Protein AF-A0A975G3N2-F1 (afdb_monomer)

Sequence (380 aa):
MTIESTPPEIATGQELEIRFDSNLCIHARFCVLSAPDVFKANTPGEWIYPDAMNAPALAAVARNCPSGAITYRAADPVLEEPCPPVNLLRIRQDGPYAFNAQIVLAGETEPSTRRTLCRCGASNNKPYCDGSHVRVGFEATGEPPAGDRRPLSPRDGPLEVTPLRDGPLEVRGPLEMVSGTGRTFATSVHCLLCRCGCSSSKPYCDGTHASNGFTDRNGCETLAASSVDPAPSLAEWAGGREAFVRLTEAFYAKVPNDPLLALVFAHMPRDHAVHVADFIAEVFGGPTEYSGSGGSHTGMIRKHLGRAITDDHRRRWVELMIATADEAGLPTDPAFRDAFVAYLEWGSRLAVINSAPGVPPPEGDWPMPAWGWGPPRGPG

Radius of gyration: 23.88 Å; Cα contacts (8 Å, |Δi|>4): 741; chains: 1; bounding box: 50×44×72 Å

Foldseek 3Di:
DPDDFDAWDWDDDDWKIKTAGPLQQLVPCLLCVQQVQQAVPQDPDDGGDPVSDDLLSNLVSCLPRQANRIDMDGPDPVSDDDFDQAWEWAFEFLAFTWTAAQEDEPPDPHTDRIHTAAQAQAAQSPRGHNPCSVQLVQGDFLDAAADADPDDVRRGDYWYWYDDFLAFTWIAAWYFYAGPVRDGRHIDRIFTAHRLSPAPRPRGHPPVSVVQCRGRHHGGVVSVVPPPPGPDFLQVLQVHLVLQLLLLVLLVVCQCVDPLRNVLCVPPDPCNSSLVSLLVRVQRVGDNPNVVVVHAPLNVLVVLAQSQQDVVNLVVSLVSSLVSSVVSPTDPDPQSSVQVSQVSNVVSVSSNVSHDPPRDRDPDGAHRHHGGTDHDDHRD

Secondary structure (DSSP, 8-state):
-PPPPPPPEEEE-SSEEEEE-GGG-----HHHHH-TTTB-TT-SS--B-GGGS-HHHHHHHHHT-TTS-EEEEESSGGGS-PPPSS-EEEE-TT--EEEEEEEEETT-SS-EEEEEE-SBS--TTTTB--SHHHHTT----SSPPP---PPPSSS-SEEEEEE-TTS-EEEEEEEEEE-TTS-EEEEEEEEEE--BS--TTTTB--SGGGTTT-BTTTB-HHHHHS-------HHHHHTSHHHHHHHHHHHHHHGGG-TTHHHHTTT--TTHHHHHHHHHHHHTT---HHHHTT--HHHHHHHHTT----HHHHHHHHHHHHHHHHHTT---SHHHHHHHHHHHHHHHHHHHHHHSTTPPPPPS-PPPP---SSS-PPP-

Mean predicted aligned error: 13.28 Å

InterPro domains:
  IPR001486 Truncated hemoglobin [PF01152] (236-329)
  IPR009050 Globin-like superfamily [SSF46458] (230-344)
  IPR010693 Divergent 4Fe-4S mono-cluster [PF06902] (12-73)
  IPR012292 Globin/Protoglobin [G3DSA:1.10.490.10] (229-357)
  IPR018967 Iron-binding zinc finger, CDGSH type [PF09360] (95-133)
  IPR018967 Iron-binding zinc finger, CDGSH type [PF09360] (166-210)
  IPR018967 Iron-binding zinc finger, CDGSH type [SM00704] (102-139)
  IPR018967 Iron-binding zinc finger, CDGSH type [SM00704] (178-215)
  IPR042216 MitoNEET, CDGSH iron-sulfur domain [G3DSA:3.40.5.90] (88-146)
  IPR042216 MitoNEET, CDGSH iron-sulfur domain [G3DSA:3.40.5.90] (156-220)
  IPR052950 CDGSH iron-sulfur domain-containing protein [PTHR46491] (108-216)

Structure (mmCIF, N/CA/C/O backbone):
data_AF-A0A975G3N2-F1
#
_entry.id   AF-A0A975G3N2-F1
#
loop_
_atom_site.group_PDB
_atom_site.id
_atom_site.type_symbol
_atom_site.label_atom_id
_atom_site.label_alt_id
_atom_site.label_comp_id
_atom_site.label_asym_id
_atom_site.label_entity_id
_atom_site.label_seq_id
_atom_site.pdbx_PDB_ins_code
_atom_site.Cartn_x
_atom_site.Cartn_y
_atom_site.Cartn_z
_atom_site.occupancy
_atom_site.B_iso_or_equiv
_atom_site.auth_seq_id
_atom_site.auth_comp_id
_atom_site.auth_asym_id
_atom_site.auth_atom_id
_atom_site.pdbx_PDB_model_num
ATOM 1 N N . MET A 1 1 ? -0.002 24.270 2.808 1.00 31.02 1 MET A N 1
ATOM 2 C CA . MET A 1 1 ? -1.294 23.892 2.218 1.00 31.02 1 MET A CA 1
ATOM 3 C C . MET A 1 1 ? -1.841 22.758 3.054 1.00 31.02 1 MET A C 1
ATOM 5 O O . MET A 1 1 ? -1.203 21.719 3.128 1.00 31.02 1 MET A O 1
ATOM 9 N N . THR A 1 2 ? -2.911 23.011 3.797 1.00 33.91 2 THR A N 1
ATOM 10 C CA . THR A 1 2 ? -3.726 21.961 4.414 1.00 33.91 2 THR A CA 1
ATOM 11 C C . THR A 1 2 ? -4.376 21.185 3.277 1.00 33.91 2 THR A C 1
ATOM 13 O O . THR A 1 2 ? -5.089 21.779 2.477 1.00 33.91 2 THR A O 1
ATOM 16 N N . ILE A 1 3 ? -4.047 19.902 3.146 1.00 45.97 3 ILE A N 1
ATOM 17 C CA . ILE A 1 3 ? -4.752 18.999 2.236 1.00 45.97 3 ILE A CA 1
ATOM 18 C C . ILE A 1 3 ? -6.167 18.884 2.809 1.00 45.97 3 ILE A C 1
ATOM 20 O O . ILE A 1 3 ? -6.320 18.476 3.959 1.00 45.97 3 ILE A O 1
ATOM 24 N N . GLU A 1 4 ? -7.181 19.334 2.072 1.00 53.38 4 GLU A N 1
ATOM 25 C CA . GLU A 1 4 ? -8.575 19.110 2.458 1.00 53.38 4 GLU A CA 1
ATOM 26 C C . GLU A 1 4 ? -8.820 17.597 2.461 1.00 53.38 4 GLU A C 1
ATOM 28 O O . GLU A 1 4 ? -8.650 16.929 1.442 1.00 53.38 4 GLU A O 1
ATOM 33 N N . SER A 1 5 ? -9.137 17.033 3.629 1.00 66.06 5 SER A N 1
ATOM 34 C CA . SER A 1 5 ? -9.397 15.601 3.761 1.00 66.06 5 SER A CA 1
ATOM 35 C C . SER A 1 5 ? -10.716 15.269 3.078 1.00 66.06 5 SER A C 1
ATOM 37 O O . SER A 1 5 ? -11.748 15.854 3.417 1.00 66.06 5 SER A O 1
ATOM 39 N N . THR A 1 6 ? -10.699 14.311 2.154 1.00 78.69 6 THR A N 1
ATOM 40 C CA . THR A 1 6 ? -11.929 13.862 1.490 1.00 78.69 6 THR A CA 1
ATOM 41 C C . THR A 1 6 ? -12.824 13.178 2.527 1.00 78.69 6 THR A C 1
ATOM 43 O O . THR A 1 6 ? -12.324 12.319 3.259 1.00 78.69 6 THR A O 1
ATOM 46 N N . PRO A 1 7 ? -14.112 13.546 2.655 1.00 86.75 7 PRO A N 1
ATOM 47 C CA . PRO A 1 7 ? -15.005 12.866 3.580 1.00 86.75 7 PRO A CA 1
ATOM 48 C C . PRO A 1 7 ? -15.163 11.399 3.158 1.00 86.75 7 PRO A C 1
ATOM 50 O O . PRO A 1 7 ? -15.224 11.120 1.961 1.00 86.75 7 PRO A O 1
ATOM 53 N N . PRO A 1 8 ? -15.248 10.455 4.106 1.00 90.88 8 PRO A N 1
ATOM 54 C CA . PRO A 1 8 ? -15.361 9.053 3.723 1.00 90.88 8 PRO A CA 1
ATOM 55 C C . PRO A 1 8 ? -16.690 8.734 3.054 1.00 90.88 8 PRO A C 1
ATOM 57 O O . PRO A 1 8 ? -17.744 9.214 3.473 1.00 90.88 8 PRO A O 1
ATOM 60 N N . GLU A 1 9 ? -16.612 7.891 2.034 1.00 93.19 9 GLU A N 1
ATOM 61 C CA . GLU A 1 9 ? -17.758 7.375 1.300 1.00 93.19 9 GLU A CA 1
ATOM 62 C C . GLU A 1 9 ? -18.509 6.370 2.175 1.00 93.19 9 GLU A C 1
ATOM 64 O O . GLU A 1 9 ? -17.896 5.586 2.906 1.00 93.19 9 GLU A O 1
ATOM 69 N N . ILE A 1 10 ? -19.838 6.399 2.113 1.00 96.44 10 ILE A N 1
ATOM 70 C CA . ILE A 1 10 ? -20.714 5.516 2.883 1.00 96.44 10 ILE A CA 1
ATOM 71 C C . ILE A 1 10 ? -21.620 4.783 1.900 1.00 96.44 10 ILE A C 1
ATOM 73 O O . ILE A 1 10 ? -22.263 5.413 1.064 1.00 96.44 10 ILE A O 1
ATOM 77 N N . ALA A 1 11 ? -21.676 3.460 2.022 1.00 96.44 11 ALA A N 1
ATOM 78 C CA . ALA A 1 11 ? -22.593 2.604 1.287 1.00 96.44 11 ALA A CA 1
ATOM 79 C C . ALA A 1 11 ? -23.407 1.774 2.280 1.00 96.44 11 ALA A C 1
ATOM 81 O O . ALA A 1 11 ? -22.855 0.972 3.036 1.00 96.44 11 ALA A O 1
ATOM 82 N N . THR A 1 12 ? -24.721 1.971 2.283 1.00 97.12 12 THR A N 1
ATOM 83 C CA . THR A 1 12 ? -25.639 1.326 3.226 1.00 97.12 12 THR A CA 1
ATOM 84 C C . THR A 1 12 ? -26.301 0.119 2.568 1.00 97.12 12 THR A C 1
ATOM 86 O O . THR A 1 12 ? -26.993 0.270 1.564 1.00 97.12 12 THR A O 1
ATOM 89 N N . GLY A 1 13 ? -26.087 -1.071 3.129 1.00 95.38 13 GLY A N 1
ATOM 90 C CA . GLY A 1 13 ? -26.852 -2.279 2.814 1.00 95.38 13 GLY A CA 1
ATOM 91 C C . GLY A 1 13 ? -27.912 -2.586 3.870 1.00 95.38 13 GLY A C 1
ATOM 92 O O . GLY A 1 13 ? -28.156 -1.795 4.782 1.00 95.38 13 GLY A O 1
ATOM 93 N N . GLN A 1 14 ? -28.521 -3.764 3.767 1.00 94.81 14 GLN A N 1
ATOM 94 C CA . GLN A 1 14 ? -29.561 -4.237 4.685 1.00 94.81 14 GLN A CA 1
ATOM 95 C C . GLN A 1 14 ? -29.018 -4.544 6.085 1.00 94.81 14 GLN A C 1
ATOM 97 O O . GLN A 1 14 ? -29.663 -4.221 7.081 1.00 94.81 14 GLN A O 1
ATOM 102 N N . GLU A 1 15 ? -27.842 -5.170 6.165 1.00 96.06 15 GLU A N 1
ATOM 103 C CA . GLU A 1 15 ? -27.251 -5.637 7.429 1.00 96.06 15 GLU A CA 1
ATOM 104 C C . GLU A 1 15 ? -26.000 -4.848 7.842 1.00 96.06 15 GLU A C 1
ATOM 106 O O . GLU A 1 15 ? -25.707 -4.736 9.036 1.00 96.06 15 GLU A O 1
ATOM 111 N N . LEU A 1 16 ? -25.262 -4.304 6.865 1.00 96.81 16 LEU A N 1
ATOM 112 C CA . LEU A 1 16 ? -24.017 -3.567 7.073 1.00 96.81 16 LEU A CA 1
ATOM 113 C C . LEU A 1 16 ? -24.031 -2.219 6.351 1.00 96.81 16 LEU A C 1
ATOM 115 O O . LEU A 1 16 ? -24.380 -2.125 5.176 1.00 96.81 16 LEU A O 1
ATOM 119 N N . GLU A 1 17 ? -23.528 -1.197 7.030 1.00 97.44 17 GLU A N 1
ATOM 120 C CA . GLU A 1 17 ? -23.089 0.053 6.420 1.00 97.44 17 GLU A CA 1
ATOM 121 C C . GLU A 1 17 ? -21.568 0.007 6.261 1.00 97.44 17 GLU A C 1
ATOM 123 O O . GLU A 1 17 ? -20.844 -0.116 7.248 1.00 97.44 17 GLU A O 1
ATOM 128 N N . ILE A 1 18 ? -21.076 0.095 5.028 1.00 97.62 18 ILE A N 1
ATOM 129 C CA . ILE A 1 18 ? -19.647 0.132 4.717 1.00 97.62 18 ILE A CA 1
ATOM 130 C C . ILE A 1 18 ? -19.193 1.581 4.605 1.00 97.62 18 ILE A C 1
ATOM 132 O O . ILE A 1 18 ? -19.807 2.382 3.904 1.00 97.62 18 ILE A O 1
ATOM 136 N N . ARG A 1 19 ? -18.072 1.898 5.250 1.00 96.44 19 ARG A N 1
ATOM 137 C CA . ARG A 1 19 ? -17.397 3.190 5.147 1.00 96.44 19 ARG A CA 1
ATOM 138 C C . ARG A 1 19 ? -16.036 3.015 4.486 1.00 96.44 19 ARG A C 1
ATOM 140 O O . ARG A 1 19 ? -15.267 2.139 4.881 1.00 96.44 19 ARG A O 1
ATOM 147 N N . PHE A 1 20 ? -15.725 3.881 3.526 1.00 95.38 20 PHE A N 1
ATOM 148 C CA . PHE A 1 20 ? -14.432 3.943 2.854 1.00 95.38 20 PHE A CA 1
ATOM 149 C C . PHE A 1 20 ? -13.778 5.318 3.001 1.00 95.38 20 PHE A C 1
ATOM 151 O O . PHE A 1 20 ? -14.283 6.315 2.497 1.00 95.38 20 PHE A O 1
ATOM 158 N N . ASP A 1 21 ? -12.625 5.365 3.662 1.00 92.94 21 ASP A N 1
ATOM 159 C CA . ASP A 1 21 ? -11.793 6.561 3.787 1.00 92.94 21 ASP A CA 1
ATOM 160 C C . ASP A 1 21 ? -10.615 6.500 2.806 1.00 92.94 21 ASP A C 1
ATOM 162 O O . ASP A 1 21 ? -9.627 5.785 3.020 1.00 92.94 21 ASP A O 1
ATOM 166 N N . SER A 1 22 ? -10.717 7.263 1.717 1.00 87.00 22 SER A N 1
ATOM 167 C CA . SER A 1 22 ? -9.693 7.321 0.672 1.00 87.00 22 SER A CA 1
ATOM 168 C C . SER A 1 22 ? -8.366 7.887 1.178 1.00 87.00 22 SER A C 1
ATOM 170 O O . SER A 1 22 ? -7.313 7.469 0.696 1.00 87.00 22 SER A O 1
ATOM 172 N N . ASN A 1 23 ? -8.381 8.747 2.204 1.00 85.94 23 ASN A N 1
ATOM 173 C CA . ASN A 1 23 ? -7.159 9.315 2.775 1.00 85.94 23 ASN A CA 1
ATOM 174 C C . ASN A 1 23 ? -6.327 8.239 3.495 1.00 85.94 23 ASN A C 1
ATOM 176 O O . ASN A 1 23 ? -5.109 8.364 3.606 1.00 85.94 23 ASN A O 1
ATOM 180 N N . LEU A 1 24 ? -6.960 7.165 3.973 1.00 91.12 24 LEU A N 1
ATOM 181 C CA . LEU A 1 24 ? -6.284 6.059 4.655 1.00 91.12 24 LEU A CA 1
ATOM 182 C C . LEU A 1 24 ? -5.923 4.910 3.707 1.00 91.12 24 LEU A C 1
ATOM 184 O O . LEU A 1 24 ? -5.237 3.965 4.107 1.00 91.12 24 LEU A O 1
ATOM 188 N N . CYS A 1 25 ? -6.419 4.910 2.471 1.00 88.31 25 CYS A N 1
ATOM 189 C CA . CYS A 1 25 ? -6.263 3.776 1.572 1.00 88.31 25 CYS A CA 1
ATOM 190 C C . CYS A 1 25 ? -4.817 3.648 1.074 1.00 88.31 25 CYS A C 1
ATOM 192 O O . CYS A 1 25 ? -4.317 4.486 0.334 1.00 88.31 25 CYS A O 1
ATOM 194 N N . ILE A 1 26 ? -4.159 2.531 1.400 1.00 84.38 26 ILE A N 1
ATOM 195 C CA . ILE A 1 26 ? -2.836 2.189 0.841 1.00 84.38 26 ILE A CA 1
ATOM 196 C C . ILE A 1 26 ? -2.928 1.380 -0.459 1.00 84.38 26 ILE A C 1
ATOM 198 O O . ILE A 1 26 ? -1.946 0.782 -0.888 1.00 84.38 26 ILE A O 1
ATOM 202 N N . HIS A 1 27 ? -4.130 1.277 -1.035 1.00 81.94 27 HIS A N 1
ATOM 203 C CA . HIS A 1 27 ? -4.426 0.495 -2.234 1.00 81.94 27 HIS A CA 1
ATOM 204 C C . HIS A 1 27 ? -3.866 -0.940 -2.202 1.00 81.94 27 HIS A C 1
ATOM 206 O O . HIS A 1 27 ? -3.451 -1.487 -3.218 1.00 81.94 27 HIS A O 1
ATOM 212 N N . ALA A 1 28 ? -3.925 -1.598 -1.038 1.00 81.06 28 ALA A N 1
ATOM 213 C CA . ALA A 1 28 ? -3.511 -2.997 -0.879 1.00 81.06 28 ALA A CA 1
ATOM 214 C C . ALA A 1 28 ? -4.415 -4.004 -1.623 1.00 81.06 28 ALA A C 1
ATOM 216 O O . ALA A 1 28 ? -4.137 -5.198 -1.603 1.00 81.06 28 ALA A O 1
ATOM 217 N N . ARG A 1 29 ? -5.520 -3.540 -2.229 1.00 80.19 29 ARG A N 1
ATOM 218 C CA . ARG A 1 29 ? -6.482 -4.315 -3.040 1.00 80.19 29 ARG A CA 1
ATOM 219 C C . ARG A 1 29 ? -7.148 -5.509 -2.342 1.00 80.19 29 ARG A C 1
ATOM 221 O O . ARG A 1 29 ? -7.888 -6.241 -2.988 1.00 80.19 29 ARG A O 1
ATOM 228 N N . PHE A 1 30 ? -6.975 -5.676 -1.031 1.00 77.12 30 PHE A N 1
ATOM 229 C CA . PHE A 1 30 ? -7.572 -6.793 -0.292 1.00 77.12 30 PHE A CA 1
ATOM 230 C C . PHE A 1 30 ? -9.100 -6.860 -0.460 1.00 77.12 30 PHE A C 1
ATOM 232 O O . PHE A 1 30 ? -9.645 -7.941 -0.659 1.00 77.12 30 PHE A O 1
ATOM 239 N N . CYS A 1 31 ? -9.781 -5.708 -0.446 1.00 83.38 31 CYS A N 1
ATOM 240 C CA . CYS A 1 31 ? -11.233 -5.617 -0.617 1.00 83.38 31 CYS A CA 1
ATOM 241 C C . CYS A 1 31 ? -11.697 -6.117 -1.994 1.00 83.38 31 CYS A C 1
ATOM 243 O O . CYS A 1 31 ? -12.496 -7.045 -2.065 1.00 83.38 31 CYS A O 1
ATOM 245 N N . VAL A 1 32 ? -11.142 -5.569 -3.077 1.00 86.25 32 VAL A N 1
ATOM 246 C CA . VAL A 1 32 ? -11.537 -5.910 -4.457 1.00 86.25 32 VAL A CA 1
ATOM 247 C C . VAL A 1 32 ? -11.168 -7.340 -4.844 1.00 86.25 32 VAL A C 1
ATOM 249 O O . VAL A 1 32 ? -11.829 -7.933 -5.686 1.00 86.25 32 VAL A O 1
ATOM 252 N N . LEU A 1 33 ? -10.120 -7.903 -4.235 1.00 76.06 33 LEU A N 1
ATOM 253 C CA . LEU A 1 33 ? -9.707 -9.287 -4.476 1.00 76.06 33 LEU A CA 1
ATOM 254 C C . LEU A 1 33 ? -10.534 -10.291 -3.666 1.00 76.06 33 LEU A C 1
ATOM 256 O O . LEU A 1 33 ? -10.765 -11.399 -4.136 1.00 76.06 33 LEU A O 1
ATOM 260 N N . SER A 1 34 ? -10.980 -9.913 -2.464 1.00 81.25 34 SER A N 1
ATOM 261 C CA . SER A 1 34 ? -11.730 -10.815 -1.577 1.00 81.25 34 SER A CA 1
ATOM 262 C C . SER A 1 34 ? -13.246 -10.738 -1.772 1.00 81.25 34 SER A C 1
ATOM 264 O O . SER A 1 34 ? -13.945 -11.687 -1.434 1.00 81.25 34 SER A O 1
ATOM 266 N N . ALA A 1 35 ? -13.762 -9.621 -2.291 1.00 90.31 35 ALA A N 1
ATOM 267 C CA . ALA A 1 35 ? -15.186 -9.407 -2.547 1.00 90.31 35 ALA A CA 1
ATOM 268 C C . ALA A 1 35 ? -15.406 -8.554 -3.818 1.00 90.31 35 ALA A C 1
ATOM 270 O O . ALA A 1 35 ? -15.845 -7.406 -3.719 1.00 90.31 35 ALA A O 1
ATOM 271 N N . PRO A 1 36 ? -15.098 -9.087 -5.016 1.00 88.94 36 PRO A N 1
ATOM 272 C CA . PRO A 1 36 ? -15.172 -8.339 -6.277 1.00 88.94 36 PRO A CA 1
ATOM 273 C C . PRO A 1 36 ? -16.593 -7.898 -6.665 1.00 88.94 36 PRO A C 1
ATOM 275 O O . PRO A 1 36 ? -16.747 -6.889 -7.348 1.00 88.94 36 PRO A O 1
ATOM 278 N N . ASP A 1 37 ? -17.628 -8.610 -6.207 1.00 91.75 37 ASP A N 1
ATOM 279 C CA . ASP A 1 37 ? -19.027 -8.236 -6.460 1.00 91.75 37 ASP A CA 1
ATOM 280 C C . ASP A 1 37 ? -19.515 -7.104 -5.542 1.00 91.75 37 ASP A C 1
ATOM 282 O O . ASP A 1 37 ? -20.416 -6.353 -5.917 1.00 91.75 37 ASP A O 1
ATOM 286 N N . VAL A 1 38 ? -18.877 -6.946 -4.374 1.00 94.69 38 VAL A N 1
ATOM 287 C CA . VAL A 1 38 ? -19.129 -5.851 -3.425 1.00 94.69 38 VAL A CA 1
ATOM 288 C C . VAL A 1 38 ? -18.312 -4.622 -3.814 1.00 94.69 38 VAL A C 1
ATOM 290 O O . VAL A 1 38 ? -18.863 -3.533 -3.894 1.00 94.69 38 VAL A O 1
ATOM 293 N N . PHE A 1 39 ? -17.007 -4.772 -4.062 1.00 91.44 39 PHE A N 1
ATOM 294 C CA . PHE A 1 39 ? -16.088 -3.662 -4.331 1.00 91.44 39 PHE A CA 1
ATOM 295 C C . PHE A 1 39 ? -15.695 -3.616 -5.810 1.00 91.44 39 PHE A C 1
ATOM 297 O O . PHE A 1 39 ? -14.667 -4.161 -6.224 1.00 91.44 39 PHE A O 1
ATOM 304 N N . LYS A 1 40 ? -16.484 -2.902 -6.611 1.00 84.75 40 LYS A N 1
ATOM 305 C CA . LYS A 1 40 ? -16.291 -2.736 -8.056 1.00 84.75 40 LYS A CA 1
ATOM 306 C C . LYS A 1 40 ? -15.360 -1.565 -8.369 1.00 84.75 40 LYS A C 1
ATOM 308 O O . LYS A 1 40 ? -15.756 -0.584 -8.994 1.00 84.75 40 LYS A O 1
ATOM 313 N N . ALA A 1 41 ? -14.109 -1.645 -7.917 1.00 75.56 41 ALA A N 1
ATOM 314 C CA . ALA A 1 41 ? -13.134 -0.586 -8.181 1.00 75.56 41 ALA A CA 1
ATOM 315 C C . ALA A 1 41 ? -12.985 -0.295 -9.686 1.00 75.56 41 ALA A C 1
ATOM 317 O O . ALA A 1 41 ? -13.066 -1.201 -10.517 1.00 75.56 41 ALA A O 1
ATOM 318 N N . ASN A 1 42 ? -12.700 0.968 -10.014 1.00 69.06 42 ASN A N 1
ATOM 319 C CA . ASN A 1 42 ? -12.557 1.473 -11.385 1.00 69.06 42 ASN A CA 1
ATOM 320 C C . ASN A 1 42 ? -13.838 1.379 -12.234 1.00 69.06 42 ASN A C 1
ATOM 322 O O . ASN A 1 42 ? -13.750 1.304 -13.460 1.00 69.06 42 ASN A O 1
ATOM 326 N N . THR A 1 43 ? -15.015 1.382 -11.603 1.00 67.31 43 THR A N 1
ATOM 327 C CA . THR A 1 43 ? -16.299 1.536 -12.299 1.00 67.31 43 THR A CA 1
ATOM 328 C C . THR A 1 43 ? -16.835 2.960 -12.117 1.00 67.31 43 THR A C 1
ATOM 330 O O . THR A 1 43 ? -16.642 3.539 -11.048 1.00 67.31 43 THR A O 1
ATOM 333 N N . PRO A 1 44 ? -17.458 3.569 -13.144 1.00 66.62 44 PRO A N 1
ATOM 334 C CA . PRO A 1 44 ? -18.132 4.852 -12.979 1.00 66.62 44 PRO A CA 1
ATOM 335 C C . PRO A 1 44 ? -19.312 4.740 -12.007 1.00 66.62 44 PRO A C 1
ATOM 337 O O . PRO A 1 44 ? -20.108 3.807 -12.109 1.00 66.62 44 PRO A O 1
ATOM 340 N N . GLY A 1 45 ? -19.468 5.734 -11.132 1.00 81.00 45 GLY A N 1
ATOM 341 C CA . GLY A 1 45 ? -20.584 5.812 -10.189 1.00 81.00 45 GLY A CA 1
ATOM 342 C C . GLY A 1 45 ? -20.349 5.022 -8.902 1.00 81.00 45 GLY A C 1
ATOM 343 O O . GLY A 1 45 ? -19.236 4.984 -8.380 1.00 81.00 45 GLY A O 1
ATOM 344 N N . GLU A 1 46 ? -21.419 4.438 -8.361 1.00 87.44 46 GLU A N 1
ATOM 345 C CA . GLU A 1 46 ? -21.347 3.617 -7.152 1.00 87.44 46 GLU A CA 1
ATOM 346 C C . GLU A 1 46 ? -20.457 2.393 -7.374 1.00 87.44 46 GLU A C 1
ATOM 348 O O . GLU A 1 46 ? -20.579 1.674 -8.370 1.00 87.44 46 GLU A O 1
ATOM 353 N N . TRP A 1 47 ? -19.580 2.121 -6.413 1.00 91.69 47 TRP A N 1
ATOM 354 C CA . TRP A 1 47 ? -18.616 1.028 -6.514 1.00 91.69 47 TRP A CA 1
ATOM 355 C C . TRP A 1 47 ? -18.606 0.103 -5.291 1.00 91.69 47 TRP A C 1
ATOM 357 O O . TRP A 1 47 ? -17.906 -0.907 -5.314 1.00 91.69 47 TRP A O 1
ATOM 367 N N . ILE A 1 48 ? -19.383 0.411 -4.247 1.00 95.00 48 ILE A N 1
ATOM 368 C CA . ILE A 1 48 ? -19.530 -0.411 -3.041 1.00 95.00 48 ILE A CA 1
ATOM 369 C C . ILE A 1 48 ? -20.980 -0.897 -2.962 1.00 95.00 48 ILE A C 1
ATOM 371 O O . ILE A 1 48 ? -21.894 -0.091 -2.835 1.00 95.00 48 ILE A O 1
ATOM 375 N N . TYR A 1 49 ? -21.179 -2.213 -3.001 1.00 97.06 49 TYR A N 1
ATOM 376 C CA . TYR A 1 49 ? -22.487 -2.871 -2.997 1.00 97.06 49 TYR A CA 1
ATOM 377 C C . TYR A 1 49 ? -22.569 -3.856 -1.818 1.00 97.06 49 TYR A C 1
ATOM 379 O O . TYR A 1 49 ? -22.285 -5.042 -2.002 1.00 97.06 49 TYR A O 1
ATOM 387 N N . PRO A 1 50 ? -22.907 -3.399 -0.594 1.00 97.06 50 PRO A N 1
ATOM 388 C CA . PRO A 1 50 ? -22.812 -4.229 0.609 1.00 97.06 50 PRO A CA 1
ATOM 389 C C . PRO A 1 50 ? -23.660 -5.507 0.553 1.00 97.06 50 PRO A C 1
ATOM 391 O O . PRO A 1 50 ? -23.217 -6.554 1.011 1.00 97.06 50 PRO A O 1
ATOM 394 N N . ASP A 1 51 ? -24.829 -5.448 -0.089 1.00 97.50 51 ASP A N 1
ATOM 395 C CA . ASP A 1 51 ? -25.765 -6.578 -0.183 1.00 97.50 51 ASP A CA 1
ATOM 396 C C . ASP A 1 51 ? -25.356 -7.645 -1.217 1.00 97.50 51 ASP A C 1
ATOM 398 O O . ASP A 1 51 ? -26.015 -8.676 -1.348 1.00 97.50 51 ASP A O 1
ATOM 402 N N . ALA A 1 52 ? -24.257 -7.438 -1.954 1.00 96.75 52 ALA A N 1
ATOM 403 C CA . ALA A 1 52 ? -23.725 -8.438 -2.884 1.00 96.75 52 ALA A CA 1
ATOM 404 C C . ALA A 1 52 ? -23.002 -9.602 -2.172 1.00 96.75 52 ALA A C 1
ATOM 406 O O . ALA A 1 52 ? -22.577 -10.561 -2.816 1.00 96.75 52 ALA A O 1
ATOM 407 N N . MET A 1 53 ? -22.849 -9.535 -0.847 1.00 94.31 53 MET A N 1
ATOM 408 C CA . MET A 1 53 ? -22.248 -10.572 -0.012 1.00 94.31 53 MET A CA 1
ATOM 409 C C . MET A 1 53 ? -22.970 -10.631 1.338 1.00 94.31 53 MET A C 1
ATOM 411 O O . MET A 1 53 ? -23.438 -9.619 1.842 1.00 94.31 53 MET A O 1
ATOM 415 N N . ASN A 1 54 ? -23.029 -11.812 1.959 1.00 95.12 54 ASN A N 1
ATOM 416 C CA . ASN A 1 54 ? -23.584 -11.932 3.310 1.00 95.12 54 ASN A CA 1
ATOM 417 C C . ASN A 1 54 ? -22.756 -11.136 4.337 1.00 95.12 54 ASN A C 1
ATOM 419 O O . ASN A 1 54 ? -21.524 -11.066 4.239 1.00 95.12 54 ASN A O 1
ATOM 423 N N . ALA A 1 55 ? -23.428 -10.594 5.355 1.00 95.88 55 ALA A N 1
ATOM 424 C CA . ALA A 1 55 ? -22.814 -9.700 6.331 1.00 95.88 55 ALA A CA 1
ATOM 425 C C . ALA A 1 55 ? -21.589 -10.289 7.066 1.00 95.88 55 ALA A C 1
ATOM 427 O O . ALA A 1 55 ? -20.563 -9.606 7.124 1.00 95.88 55 ALA A O 1
ATOM 428 N N . PRO A 1 56 ? -21.585 -11.545 7.563 1.00 95.25 56 PRO A N 1
ATOM 429 C CA . PRO A 1 56 ? -20.399 -12.106 8.218 1.00 95.25 56 PRO A CA 1
ATOM 430 C C . PRO A 1 56 ? -19.151 -12.140 7.321 1.00 95.25 56 PRO A C 1
ATOM 432 O O . PRO A 1 56 ? -18.048 -11.807 7.771 1.00 95.25 56 PRO A O 1
ATOM 435 N N . ALA A 1 57 ? -19.316 -12.524 6.050 1.00 94.38 57 ALA A N 1
ATOM 436 C CA . ALA A 1 57 ? -18.220 -12.572 5.088 1.00 94.38 57 ALA A CA 1
ATOM 437 C C . ALA A 1 57 ? -17.724 -11.164 4.732 1.00 94.38 57 ALA A C 1
ATOM 439 O O . ALA A 1 57 ? -16.516 -10.916 4.754 1.00 94.38 57 ALA A O 1
ATOM 440 N N . LEU A 1 58 ? -18.634 -10.216 4.498 1.00 96.56 58 LEU A N 1
ATOM 441 C CA . LEU A 1 58 ? -18.262 -8.839 4.185 1.00 96.56 58 LEU A CA 1
ATOM 442 C C . LEU A 1 58 ? -17.565 -8.149 5.370 1.00 96.56 58 LEU A C 1
ATOM 444 O O . LEU A 1 58 ? -16.528 -7.508 5.189 1.00 96.56 58 LEU A O 1
ATOM 448 N N . ALA A 1 59 ? -18.044 -8.365 6.597 1.00 95.75 59 ALA A N 1
ATOM 449 C CA . ALA A 1 59 ? -17.380 -7.910 7.817 1.00 95.75 59 ALA A CA 1
ATOM 450 C C . ALA A 1 59 ? -15.959 -8.490 7.949 1.00 95.75 59 ALA A C 1
ATOM 452 O O . ALA A 1 59 ? -15.036 -7.807 8.393 1.00 95.75 59 ALA A O 1
ATOM 453 N N . ALA A 1 60 ? -15.732 -9.750 7.557 1.00 94.06 60 ALA A N 1
ATOM 454 C CA . ALA A 1 60 ? -14.388 -10.333 7.527 1.00 94.06 60 ALA A CA 1
ATOM 455 C C . ALA A 1 60 ? -13.478 -9.663 6.480 1.00 94.06 60 ALA A C 1
ATOM 457 O O . ALA A 1 60 ? -12.318 -9.372 6.775 1.00 94.06 60 ALA A O 1
ATOM 458 N N . VAL A 1 61 ? -13.995 -9.357 5.284 1.00 94.06 61 VAL A N 1
ATOM 459 C CA . VAL A 1 61 ? -13.243 -8.610 4.260 1.00 94.06 61 VAL A CA 1
ATOM 460 C C . VAL A 1 61 ? -12.878 -7.214 4.759 1.00 94.06 61 VAL A C 1
ATOM 462 O O . VAL A 1 61 ? -11.720 -6.806 4.642 1.00 94.06 61 VAL A O 1
ATOM 465 N N . ALA A 1 62 ? -13.832 -6.510 5.370 1.00 95.12 62 ALA A N 1
ATOM 466 C CA . ALA A 1 62 ? -13.610 -5.191 5.941 1.00 95.12 62 ALA A CA 1
ATOM 467 C C . ALA A 1 62 ? -12.517 -5.220 7.017 1.00 95.12 62 ALA A C 1
ATOM 469 O O . ALA A 1 62 ? -11.577 -4.433 6.922 1.00 95.12 62 ALA A O 1
ATOM 470 N N . ARG A 1 63 ? -12.564 -6.171 7.966 1.00 93.50 63 ARG A N 1
ATOM 471 C CA . ARG A 1 63 ? -11.557 -6.373 9.037 1.00 93.50 63 ARG A CA 1
ATOM 472 C C . ARG A 1 63 ? -10.143 -6.653 8.530 1.00 93.50 63 ARG A C 1
ATOM 474 O O . ARG A 1 63 ? -9.167 -6.338 9.205 1.00 93.50 63 ARG A O 1
ATOM 481 N N . ASN A 1 64 ? -10.016 -7.185 7.320 1.00 91.44 64 ASN A N 1
ATOM 482 C CA . ASN A 1 64 ? -8.723 -7.465 6.704 1.00 91.44 64 ASN A CA 1
ATOM 483 C C . ASN A 1 64 ? -8.136 -6.280 5.917 1.00 91.44 64 ASN A C 1
ATOM 485 O O . ASN A 1 64 ? -7.023 -6.383 5.401 1.00 91.44 64 ASN A O 1
ATOM 489 N N . CYS A 1 65 ? -8.828 -5.135 5.835 1.00 93.19 65 CYS A N 1
ATOM 490 C CA . CYS A 1 65 ? -8.242 -3.916 5.277 1.00 93.19 65 CYS A CA 1
ATOM 491 C C . CYS A 1 65 ? -7.049 -3.454 6.147 1.00 93.19 65 CYS A C 1
ATOM 493 O O . CYS A 1 65 ? -7.255 -3.035 7.285 1.00 93.19 65 CYS A O 1
ATOM 495 N N . PRO A 1 66 ? -5.798 -3.489 5.654 1.00 90.00 66 PRO A N 1
ATOM 496 C CA . PRO A 1 66 ? -4.614 -3.299 6.500 1.00 90.00 66 PRO A CA 1
ATOM 497 C C . PRO A 1 66 ? -4.470 -1.880 7.064 1.00 90.00 66 PRO A C 1
ATOM 499 O O . PRO A 1 66 ? -3.889 -1.692 8.130 1.00 90.00 66 PRO A O 1
ATOM 502 N N . SER A 1 67 ? -4.982 -0.871 6.359 1.00 92.19 67 SER A N 1
ATOM 503 C CA . SER A 1 67 ? -4.917 0.520 6.811 1.00 92.19 67 SER A CA 1
ATOM 504 C C . SER A 1 67 ? -6.129 0.966 7.620 1.00 92.19 67 SER A C 1
ATOM 506 O O . SER A 1 67 ? -6.098 2.063 8.169 1.00 92.19 67 SER A O 1
ATOM 508 N N . GLY A 1 68 ? -7.181 0.141 7.690 1.00 94.44 68 GLY A N 1
ATOM 509 C CA . GLY A 1 68 ? -8.465 0.547 8.259 1.00 94.44 68 GLY A CA 1
ATOM 510 C C . GLY A 1 68 ? -9.225 1.557 7.392 1.00 94.44 68 GLY A C 1
ATOM 511 O O . GLY A 1 68 ? -10.119 2.220 7.898 1.00 94.44 68 GLY A O 1
ATOM 512 N N . ALA A 1 69 ? -8.878 1.686 6.104 1.00 94.81 69 ALA A N 1
ATOM 513 C CA . ALA A 1 69 ? -9.616 2.527 5.159 1.00 94.81 69 ALA A CA 1
ATOM 514 C C . ALA A 1 69 ? -11.039 2.019 4.910 1.00 94.81 69 ALA A C 1
ATOM 516 O O . ALA A 1 69 ? -11.932 2.818 4.673 1.00 94.81 69 ALA A O 1
ATOM 517 N N . ILE A 1 70 ? -11.246 0.700 4.969 1.00 95.75 70 ILE A N 1
ATOM 518 C CA . ILE A 1 70 ? -12.576 0.090 4.971 1.00 95.75 70 ILE A CA 1
ATOM 519 C C . ILE A 1 70 ? -12.938 -0.270 6.409 1.00 95.75 70 ILE A C 1
ATOM 521 O O . ILE A 1 70 ? -12.261 -1.089 7.044 1.00 95.75 70 ILE A O 1
ATOM 525 N N . THR A 1 71 ? -14.028 0.314 6.888 1.00 95.44 71 THR A N 1
ATOM 526 C CA . THR A 1 71 ? -14.689 -0.032 8.149 1.00 95.44 71 THR A CA 1
ATOM 527 C C . THR A 1 71 ? -16.171 -0.271 7.900 1.00 95.44 71 THR A C 1
ATOM 529 O O . THR A 1 71 ? -16.664 -0.095 6.783 1.00 95.44 71 THR A O 1
ATOM 532 N N . TYR A 1 72 ? -16.885 -0.729 8.922 1.00 96.12 72 TYR A N 1
ATOM 533 C CA . TYR A 1 72 ? -18.312 -0.974 8.811 1.00 96.12 72 TYR A CA 1
ATOM 534 C C . TYR A 1 72 ? -19.033 -0.712 10.129 1.00 96.12 72 TYR A C 1
ATOM 536 O O . TYR A 1 72 ? -18.431 -0.768 11.203 1.00 96.12 72 TYR A O 1
ATOM 544 N N . ARG A 1 73 ? -20.336 -0.454 10.034 1.00 95.19 73 ARG A N 1
ATOM 545 C CA . ARG A 1 73 ? -21.286 -0.577 11.141 1.00 95.19 73 ARG A CA 1
ATOM 546 C C . ARG A 1 73 ? -22.219 -1.735 10.832 1.00 95.19 73 ARG A C 1
ATOM 548 O O . ARG A 1 73 ? -22.677 -1.866 9.699 1.00 95.19 73 ARG A O 1
ATOM 555 N N . ALA A 1 74 ? -22.475 -2.574 11.824 1.00 94.50 74 ALA A N 1
ATOM 556 C CA . ALA A 1 74 ? -23.406 -3.683 11.698 1.00 94.50 74 ALA A CA 1
ATOM 557 C C . ALA A 1 74 ? -24.714 -3.367 12.422 1.00 94.50 74 ALA A C 1
ATOM 559 O O . ALA A 1 74 ? -24.699 -2.726 13.472 1.00 94.50 74 ALA A O 1
ATOM 560 N N . ALA A 1 75 ? -25.833 -3.836 11.870 1.00 91.06 75 ALA A N 1
ATOM 561 C CA . ALA A 1 75 ? -27.116 -3.808 12.566 1.00 91.06 75 ALA A CA 1
ATOM 562 C C . ALA A 1 75 ? -27.151 -4.816 13.731 1.00 91.06 75 ALA A C 1
ATOM 564 O O . ALA A 1 75 ? -27.741 -4.532 14.772 1.00 91.06 75 ALA A O 1
ATOM 565 N N . ASP A 1 76 ? -26.507 -5.976 13.558 1.00 92.88 76 ASP A N 1
ATOM 566 C CA . ASP A 1 76 ? -26.343 -6.992 14.600 1.00 92.88 76 ASP A CA 1
ATOM 567 C C . ASP A 1 76 ? -25.049 -6.741 15.403 1.00 92.88 76 ASP A C 1
ATOM 569 O O . ASP A 1 76 ? -23.956 -6.822 14.827 1.00 92.88 76 ASP A O 1
ATOM 573 N N . PRO A 1 77 ? -25.136 -6.497 16.727 1.00 90.62 77 PRO A N 1
ATOM 574 C CA . PRO A 1 77 ? -23.971 -6.337 17.596 1.00 90.62 77 PRO A CA 1
ATOM 575 C C . PRO A 1 77 ? -22.983 -7.511 17.558 1.00 90.62 77 PRO A C 1
ATOM 577 O O . PRO A 1 77 ? -21.795 -7.324 17.803 1.00 90.62 77 PRO A O 1
ATOM 580 N N . VAL A 1 78 ? -23.431 -8.729 17.224 1.00 92.25 78 VAL A N 1
ATOM 581 C CA . VAL A 1 78 ? -22.557 -9.912 17.100 1.00 92.25 78 VAL A CA 1
ATOM 582 C C . VAL A 1 78 ? -21.509 -9.739 15.996 1.00 92.25 78 VAL A C 1
ATOM 584 O O . VAL A 1 78 ? -20.444 -10.359 16.047 1.00 92.25 78 VAL A O 1
ATOM 587 N N . LEU A 1 79 ? -21.790 -8.897 14.999 1.00 92.19 79 LEU A N 1
ATOM 588 C CA . LEU A 1 79 ? -20.883 -8.622 13.891 1.00 92.19 79 LEU A CA 1
ATOM 589 C C . LEU A 1 79 ? -19.968 -7.422 14.135 1.00 92.19 79 LEU A C 1
ATOM 591 O O . LEU A 1 79 ? -19.115 -7.170 13.283 1.00 92.19 79 LEU A O 1
ATOM 595 N N . GLU A 1 80 ? -20.098 -6.695 15.250 1.00 90.75 80 GLU A N 1
ATOM 596 C CA . GLU A 1 80 ? -19.219 -5.563 15.563 1.00 90.75 80 GLU A CA 1
ATOM 597 C C . GLU A 1 80 ? -17.738 -5.952 15.495 1.00 90.75 80 GLU A C 1
ATOM 599 O O . GLU A 1 80 ? -17.337 -7.074 15.816 1.00 90.75 80 GLU A O 1
ATOM 604 N N . GLU A 1 81 ? -16.905 -5.019 15.032 1.00 90.50 81 GLU A N 1
ATOM 605 C CA . GLU A 1 81 ? -15.472 -5.260 14.926 1.00 90.50 81 GLU A CA 1
ATOM 606 C C . GLU A 1 81 ? -14.859 -5.351 16.334 1.00 90.50 81 GLU A C 1
ATOM 608 O O . GLU A 1 81 ? -14.849 -4.354 17.061 1.00 90.50 81 GLU A O 1
ATOM 613 N N . PRO A 1 82 ? -14.329 -6.519 16.745 1.00 89.94 82 PRO A N 1
ATOM 614 C CA . PRO A 1 82 ? -13.792 -6.667 18.084 1.00 89.94 82 PRO A CA 1
ATOM 615 C C . PRO A 1 82 ? -12.458 -5.930 18.213 1.00 89.94 82 PRO A C 1
ATOM 617 O O . PRO A 1 82 ? -11.665 -5.859 17.268 1.00 89.94 82 PRO A O 1
ATOM 620 N N . CYS A 1 83 ? -12.165 -5.459 19.424 1.00 90.06 83 CYS A N 1
ATOM 621 C CA . CYS A 1 83 ? -10.821 -5.010 19.761 1.00 90.06 83 CYS A CA 1
ATOM 622 C C . CYS A 1 83 ? -9.821 -6.168 19.567 1.00 90.06 83 CYS A C 1
ATOM 624 O O . CYS A 1 83 ? -10.097 -7.289 20.011 1.00 90.06 83 CYS A O 1
ATOM 626 N N . PRO A 1 84 ? -8.657 -5.934 18.934 1.00 93.31 84 PRO A N 1
ATOM 627 C CA . PRO A 1 84 ? -7.621 -6.951 18.827 1.00 93.31 84 PRO A CA 1
ATOM 628 C C . PRO A 1 84 ? -7.185 -7.460 20.214 1.00 93.31 84 PRO A C 1
ATOM 630 O O . PRO A 1 84 ? -6.946 -6.645 21.105 1.00 93.31 84 PRO A O 1
ATOM 633 N N . PRO A 1 85 ? -7.032 -8.785 20.408 1.00 94.12 85 PRO A N 1
ATOM 634 C CA . PRO A 1 85 ? -6.629 -9.373 21.693 1.00 94.12 85 PRO A CA 1
ATOM 635 C C . PRO A 1 85 ? -5.132 -9.205 21.998 1.00 94.12 85 PRO A C 1
ATOM 637 O O . PRO A 1 85 ? -4.657 -9.594 23.063 1.00 94.12 85 PRO A O 1
ATOM 640 N N . VAL A 1 86 ? -4.363 -8.698 21.033 1.00 96.12 86 VAL A N 1
ATOM 641 C CA . VAL A 1 86 ? -2.951 -8.349 21.170 1.00 96.12 86 VAL A CA 1
ATOM 642 C C . VAL A 1 86 ? -2.723 -7.088 20.355 1.00 96.12 86 VAL A C 1
ATOM 644 O O . VAL A 1 86 ? -3.107 -7.030 19.187 1.00 96.12 86 VAL A O 1
ATOM 647 N N . ASN A 1 87 ? -2.056 -6.109 20.950 1.00 97.94 87 ASN A N 1
ATOM 648 C CA . ASN A 1 87 ? -1.588 -4.940 20.227 1.00 97.94 87 ASN A CA 1
ATOM 649 C C . ASN A 1 87 ? -0.353 -5.312 19.405 1.00 97.94 87 ASN A C 1
ATOM 651 O O . ASN A 1 87 ? 0.710 -5.618 19.949 1.00 97.94 87 ASN A O 1
ATOM 655 N N . LEU A 1 88 ? -0.493 -5.286 18.084 1.00 97.50 88 LEU A N 1
ATOM 656 C CA . LEU A 1 88 ? 0.530 -5.712 17.141 1.00 97.50 88 LEU A CA 1
ATOM 657 C C . LEU A 1 88 ? 1.031 -4.547 16.295 1.00 97.50 88 LEU A C 1
ATOM 659 O O . LEU A 1 88 ? 0.252 -3.790 15.719 1.00 97.50 88 LEU A O 1
ATOM 663 N N . LEU A 1 89 ? 2.348 -4.479 1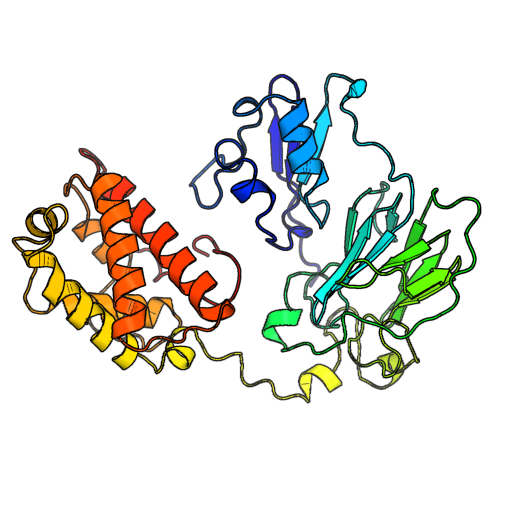6.128 1.00 97.94 89 LEU A N 1
ATOM 664 C CA . LEU A 1 89 ? 2.999 -3.745 15.051 1.00 97.94 89 LEU A CA 1
ATOM 665 C C . LEU A 1 89 ? 3.693 -4.740 14.124 1.00 97.94 89 LEU A C 1
ATOM 667 O O . LEU A 1 89 ? 4.639 -5.414 14.527 1.00 97.94 89 LEU A O 1
ATOM 671 N N . ARG A 1 90 ? 3.275 -4.794 12.859 1.00 96.62 90 ARG A N 1
ATOM 672 C CA . ARG A 1 90 ? 3.951 -5.562 11.812 1.00 96.62 90 ARG A CA 1
ATOM 673 C C . ARG A 1 90 ? 4.817 -4.660 10.945 1.00 96.62 90 ARG A C 1
ATOM 675 O O . ARG A 1 90 ? 4.360 -3.630 10.448 1.00 96.62 90 ARG A O 1
ATOM 682 N N . ILE A 1 91 ? 6.052 -5.092 10.720 1.00 93.38 91 ILE A N 1
ATOM 683 C CA . ILE A 1 91 ? 7.019 -4.411 9.857 1.00 93.38 91 ILE A CA 1
ATOM 684 C C . ILE A 1 91 ? 7.188 -5.225 8.581 1.00 93.38 91 ILE A C 1
ATOM 686 O O . ILE A 1 91 ? 7.418 -6.430 8.637 1.00 93.38 91 ILE A O 1
ATOM 690 N N . ARG A 1 92 ? 7.069 -4.570 7.426 1.00 86.88 92 ARG A N 1
ATOM 691 C CA . ARG A 1 92 ? 7.356 -5.180 6.122 1.00 86.88 92 ARG A CA 1
ATOM 692 C C . ARG A 1 92 ? 8.705 -4.702 5.604 1.00 86.88 92 ARG A C 1
ATOM 694 O O . ARG A 1 92 ? 9.097 -3.570 5.883 1.00 86.88 92 ARG A O 1
ATOM 701 N N . GLN A 1 93 ? 9.375 -5.559 4.837 1.00 92.12 93 GLN A N 1
ATOM 702 C CA . GLN A 1 93 ? 10.544 -5.183 4.043 1.00 92.12 93 GLN A CA 1
ATOM 703 C C . GLN A 1 93 ? 10.184 -3.959 3.202 1.00 92.12 93 GLN A C 1
ATOM 705 O O . GLN A 1 93 ? 9.124 -3.957 2.578 1.00 92.12 93 GLN A O 1
ATOM 710 N N . ASP A 1 94 ? 10.989 -2.900 3.305 1.00 92.81 94 ASP A N 1
ATOM 711 C CA . ASP A 1 94 ? 10.852 -1.656 2.528 1.00 92.81 94 ASP A CA 1
ATOM 712 C C . ASP A 1 94 ? 9.495 -0.945 2.687 1.00 92.81 94 ASP A C 1
ATOM 714 O O . ASP A 1 94 ? 9.180 0.033 2.019 1.00 92.81 94 ASP A O 1
ATOM 718 N N . GLY A 1 95 ? 8.678 -1.406 3.636 1.00 91.62 95 GLY A N 1
ATOM 719 C CA . GLY A 1 95 ? 7.283 -1.017 3.765 1.00 91.62 95 GLY A CA 1
ATOM 720 C C . GLY A 1 95 ? 6.989 -0.160 4.994 1.00 91.62 95 GLY A C 1
ATOM 721 O O . GLY A 1 95 ? 7.887 0.178 5.770 1.00 91.62 95 GLY A O 1
ATOM 722 N N . PRO A 1 96 ? 5.714 0.197 5.195 1.00 95.75 96 PRO A N 1
ATOM 723 C CA . PRO A 1 96 ? 5.252 0.978 6.338 1.00 95.75 96 PRO A CA 1
ATOM 724 C C . PRO A 1 96 ? 5.162 0.161 7.637 1.00 95.75 96 PRO A C 1
ATOM 726 O O . PRO A 1 96 ? 5.388 -1.051 7.665 1.00 95.75 96 PRO A O 1
ATOM 729 N N . TYR A 1 97 ? 4.775 0.846 8.712 1.00 97.69 97 TYR A N 1
ATOM 730 C CA . TYR A 1 97 ? 4.334 0.243 9.966 1.00 97.69 97 TYR A CA 1
ATOM 731 C C . TYR A 1 97 ? 2.847 -0.101 9.891 1.00 97.69 97 TYR A C 1
ATOM 73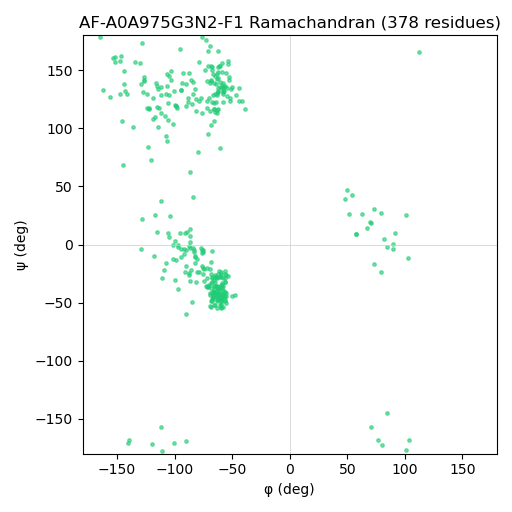3 O O . TYR A 1 97 ? 2.031 0.796 9.693 1.00 97.69 97 TYR A O 1
ATOM 741 N N . ALA A 1 98 ? 2.480 -1.370 10.063 1.00 96.94 98 ALA A N 1
ATOM 742 C CA . ALA A 1 98 ? 1.083 -1.800 10.112 1.00 96.94 98 ALA A CA 1
ATOM 743 C C . ALA A 1 98 ? 0.683 -2.126 11.556 1.00 96.94 98 ALA A C 1
ATOM 745 O O . ALA A 1 98 ? 1.109 -3.143 12.104 1.00 96.94 98 ALA A O 1
ATOM 746 N N . PHE A 1 99 ? -0.118 -1.256 12.164 1.00 97.81 99 PHE A N 1
ATOM 747 C CA . PHE A 1 99 ? -0.648 -1.425 13.512 1.00 97.81 99 PHE A CA 1
ATOM 748 C C . PHE A 1 99 ? -1.984 -2.167 13.487 1.00 97.81 99 PHE A C 1
ATOM 750 O O . PHE A 1 99 ? -2.844 -1.869 12.656 1.00 97.81 99 PHE A O 1
ATOM 757 N N . ASN A 1 100 ? -2.166 -3.088 14.432 1.00 97.19 100 ASN A N 1
ATOM 758 C CA . ASN A 1 100 ? -3.437 -3.720 14.756 1.00 97.19 100 ASN A CA 1
ATOM 759 C C . ASN A 1 100 ? -3.595 -3.783 16.282 1.00 97.19 100 ASN A C 1
ATOM 761 O O . ASN A 1 100 ? -2.945 -4.593 16.932 1.00 97.19 100 ASN A O 1
ATOM 765 N N . ALA A 1 101 ? -4.372 -2.867 16.850 1.00 97.00 101 ALA A N 1
ATOM 766 C CA . ALA A 1 101 ? -4.473 -2.609 18.291 1.00 97.00 101 ALA A CA 1
ATOM 767 C C . ALA A 1 101 ? -5.721 -1.757 18.576 1.00 97.00 101 ALA A C 1
ATOM 769 O O . ALA A 1 101 ? -6.374 -1.334 17.631 1.00 97.00 101 ALA A O 1
ATOM 770 N N . GLN A 1 102 ? -6.020 -1.420 19.833 1.00 95.75 102 GLN A N 1
ATOM 771 C CA . GLN A 1 102 ? -6.911 -0.289 20.139 1.00 95.75 102 GLN A CA 1
ATOM 772 C C . GLN A 1 102 ? -6.133 1.032 20.017 1.00 95.75 102 GLN A C 1
ATOM 774 O O . GLN A 1 102 ? -5.638 1.577 21.001 1.00 95.75 102 GLN A O 1
ATOM 779 N N . ILE A 1 103 ? -5.954 1.518 18.794 1.00 97.56 103 ILE A N 1
ATOM 780 C CA . ILE A 1 103 ? -5.054 2.630 18.477 1.00 97.56 103 ILE A CA 1
ATOM 781 C C . ILE A 1 103 ? -5.721 3.956 18.831 1.00 97.56 103 ILE A C 1
ATOM 783 O O . ILE A 1 103 ? -6.770 4.285 18.282 1.00 97.56 103 ILE A O 1
ATOM 787 N N . VAL A 1 104 ? -5.065 4.746 19.676 1.00 97.06 104 VAL A N 1
ATOM 788 C CA . VAL A 1 104 ? -5.399 6.150 19.937 1.00 97.06 104 VAL A CA 1
ATOM 789 C C . VAL A 1 104 ? -4.322 7.002 19.267 1.00 97.06 104 VAL A C 1
ATOM 791 O O . VAL A 1 104 ? -3.245 7.214 19.826 1.00 97.06 104 VAL A O 1
ATOM 794 N N . LEU A 1 105 ? -4.571 7.423 18.024 1.00 96.19 105 LEU A N 1
ATOM 795 C CA . LEU A 1 105 ? -3.622 8.227 17.251 1.00 96.19 105 LEU A CA 1
ATOM 796 C C . LEU A 1 105 ? -3.850 9.715 17.535 1.00 96.19 105 LEU A C 1
ATOM 798 O O . LEU A 1 105 ? -4.959 10.221 17.366 1.00 96.19 105 LEU A O 1
ATOM 802 N N . ALA A 1 106 ? -2.801 10.436 17.933 1.00 89.44 106 ALA A N 1
ATOM 803 C CA . ALA A 1 106 ? -2.905 11.868 18.195 1.00 89.44 106 ALA A CA 1
ATOM 804 C C . ALA A 1 106 ? -3.412 12.627 16.952 1.00 89.44 106 ALA A C 1
ATOM 806 O O . ALA A 1 106 ? -2.796 12.576 15.887 1.00 89.44 106 ALA A O 1
ATOM 807 N N . GLY A 1 107 ? -4.527 13.346 17.110 1.00 82.75 107 GLY A N 1
ATOM 808 C CA . GLY A 1 107 ? -5.219 14.056 16.028 1.00 82.75 107 GLY A CA 1
ATOM 809 C C . GLY A 1 107 ? -6.479 13.354 15.509 1.00 82.75 107 GLY A C 1
ATOM 810 O O . GLY A 1 107 ? -7.261 13.990 14.808 1.00 82.75 107 GLY A O 1
ATOM 811 N N . GLU A 1 108 ? -6.716 12.094 15.879 1.00 88.56 108 GLU A N 1
ATOM 812 C CA . GLU A 1 108 ? -7.995 11.413 15.660 1.00 88.56 108 GLU A CA 1
ATOM 813 C C . GLU A 1 108 ? -8.908 11.567 16.886 1.00 88.56 108 GLU A C 1
ATOM 815 O O . GLU A 1 108 ? -8.439 11.649 18.022 1.00 88.56 108 GLU A O 1
ATOM 820 N N . THR A 1 109 ? -10.222 11.624 16.660 1.00 84.19 109 THR A N 1
ATOM 821 C CA . THR A 1 109 ? -11.217 11.762 17.739 1.00 84.19 109 THR A CA 1
ATOM 822 C C . THR A 1 109 ? -11.657 10.424 18.318 1.00 84.19 109 THR A C 1
ATOM 824 O O . THR A 1 109 ? -12.089 10.379 19.463 1.00 84.19 109 THR A O 1
ATOM 827 N N . GLU A 1 110 ? -11.544 9.345 17.542 1.00 88.19 110 GLU A N 1
ATOM 828 C CA . GLU A 1 110 ? -12.026 8.014 17.905 1.00 88.19 110 GLU A CA 1
ATOM 829 C C . GLU A 1 110 ? -10.906 6.979 17.766 1.00 88.19 110 GLU A C 1
ATOM 831 O O . GLU A 1 110 ? -10.109 7.070 16.825 1.00 88.19 110 GLU A O 1
ATOM 836 N N . PRO A 1 111 ? -10.843 5.970 18.653 1.00 92.44 111 PRO A N 1
ATOM 837 C CA . PRO A 1 111 ? -9.913 4.867 18.493 1.00 92.44 111 PRO A CA 1
ATOM 838 C C . PRO A 1 111 ? -10.164 4.083 17.203 1.00 92.44 111 PRO A C 1
ATOM 840 O O . PRO A 1 111 ? -11.287 3.978 16.710 1.00 92.44 111 PRO A O 1
ATOM 843 N N . SER A 1 112 ? -9.115 3.451 16.690 1.00 94.06 112 SER A N 1
ATOM 844 C CA . SER A 1 112 ? -9.203 2.572 15.525 1.00 94.06 112 SER A CA 1
ATOM 845 C C . SER A 1 112 ? -8.529 1.237 15.777 1.00 94.06 112 SER A C 1
ATOM 847 O O . SER A 1 112 ? -7.635 1.123 16.607 1.00 94.06 112 SER A O 1
ATOM 849 N N . THR A 1 113 ? -8.941 0.205 15.046 1.00 95.56 113 THR A N 1
ATOM 850 C CA . THR A 1 113 ? -8.352 -1.132 15.188 1.00 95.56 113 THR A CA 1
ATOM 851 C C . THR A 1 113 ? -7.097 -1.318 14.341 1.00 95.56 113 THR A C 1
ATOM 853 O O . THR A 1 113 ? -6.306 -2.232 14.587 1.00 95.56 113 THR A O 1
ATOM 856 N N . ARG A 1 114 ? -6.941 -0.505 13.286 1.00 96.19 114 ARG A N 1
ATOM 857 C CA . ARG A 1 114 ? -5.955 -0.681 12.212 1.00 96.19 114 ARG A CA 1
ATOM 858 C C . ARG A 1 114 ? -5.489 0.668 11.668 1.00 96.19 114 ARG A C 1
ATOM 860 O O . ARG A 1 114 ? -6.312 1.494 11.268 1.00 96.19 114 ARG A O 1
ATOM 867 N N . ARG A 1 115 ? -4.168 0.859 11.588 1.00 96.81 115 ARG A N 1
ATOM 868 C CA . ARG A 1 115 ? -3.529 2.007 10.920 1.00 96.81 115 ARG A CA 1
ATOM 869 C C . ARG A 1 115 ? -2.243 1.580 10.238 1.00 96.81 115 ARG A C 1
ATOM 871 O O . ARG A 1 115 ? -1.440 0.844 10.804 1.00 96.81 115 ARG A O 1
ATOM 878 N N . THR A 1 116 ? -2.019 2.085 9.029 1.00 97.38 116 THR A N 1
ATOM 879 C CA . THR A 1 116 ? -0.739 1.923 8.3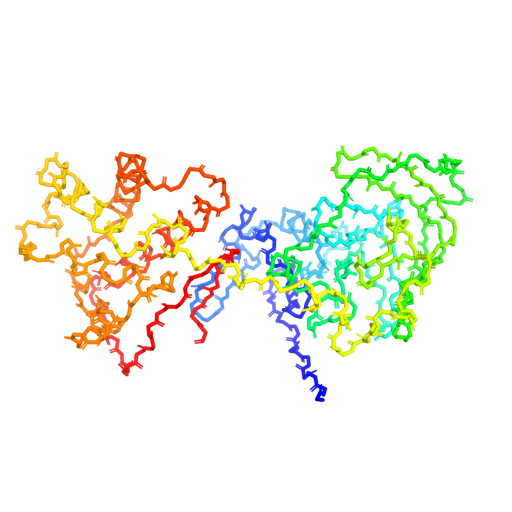35 1.00 97.38 116 THR A CA 1
ATOM 880 C C . THR A 1 116 ? -0.001 3.260 8.299 1.00 97.38 116 THR A C 1
ATOM 882 O O . THR A 1 116 ? -0.419 4.188 7.607 1.00 97.38 116 THR A O 1
ATOM 885 N N . LEU A 1 117 ? 1.100 3.363 9.045 1.00 97.31 117 LEU A N 1
ATOM 886 C CA . LEU A 1 117 ? 1.856 4.600 9.241 1.00 97.31 117 LEU A CA 1
ATOM 887 C C . LEU A 1 117 ? 3.177 4.596 8.467 1.00 97.31 117 LEU A C 1
ATOM 889 O O . LEU A 1 117 ? 3.827 3.565 8.280 1.00 97.31 117 LEU A O 1
ATOM 893 N N . CYS A 1 118 ? 3.578 5.775 8.004 1.00 95.56 118 CYS A N 1
ATOM 894 C CA . CYS A 1 118 ? 4.784 5.984 7.219 1.00 95.56 118 CYS A CA 1
ATOM 895 C C . CYS A 1 118 ? 6.042 5.610 8.019 1.00 95.56 118 CYS A C 1
ATOM 897 O O . CYS A 1 118 ? 6.238 6.064 9.145 1.00 95.56 118 CYS A O 1
ATOM 899 N N . ARG A 1 119 ? 6.918 4.813 7.402 1.00 95.56 119 ARG A N 1
ATOM 900 C CA . ARG A 1 119 ? 8.259 4.481 7.915 1.00 95.56 119 ARG A CA 1
ATOM 901 C C . ARG A 1 119 ? 9.379 5.144 7.106 1.00 95.56 119 ARG A C 1
ATOM 903 O O . ARG A 1 119 ? 10.482 5.324 7.613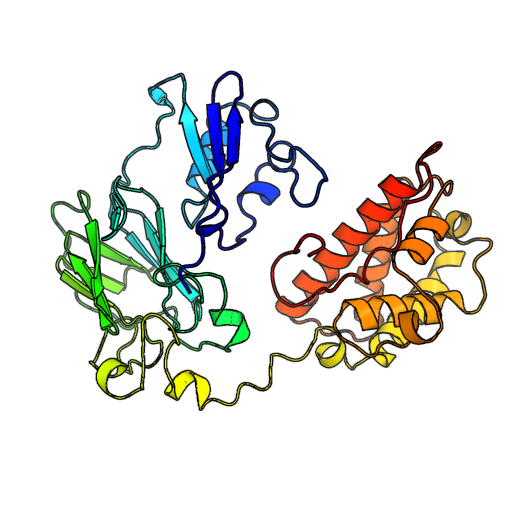 1.00 95.56 119 ARG A O 1
ATOM 910 N N . CYS A 1 120 ? 9.081 5.519 5.863 1.00 93.56 120 CYS A N 1
ATOM 911 C CA . CYS A 1 120 ? 10.054 6.001 4.891 1.00 93.56 120 CYS A CA 1
ATOM 912 C C . CYS A 1 120 ? 10.267 7.514 4.901 1.00 93.56 120 CYS A C 1
ATOM 914 O O . CYS A 1 120 ? 11.047 7.985 4.103 1.00 93.56 120 CYS A O 1
ATOM 916 N N . GLY A 1 121 ? 9.532 8.305 5.681 1.00 93.00 121 GLY A N 1
ATOM 917 C CA . GLY A 1 121 ? 9.644 9.771 5.694 1.00 93.00 121 GLY A CA 1
ATOM 918 C C . GLY A 1 121 ? 9.063 10.517 4.482 1.00 93.00 121 GLY A C 1
ATOM 919 O O . GLY A 1 121 ? 8.779 11.706 4.603 1.00 93.00 121 GLY A O 1
ATOM 920 N N . ALA A 1 122 ? 8.804 9.846 3.358 1.00 90.81 122 ALA A N 1
ATOM 921 C CA . ALA A 1 122 ? 8.429 10.487 2.091 1.00 90.81 122 ALA A CA 1
ATOM 922 C C . ALA A 1 122 ? 6.917 10.599 1.807 1.00 90.81 122 ALA A C 1
ATOM 924 O O . ALA A 1 122 ? 6.539 11.164 0.788 1.00 90.81 122 ALA A O 1
ATOM 925 N N . SER A 1 123 ? 6.045 10.059 2.667 1.00 88.81 123 SER A N 1
ATOM 926 C CA . SER A 1 123 ? 4.586 10.151 2.461 1.00 88.81 123 SER A CA 1
ATOM 927 C C . SER A 1 123 ? 4.111 11.606 2.395 1.00 88.81 123 SER A C 1
ATOM 929 O O . SER A 1 123 ? 4.523 12.427 3.213 1.00 88.81 123 SER A O 1
ATOM 931 N N . ASN A 1 124 ? 3.215 11.935 1.472 1.00 85.44 124 ASN A N 1
ATOM 932 C CA . ASN A 1 124 ? 2.558 13.242 1.415 1.00 85.44 124 ASN A CA 1
ATOM 933 C C . ASN A 1 124 ? 1.389 13.354 2.402 1.00 85.44 124 ASN A C 1
ATOM 935 O O . ASN A 1 124 ? 0.929 14.457 2.681 1.00 85.44 124 ASN A O 1
ATOM 939 N N . ASN A 1 125 ? 0.952 12.229 2.971 1.00 86.25 125 ASN A N 1
ATOM 940 C CA . ASN A 1 125 ? -0.136 12.153 3.941 1.00 86.25 125 ASN A CA 1
ATOM 941 C C . ASN A 1 125 ? 0.363 11.748 5.341 1.00 86.25 125 ASN A C 1
ATOM 943 O O . ASN A 1 125 ? -0.255 10.942 6.033 1.00 86.25 125 ASN A O 1
ATOM 947 N N . LYS A 1 126 ? 1.542 12.232 5.758 1.00 90.75 126 LYS A N 1
ATOM 948 C CA . LYS A 1 126 ? 2.115 11.887 7.074 1.00 90.75 126 LYS A CA 1
ATOM 949 C C . LYS A 1 126 ? 1.143 12.278 8.205 1.00 90.75 126 LYS A C 1
ATOM 951 O O . LYS A 1 126 ? 0.582 13.367 8.156 1.00 90.75 126 LYS A O 1
ATOM 956 N N . PRO A 1 127 ? 0.983 11.429 9.239 1.00 93.94 127 PRO A N 1
ATOM 957 C CA . PRO A 1 127 ? 1.777 10.233 9.550 1.00 93.94 127 PRO A CA 1
ATOM 958 C C . PRO A 1 127 ? 1.370 8.961 8.789 1.00 93.94 127 PRO A C 1
ATOM 960 O O . PRO A 1 127 ? 2.060 7.950 8.917 1.00 93.94 127 PRO A O 1
ATOM 963 N N . TYR A 1 128 ? 0.300 8.984 7.998 1.00 94.38 128 TYR A N 1
ATOM 964 C CA . TYR A 1 128 ? -0.181 7.830 7.241 1.00 94.38 128 TYR A CA 1
ATOM 965 C C . TYR A 1 128 ? 0.755 7.477 6.082 1.00 94.38 128 TYR A C 1
ATOM 967 O O . TYR A 1 128 ? 1.505 8.309 5.564 1.00 94.38 128 TYR A O 1
ATOM 975 N N . CYS A 1 129 ? 0.750 6.207 5.689 1.00 93.19 129 CYS A N 1
ATOM 976 C CA . CYS A 1 129 ? 1.419 5.766 4.470 1.00 93.19 129 CYS A CA 1
ATOM 977 C C . CYS A 1 129 ? 0.521 6.033 3.256 1.00 93.19 129 CYS A C 1
ATOM 979 O O . CYS A 1 129 ? -0.645 5.665 3.278 1.00 93.19 129 CYS A O 1
ATOM 981 N N . ASP A 1 130 ? 1.082 6.592 2.187 1.00 85.75 130 ASP A N 1
ATOM 982 C CA . ASP A 1 130 ? 0.414 6.812 0.894 1.00 85.75 130 ASP A CA 1
ATOM 983 C C . ASP A 1 130 ? 1.055 5.989 -0.247 1.00 85.75 130 ASP A C 1
ATOM 985 O O . ASP A 1 130 ? 0.811 6.226 -1.426 1.00 85.75 130 ASP A O 1
ATOM 989 N N . GLY A 1 131 ? 1.941 5.047 0.098 1.00 85.12 131 GLY A N 1
ATOM 990 C CA . GLY A 1 131 ? 2.705 4.258 -0.874 1.00 85.12 131 GLY A CA 1
ATOM 991 C C . GLY A 1 131 ? 3.992 4.915 -1.388 1.00 85.12 131 GLY A C 1
ATOM 992 O O . GLY A 1 131 ? 4.743 4.260 -2.106 1.00 85.12 131 GLY A O 1
ATOM 993 N N . SER A 1 132 ? 4.328 6.146 -0.976 1.00 84.44 132 SER A N 1
ATOM 994 C CA . SER A 1 132 ? 5.527 6.861 -1.456 1.00 84.44 132 SER A CA 1
ATOM 995 C C . SER A 1 132 ? 6.846 6.110 -1.251 1.00 84.44 132 SER A C 1
ATOM 997 O O . SER A 1 132 ? 7.794 6.373 -1.980 1.00 84.44 132 SER A O 1
ATOM 999 N N . HIS A 1 133 ? 6.909 5.167 -0.303 1.00 86.88 133 HIS A N 1
ATOM 1000 C CA . HIS A 1 133 ? 8.079 4.313 -0.058 1.00 86.88 133 HIS A CA 1
ATOM 1001 C C . HIS A 1 133 ? 8.540 3.530 -1.299 1.00 86.88 133 HIS A C 1
ATOM 1003 O O . HIS A 1 133 ? 9.739 3.355 -1.466 1.00 86.88 133 HIS A O 1
ATOM 1009 N N . VAL A 1 134 ? 7.620 3.131 -2.188 1.00 81.19 134 VAL A N 1
ATOM 1010 C CA . VAL A 1 134 ? 7.966 2.461 -3.454 1.00 81.19 134 VAL A CA 1
ATOM 1011 C C . VAL A 1 134 ? 8.669 3.435 -4.397 1.00 81.19 134 VAL A C 1
ATOM 1013 O O . VAL A 1 134 ? 9.740 3.147 -4.914 1.00 81.19 134 VAL A O 1
ATOM 1016 N N . ARG A 1 135 ? 8.087 4.627 -4.576 1.00 76.25 135 ARG A N 1
ATOM 1017 C CA . ARG A 1 135 ? 8.601 5.658 -5.489 1.00 76.25 135 ARG A CA 1
ATOM 1018 C C . ARG A 1 135 ? 9.989 6.159 -5.091 1.00 76.25 135 ARG A C 1
ATOM 1020 O O . ARG A 1 135 ? 10.783 6.463 -5.967 1.00 76.25 135 ARG A O 1
ATOM 1027 N N . VAL A 1 136 ? 10.255 6.276 -3.790 1.00 78.44 136 VAL A N 1
ATOM 1028 C CA . VAL A 1 136 ? 11.552 6.754 -3.279 1.00 78.44 136 VAL A CA 1
ATOM 1029 C C . VAL A 1 136 ? 12.554 5.627 -3.025 1.00 78.44 136 VAL A C 1
ATOM 1031 O O . VAL A 1 136 ? 13.565 5.876 -2.380 1.00 78.44 136 VAL A O 1
ATOM 1034 N N . GLY A 1 137 ? 12.262 4.391 -3.454 1.00 81.12 137 GLY A N 1
ATOM 1035 C CA . GLY A 1 137 ? 13.165 3.251 -3.263 1.00 81.12 137 GLY A CA 1
ATOM 1036 C C . GLY A 1 137 ? 13.565 3.050 -1.801 1.00 81.12 137 GLY A C 1
ATOM 1037 O O . GLY A 1 137 ? 14.738 2.872 -1.498 1.00 81.12 137 GLY A O 1
ATOM 1038 N N . PHE A 1 138 ? 12.617 3.176 -0.868 1.00 89.44 138 PHE A N 1
ATOM 1039 C CA . PHE A 1 138 ? 12.940 3.126 0.554 1.00 89.44 138 PHE A CA 1
ATOM 1040 C C . PHE A 1 138 ? 13.471 1.749 0.955 1.00 89.44 138 PHE A C 1
ATOM 1042 O O . PHE A 1 138 ? 12.713 0.789 0.996 1.00 89.44 138 PHE A O 1
ATOM 1049 N N . GLU A 1 139 ? 14.738 1.685 1.355 1.00 87.62 139 GLU A N 1
ATOM 1050 C CA . GLU A 1 139 ? 15.361 0.448 1.819 1.00 87.62 139 GLU A CA 1
ATOM 1051 C C . GLU A 1 139 ? 15.379 0.358 3.347 1.00 87.62 139 GLU A C 1
ATOM 1053 O O . GLU A 1 139 ? 16.011 1.153 4.055 1.00 87.62 139 GLU A O 1
ATOM 1058 N N . ALA A 1 140 ? 14.698 -0.650 3.886 1.00 90.19 140 ALA A N 1
ATOM 1059 C CA . ALA A 1 140 ? 14.816 -1.013 5.286 1.00 90.19 140 ALA A CA 1
ATOM 1060 C C . ALA A 1 140 ? 14.297 -2.423 5.566 1.00 90.19 140 ALA A C 1
ATOM 1062 O O . ALA A 1 140 ? 13.151 -2.760 5.255 1.00 90.19 140 ALA A O 1
ATOM 1063 N N . THR A 1 141 ? 15.099 -3.183 6.317 1.00 89.00 141 THR A N 1
ATOM 1064 C CA . THR A 1 141 ? 14.788 -4.563 6.704 1.00 89.00 141 THR A CA 1
ATOM 1065 C C . THR A 1 141 ? 13.380 -4.724 7.298 1.00 89.00 141 THR A C 1
ATOM 1067 O O . THR A 1 141 ? 12.935 -3.928 8.137 1.00 89.00 141 THR A O 1
ATOM 1070 N N . GLY A 1 142 ? 12.687 -5.771 6.848 1.00 92.38 142 GLY A N 1
ATOM 1071 C CA . GLY A 1 142 ? 11.479 -6.330 7.461 1.00 92.38 142 GLY A CA 1
ATOM 1072 C C . GLY A 1 142 ? 11.779 -7.366 8.548 1.00 92.38 142 GLY A C 1
ATOM 1073 O O . GLY A 1 142 ? 10.858 -7.849 9.204 1.00 92.38 142 GLY A O 1
ATOM 1074 N N . GLU A 1 143 ? 13.058 -7.675 8.766 1.00 91.25 143 GLU A N 1
ATOM 1075 C CA . GLU A 1 143 ? 13.573 -8.630 9.747 1.00 91.25 143 GLU A CA 1
ATOM 1076 C C . GLU A 1 143 ? 14.527 -7.939 10.735 1.00 91.25 143 GLU A C 1
ATOM 1078 O O . GLU A 1 143 ? 15.744 -8.141 10.678 1.00 91.25 143 GLU A O 1
ATOM 1083 N N . PRO A 1 144 ? 14.017 -7.107 11.663 1.00 91.75 144 PRO A N 1
ATOM 1084 C CA . PRO A 1 144 ? 14.872 -6.482 12.659 1.00 91.75 144 PRO A CA 1
ATOM 1085 C C . PRO A 1 144 ? 15.558 -7.520 13.564 1.00 91.75 144 PRO A C 1
ATOM 1087 O O . PRO A 1 144 ? 14.997 -8.607 13.809 1.00 91.75 144 PRO A O 1
ATOM 1090 N N . PRO A 1 145 ? 16.735 -7.176 14.119 1.00 89.00 145 PRO A N 1
ATOM 1091 C CA . PRO A 1 145 ? 17.387 -7.974 15.147 1.00 89.00 145 PRO A CA 1
ATOM 1092 C C . PRO A 1 145 ? 16.463 -8.259 16.338 1.00 89.00 145 PRO A C 1
ATOM 1094 O O . PRO A 1 145 ? 15.508 -7.531 16.614 1.00 89.00 145 PRO A O 1
ATOM 1097 N N . ALA A 1 146 ? 16.745 -9.342 17.059 1.00 91.31 146 ALA A N 1
ATOM 1098 C CA . ALA A 1 146 ? 16.029 -9.663 18.287 1.00 91.31 146 ALA A CA 1
ATOM 1099 C C . ALA A 1 146 ? 16.248 -8.575 19.354 1.00 91.31 146 ALA A C 1
ATOM 1101 O O . ALA A 1 146 ? 17.387 -8.209 19.629 1.00 91.31 146 ALA A O 1
ATOM 1102 N N . GLY A 1 147 ? 15.160 -8.100 19.961 1.00 91.56 147 GLY A N 1
ATOM 1103 C CA . GLY A 1 147 ? 15.170 -7.244 21.146 1.00 91.56 147 GLY A CA 1
ATOM 1104 C C . GLY A 1 147 ? 14.619 -7.968 22.377 1.00 91.56 147 GLY A C 1
ATOM 1105 O O . GLY A 1 147 ? 14.600 -9.199 22.428 1.00 91.56 147 GLY A O 1
ATOM 1106 N N . ASP A 1 148 ? 14.147 -7.195 23.358 1.00 91.06 148 ASP A N 1
ATOM 1107 C CA . ASP A 1 148 ? 13.420 -7.719 24.520 1.00 91.06 148 ASP A CA 1
ATOM 1108 C C . ASP A 1 148 ? 12.118 -8.393 24.073 1.00 91.06 148 ASP A C 1
ATOM 1110 O O . ASP A 1 148 ? 11.385 -7.817 23.281 1.00 91.06 148 ASP A O 1
ATOM 1114 N N . ARG A 1 149 ? 11.831 -9.603 24.556 1.00 93.25 149 ARG A N 1
ATOM 1115 C CA . ARG A 1 149 ? 10.632 -10.391 24.208 1.00 93.25 149 ARG A CA 1
ATOM 1116 C C . ARG A 1 149 ? 9.879 -10.871 25.444 1.00 93.25 149 ARG A C 1
ATOM 1118 O O . ARG A 1 149 ? 9.200 -11.898 25.396 1.00 93.25 149 ARG A O 1
ATOM 1125 N N . ARG A 1 150 ? 10.070 -10.198 26.581 1.00 93.44 150 ARG A N 1
ATOM 1126 C CA . ARG A 1 150 ? 9.354 -10.532 27.811 1.00 93.44 150 ARG A CA 1
ATOM 1127 C C . ARG A 1 150 ? 7.841 -10.432 27.573 1.00 93.44 150 ARG A C 1
ATOM 1129 O O . ARG A 1 150 ? 7.381 -9.413 27.064 1.00 93.44 150 ARG A O 1
ATOM 1136 N N . PRO A 1 151 ? 7.062 -11.464 27.941 1.00 91.44 151 PRO A N 1
ATOM 1137 C CA . PRO A 1 151 ? 5.613 -11.420 27.805 1.00 91.44 151 PRO A CA 1
ATOM 1138 C C . PRO A 1 151 ? 5.023 -10.196 28.508 1.00 91.44 151 PRO A C 1
ATOM 1140 O O . PRO A 1 151 ? 5.389 -9.889 29.644 1.00 91.44 151 PRO A O 1
ATOM 1143 N N . LEU A 1 152 ? 4.102 -9.519 27.829 1.00 94.31 152 LEU A N 1
ATOM 1144 C CA . LEU A 1 152 ? 3.353 -8.400 28.388 1.00 94.31 152 LEU A CA 1
ATOM 1145 C C . LEU A 1 152 ? 2.100 -8.915 29.107 1.00 94.31 152 LEU A C 1
ATOM 1147 O O . LEU A 1 152 ? 1.512 -9.923 28.713 1.00 94.31 152 LEU A O 1
ATOM 1151 N N . SER A 1 153 ? 1.701 -8.222 30.170 1.00 92.19 153 SER A N 1
ATOM 1152 C CA . SER A 1 153 ? 0.456 -8.473 30.896 1.00 92.19 153 SER A CA 1
ATOM 1153 C C . SER A 1 153 ? -0.095 -7.133 31.396 1.00 92.19 153 SER A C 1
ATOM 1155 O O . SER A 1 153 ? 0.470 -6.592 32.351 1.00 92.19 153 SER A O 1
ATOM 1157 N N . PRO A 1 154 ? -1.168 -6.589 30.791 1.00 94.31 154 PRO A N 1
ATOM 1158 C CA . 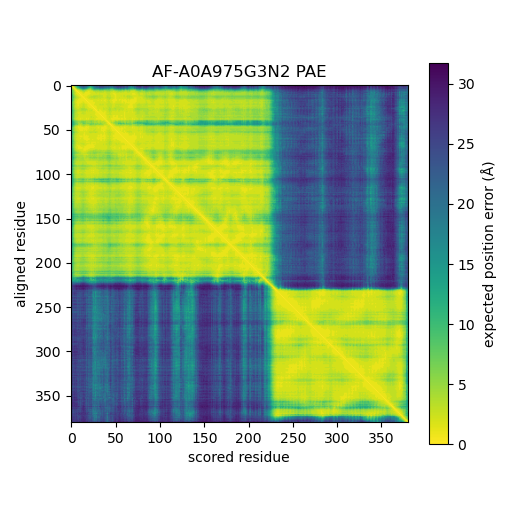PRO A 1 154 ? -1.927 -7.121 29.644 1.00 94.31 154 PRO A CA 1
ATOM 1159 C C . PRO A 1 154 ? -1.161 -7.060 28.302 1.00 94.31 154 PRO A C 1
ATOM 1161 O O . PRO A 1 154 ? -0.124 -6.404 28.204 1.00 94.31 154 PRO A O 1
ATOM 1164 N N . ARG A 1 155 ? -1.658 -7.772 27.274 1.00 96.00 155 ARG A N 1
ATOM 1165 C CA . ARG A 1 155 ? -1.127 -7.758 25.883 1.00 96.00 155 ARG A CA 1
ATOM 1166 C C . ARG A 1 155 ? -1.928 -6.837 24.950 1.00 96.00 155 ARG A C 1
ATOM 1168 O O . ARG A 1 155 ? -1.491 -6.547 23.837 1.00 96.00 155 ARG A O 1
ATOM 1175 N N . ASP A 1 156 ? -3.099 -6.425 25.408 1.00 95.44 156 ASP A N 1
ATOM 1176 C CA . ASP A 1 156 ? -4.111 -5.605 24.757 1.00 95.44 156 ASP A CA 1
ATOM 1177 C C . ASP A 1 156 ? -4.356 -4.306 25.545 1.00 95.44 156 ASP A C 1
ATOM 1179 O O . ASP A 1 156 ? -3.632 -3.975 26.488 1.00 95.44 156 ASP A O 1
ATOM 1183 N N . GLY A 1 157 ? -5.380 -3.557 25.140 1.00 94.62 157 GLY A N 1
ATOM 1184 C CA . GLY A 1 157 ? -5.741 -2.258 25.700 1.00 94.62 157 GLY A CA 1
ATOM 1185 C C . GLY A 1 157 ? -5.275 -1.090 24.828 1.00 94.62 157 GLY A C 1
ATOM 1186 O O . GLY A 1 157 ? -4.726 -1.307 23.743 1.00 94.62 157 GLY A O 1
ATOM 1187 N N . PRO A 1 158 ? -5.489 0.158 25.276 1.00 96.25 158 PRO A N 1
ATOM 1188 C CA . PRO A 1 158 ? -5.165 1.339 24.487 1.00 96.25 158 PRO A CA 1
ATOM 1189 C C . PRO A 1 158 ? -3.686 1.390 24.091 1.00 96.25 158 PRO A C 1
ATOM 1191 O O . PRO A 1 158 ? -2.795 1.230 24.928 1.00 96.25 158 PRO A O 1
ATOM 1194 N N . LEU A 1 159 ? -3.440 1.637 22.807 1.00 98.06 159 LEU A N 1
ATOM 1195 C CA . LEU A 1 159 ? -2.120 1.891 22.249 1.00 98.06 159 LEU A CA 1
ATOM 1196 C C . LEU A 1 159 ? -2.077 3.333 21.747 1.00 98.06 159 LEU A C 1
ATOM 1198 O O . LEU A 1 159 ? -2.583 3.648 20.668 1.00 98.06 159 LEU A O 1
ATOM 1202 N N . GLU A 1 160 ? -1.475 4.210 22.537 1.00 98.38 160 GLU A N 1
ATOM 1203 C CA . GLU A 1 160 ? -1.300 5.610 22.174 1.00 98.38 160 GLU A CA 1
ATOM 1204 C C . GLU A 1 160 ? -0.163 5.733 21.165 1.00 98.38 160 GLU A C 1
ATOM 1206 O O . GLU A 1 160 ? 0.960 5.282 21.409 1.00 98.38 160 GLU A O 1
ATOM 1211 N N . VAL A 1 161 ? -0.450 6.360 20.028 1.00 98.44 161 VAL A N 1
ATOM 1212 C CA . VAL A 1 161 ? 0.540 6.652 18.996 1.00 98.44 161 VAL A CA 1
ATOM 1213 C C . VAL A 1 161 ? 0.558 8.157 18.772 1.00 98.44 161 VAL A C 1
ATOM 1215 O O . VAL A 1 161 ? -0.422 8.750 18.327 1.00 98.44 161 VAL A O 1
ATOM 1218 N N . THR A 1 162 ? 1.693 8.784 19.050 1.00 97.88 162 THR A N 1
ATOM 1219 C CA . THR A 1 162 ? 1.872 10.229 18.920 1.00 97.88 162 THR A CA 1
ATOM 1220 C C . THR A 1 162 ? 2.974 10.506 17.905 1.00 97.88 162 THR A C 1
ATOM 1222 O O . THR A 1 162 ? 4.153 10.283 18.192 1.00 97.88 162 THR A O 1
ATOM 1225 N N . PRO A 1 163 ? 2.637 11.002 16.703 1.00 96.56 163 PRO A N 1
ATOM 1226 C CA . PRO A 1 163 ? 3.629 11.550 15.792 1.00 96.56 163 PRO A CA 1
ATOM 1227 C C . PRO A 1 163 ? 4.234 12.809 16.417 1.00 96.56 163 PRO A C 1
ATOM 1229 O O . PRO A 1 163 ? 3.580 13.848 16.495 1.00 96.56 163 PRO A O 1
ATOM 1232 N N . LEU A 1 164 ? 5.478 12.720 16.889 1.00 95.25 164 LEU A N 1
ATOM 1233 C CA . LEU A 1 164 ? 6.182 13.897 17.384 1.00 95.25 164 LEU A CA 1
ATOM 1234 C C . LEU A 1 164 ? 6.492 14.818 16.203 1.00 95.25 164 LEU A C 1
ATOM 1236 O O . LEU A 1 164 ? 6.884 14.340 15.131 1.00 95.25 164 LEU A O 1
ATOM 1240 N N . ARG A 1 165 ? 6.329 16.130 16.418 1.00 93.69 165 ARG A N 1
ATOM 1241 C CA . ARG A 1 165 ? 6.615 17.158 15.412 1.00 93.69 165 ARG A CA 1
ATOM 1242 C C . ARG A 1 165 ? 8.022 16.964 14.865 1.00 93.69 165 ARG A C 1
ATOM 1244 O O . ARG A 1 165 ? 8.972 16.946 15.645 1.00 93.69 165 ARG A O 1
ATOM 1251 N N . ASP A 1 166 ? 8.119 16.806 13.547 1.00 93.31 166 ASP A N 1
ATOM 1252 C CA . ASP A 1 166 ? 9.383 16.604 12.825 1.00 93.31 166 ASP A CA 1
ATOM 1253 C C . ASP A 1 166 ? 10.243 15.460 13.413 1.00 93.31 166 ASP A C 1
ATOM 1255 O O . ASP A 1 166 ? 11.463 15.435 13.293 1.00 93.31 166 ASP A O 1
ATOM 1259 N N . GLY A 1 167 ? 9.595 14.484 14.061 1.00 93.75 167 GLY A N 1
ATOM 1260 C CA . GLY A 1 167 ? 10.247 13.472 14.886 1.00 93.75 167 GLY A CA 1
ATOM 1261 C C . GLY A 1 167 ? 9.664 12.061 14.744 1.00 93.75 167 GLY A C 1
ATOM 1262 O O . GLY A 1 167 ? 8.912 11.763 13.807 1.00 93.75 167 GLY A O 1
ATOM 1263 N N . PRO A 1 168 ? 10.038 11.137 15.644 1.00 97.62 168 PRO A N 1
ATOM 1264 C CA . PRO A 1 168 ? 9.583 9.751 15.595 1.00 97.62 168 PRO A CA 1
ATOM 1265 C C . PRO A 1 168 ? 8.091 9.606 15.911 1.00 97.62 168 PRO A C 1
ATOM 1267 O O . PRO A 1 168 ? 7.428 10.544 16.351 1.00 97.62 168 PRO A O 1
ATOM 1270 N N . LEU A 1 169 ? 7.569 8.397 15.706 1.00 98.12 169 LEU A N 1
ATOM 1271 C CA . LEU A 1 169 ? 6.313 7.988 16.330 1.00 98.12 169 LEU A CA 1
ATOM 1272 C C . LEU A 1 169 ? 6.627 7.552 17.761 1.00 98.12 169 LEU A C 1
ATOM 1274 O O . LEU A 1 169 ? 7.351 6.574 17.956 1.00 98.12 169 LEU A O 1
ATOM 1278 N N . GLU A 1 170 ? 6.109 8.272 18.748 1.00 98.50 170 GLU A N 1
ATOM 1279 C CA . GLU A 1 170 ? 6.095 7.791 20.123 1.00 98.50 170 GLU A CA 1
ATOM 1280 C C . GLU A 1 170 ? 4.921 6.835 20.305 1.00 98.50 170 GLU A C 1
ATOM 1282 O O . GLU A 1 170 ? 3.785 7.187 20.004 1.00 98.50 170 GLU A O 1
ATOM 1287 N N . VAL A 1 171 ? 5.203 5.625 20.781 1.00 98.56 171 VAL A N 1
ATOM 1288 C CA . VAL A 1 171 ? 4.186 4.606 21.039 1.00 98.56 171 VAL A CA 1
ATOM 1289 C C . VAL A 1 171 ? 4.197 4.254 22.518 1.00 98.56 171 VAL A C 1
ATOM 1291 O O . VAL A 1 171 ? 5.256 3.909 23.048 1.00 98.56 171 VAL A O 1
ATOM 1294 N N . ARG A 1 172 ? 3.038 4.337 23.178 1.00 98.44 172 ARG A N 1
ATOM 1295 C CA . ARG A 1 172 ? 2.836 4.010 24.599 1.00 98.44 172 ARG A CA 1
ATOM 1296 C C . ARG A 1 172 ? 1.693 3.009 24.752 1.00 98.44 172 ARG A C 1
ATOM 1298 O O . ARG A 1 172 ? 0.677 3.117 24.076 1.00 98.44 172 ARG A O 1
ATOM 1305 N N . GLY A 1 173 ? 1.865 2.054 25.657 1.00 97.56 173 GLY A N 1
ATOM 1306 C CA . GLY A 1 173 ? 0.949 0.927 25.847 1.00 97.56 173 GLY A CA 1
ATOM 1307 C C . GLY A 1 173 ? 1.594 -0.400 25.439 1.00 97.56 173 GLY A C 1
ATOM 1308 O O . GLY A 1 173 ? 2.660 -0.398 24.815 1.00 97.56 173 GLY A O 1
ATOM 1309 N N . PRO A 1 174 ? 1.000 -1.540 25.827 1.00 97.62 174 PRO A N 1
ATOM 1310 C CA . PRO A 1 174 ? 1.561 -2.848 25.520 1.00 97.62 174 PRO A CA 1
ATOM 1311 C C . PRO A 1 174 ? 1.588 -3.048 24.006 1.00 97.62 174 PRO A C 1
ATOM 1313 O O . PRO A 1 174 ? 0.578 -2.838 23.344 1.00 97.62 174 PRO A O 1
ATOM 1316 N N . LEU A 1 175 ? 2.741 -3.426 23.458 1.00 98.31 175 LEU A N 1
ATOM 1317 C CA . LEU A 1 175 ? 2.953 -3.628 22.030 1.00 98.31 175 LEU A CA 1
ATOM 1318 C C . LEU A 1 175 ? 3.853 -4.834 21.781 1.00 98.31 175 LEU A C 1
ATOM 1320 O O . LEU A 1 175 ? 4.978 -4.901 22.284 1.00 98.31 175 LEU A O 1
ATOM 1324 N N . GLU A 1 176 ? 3.413 -5.730 20.905 1.00 98.19 176 GLU A N 1
ATOM 1325 C CA . GLU A 1 176 ? 4.267 -6.760 20.324 1.00 98.19 176 GLU A CA 1
ATOM 1326 C C . GLU A 1 176 ? 4.628 -6.409 18.886 1.00 98.19 176 GLU A C 1
ATOM 1328 O O . GLU A 1 176 ? 3.776 -6.118 18.045 1.00 98.19 176 GLU A O 1
ATOM 1333 N N . MET A 1 177 ? 5.922 -6.450 18.592 1.00 98.00 177 MET A N 1
ATOM 1334 C CA . MET A 1 177 ? 6.453 -6.111 17.285 1.00 98.00 177 MET A CA 1
ATOM 1335 C C . MET A 1 177 ? 6.865 -7.378 16.544 1.00 98.00 177 MET A C 1
ATOM 1337 O O . MET A 1 177 ? 7.711 -8.161 16.999 1.00 98.00 177 MET A O 1
ATOM 1341 N N . VAL A 1 178 ? 6.267 -7.566 15.372 1.00 96.62 178 VAL A N 1
ATOM 1342 C CA . VAL A 1 178 ? 6.446 -8.737 14.518 1.00 96.62 178 VAL A CA 1
ATOM 1343 C C . VAL A 1 178 ? 7.084 -8.342 13.189 1.00 96.62 178 VAL A C 1
ATOM 1345 O O . VAL A 1 178 ? 6.784 -7.307 12.590 1.00 96.62 178 VAL A O 1
ATOM 1348 N N . SER A 1 179 ? 8.003 -9.183 12.738 1.00 91.38 179 SER A N 1
ATOM 1349 C CA . SER A 1 179 ? 8.681 -9.062 11.447 1.00 91.38 179 SER A CA 1
ATOM 1350 C C . SER A 1 179 ? 7.763 -9.422 10.272 1.00 91.38 179 SER A C 1
ATOM 1352 O O . SER A 1 179 ? 6.626 -9.881 10.457 1.00 91.38 179 SER A O 1
ATOM 1354 N N . GLY A 1 180 ? 8.274 -9.258 9.050 1.00 79.12 180 GLY A N 1
ATOM 1355 C CA . GLY A 1 180 ? 7.571 -9.620 7.820 1.00 79.12 180 GLY A CA 1
ATOM 1356 C C . GLY A 1 180 ? 7.172 -11.097 7.789 1.00 79.12 180 GLY A C 1
ATOM 1357 O O . GLY A 1 180 ? 6.040 -11.413 7.425 1.00 79.12 180 GLY A O 1
ATOM 1358 N N . THR A 1 181 ? 8.046 -11.982 8.278 1.00 83.44 181 THR A N 1
ATOM 1359 C CA . THR A 1 181 ? 7.790 -13.431 8.385 1.00 83.44 181 THR A CA 1
ATOM 1360 C C . THR A 1 181 ? 6.857 -13.822 9.536 1.00 83.44 181 THR A C 1
ATOM 1362 O O . THR A 1 181 ? 6.462 -14.978 9.649 1.00 83.44 181 THR A O 1
ATOM 1365 N N . GLY A 1 182 ? 6.471 -12.874 10.399 1.00 85.94 182 GLY A N 1
ATOM 1366 C CA . GLY A 1 182 ? 5.610 -13.122 11.559 1.00 85.94 182 GLY A CA 1
ATOM 1367 C C . GLY A 1 182 ? 6.357 -13.495 12.840 1.00 85.94 182 GLY A C 1
ATOM 1368 O O . GLY A 1 182 ? 5.724 -13.665 13.878 1.00 85.94 182 GLY A O 1
ATOM 1369 N N . ARG A 1 183 ? 7.694 -13.560 12.821 1.00 92.56 183 ARG A N 1
ATOM 1370 C CA . ARG A 1 183 ? 8.497 -13.726 14.038 1.00 92.56 183 ARG A CA 1
ATOM 1371 C C . ARG A 1 183 ? 8.385 -12.478 14.916 1.00 92.56 183 ARG A C 1
ATOM 1373 O O . ARG A 1 183 ? 8.787 -11.394 14.481 1.00 92.56 183 ARG A O 1
ATOM 1380 N N . THR A 1 184 ? 7.936 -12.638 16.162 1.00 95.88 184 THR A N 1
ATOM 1381 C CA . THR A 1 184 ? 8.026 -11.593 17.194 1.00 95.88 184 THR A CA 1
ATOM 1382 C C . THR A 1 184 ? 9.491 -11.300 17.481 1.00 95.88 184 THR A C 1
ATOM 1384 O O . THR A 1 184 ? 10.242 -12.178 17.918 1.00 95.88 184 THR A O 1
ATOM 1387 N N . PHE A 1 185 ? 9.928 -10.076 17.190 1.00 95.62 185 PHE A N 1
ATOM 1388 C CA . PHE A 1 185 ? 11.315 -9.679 17.410 1.00 95.62 185 PHE A CA 1
ATOM 1389 C C . PHE A 1 185 ? 11.485 -8.882 18.698 1.00 95.62 185 PHE A C 1
ATOM 1391 O O . PHE A 1 185 ? 12.546 -9.026 19.307 1.00 95.62 185 PHE A O 1
ATOM 1398 N N . ALA A 1 186 ? 10.464 -8.128 19.124 1.00 97.19 186 ALA A N 1
ATOM 1399 C CA . ALA A 1 186 ? 10.485 -7.375 20.369 1.00 97.19 186 ALA A CA 1
ATOM 1400 C C . ALA A 1 186 ? 9.082 -7.142 20.968 1.00 97.19 186 ALA A C 1
ATOM 1402 O O . ALA A 1 186 ? 8.077 -7.190 20.262 1.00 97.19 186 ALA A O 1
ATOM 1403 N N . THR A 1 187 ? 9.034 -6.841 22.261 1.00 98.00 187 THR A N 1
ATOM 1404 C CA . THR A 1 187 ? 7.870 -6.405 23.041 1.00 98.00 187 THR A CA 1
ATOM 1405 C C . THR A 1 187 ? 8.222 -5.111 23.768 1.00 98.00 187 THR A C 1
ATOM 1407 O O . THR A 1 187 ? 9.345 -4.977 24.255 1.00 98.00 187 THR A O 1
ATOM 1410 N N . SER A 1 188 ? 7.294 -4.161 23.873 1.00 96.88 188 SER A N 1
ATOM 1411 C CA . SER A 1 188 ? 7.520 -2.933 24.641 1.00 96.88 188 SER A CA 1
ATOM 1412 C C . SER A 1 188 ? 6.228 -2.349 25.209 1.00 96.88 188 SER A C 1
ATOM 1414 O O . SER A 1 188 ? 5.151 -2.601 24.683 1.00 96.88 188 SER A O 1
ATOM 1416 N N . VAL A 1 189 ? 6.350 -1.547 26.269 1.00 97.81 189 VAL A N 1
ATOM 1417 C CA . VAL A 1 189 ? 5.289 -0.646 26.762 1.00 97.81 189 VAL A CA 1
ATOM 1418 C C . VAL A 1 189 ? 5.511 0.812 26.339 1.00 97.81 189 VAL A C 1
ATOM 1420 O O . VAL A 1 189 ? 4.632 1.657 26.501 1.00 97.81 189 VAL A O 1
ATOM 1423 N N . HIS A 1 190 ? 6.707 1.122 25.828 1.00 97.75 190 HIS A N 1
ATOM 1424 C CA . HIS A 1 190 ? 7.089 2.444 25.339 1.00 97.75 190 HIS A CA 1
ATOM 1425 C C . HIS A 1 190 ? 8.227 2.334 24.320 1.00 97.75 190 HIS A C 1
ATOM 1427 O O . HIS A 1 190 ? 9.255 1.709 24.588 1.00 97.75 190 HIS A O 1
ATOM 1433 N N . CYS A 1 191 ? 8.071 2.914 23.134 1.00 97.69 191 CYS A N 1
ATOM 1434 C CA . CYS A 1 191 ? 9.162 2.991 22.162 1.00 97.69 191 CYS A CA 1
ATOM 1435 C C . CYS A 1 191 ? 9.036 4.209 21.241 1.00 97.69 191 CYS A C 1
ATOM 1437 O O . CYS A 1 191 ? 7.964 4.794 21.096 1.00 97.69 191 CYS A O 1
ATOM 1439 N N . LEU A 1 192 ? 10.154 4.575 20.609 1.00 98.38 192 LEU A N 1
ATOM 1440 C CA . LEU A 1 192 ? 10.218 5.601 19.572 1.00 98.38 192 LEU A CA 1
ATOM 1441 C C . LEU A 1 192 ? 10.549 4.932 18.239 1.00 98.38 192 LEU A C 1
ATOM 1443 O O . LEU A 1 192 ? 11.654 4.412 18.060 1.00 98.38 192 LEU A O 1
ATOM 1447 N N . LEU A 1 193 ? 9.611 4.953 17.298 1.00 98.19 193 LEU A N 1
ATOM 1448 C CA . LEU A 1 193 ? 9.793 4.364 15.974 1.00 98.19 193 LEU A CA 1
ATOM 1449 C C . LEU A 1 193 ? 10.261 5.421 14.979 1.00 98.19 193 LEU A C 1
ATOM 1451 O O . LEU A 1 193 ? 9.709 6.522 14.893 1.00 98.19 193 LEU A O 1
ATOM 1455 N N . CYS A 1 194 ? 11.285 5.081 14.200 1.00 97.25 194 CYS A N 1
ATOM 1456 C CA . CYS A 1 194 ? 11.799 5.949 13.155 1.00 97.25 194 CYS A CA 1
ATOM 1457 C C . CYS A 1 194 ? 10.730 6.152 12.085 1.00 97.25 194 CYS A C 1
ATOM 1459 O O . CYS A 1 194 ? 10.272 5.192 11.468 1.00 97.25 194 CYS A O 1
ATOM 1461 N N . ARG A 1 195 ? 10.389 7.415 11.842 1.00 95.12 195 ARG A N 1
ATOM 1462 C CA . ARG A 1 195 ? 9.481 7.835 10.774 1.00 95.12 195 ARG A CA 1
ATOM 1463 C C . ARG A 1 195 ? 10.199 8.527 9.618 1.00 95.12 195 ARG A C 1
ATOM 1465 O O . ARG A 1 195 ? 9.622 8.643 8.546 1.00 95.12 195 ARG A O 1
ATOM 1472 N N . CYS A 1 196 ? 11.445 8.963 9.814 1.00 94.69 196 CYS A N 1
ATOM 1473 C CA . CYS A 1 196 ? 12.210 9.714 8.818 1.00 94.69 196 CYS A CA 1
ATOM 1474 C C . CYS A 1 196 ? 12.907 8.847 7.760 1.00 94.69 196 CYS A C 1
ATOM 1476 O O . CYS A 1 196 ? 13.522 9.407 6.866 1.00 94.69 196 CYS A O 1
ATOM 1478 N N . GLY A 1 197 ? 12.884 7.515 7.881 1.00 93.06 197 GLY A N 1
ATOM 1479 C CA . GLY A 1 197 ? 13.571 6.585 6.974 1.00 93.06 197 GLY A CA 1
ATOM 1480 C C . GLY A 1 197 ? 15.082 6.418 7.212 1.00 93.06 197 GLY A C 1
ATOM 1481 O O . GLY A 1 197 ? 15.632 5.357 6.919 1.00 93.06 197 GLY A O 1
ATOM 1482 N N . CYS A 1 198 ? 15.761 7.389 7.825 1.00 92.12 198 CYS A N 1
ATOM 1483 C CA . CYS A 1 198 ? 17.233 7.414 7.872 1.00 92.12 198 CYS A CA 1
ATOM 1484 C C . CYS A 1 198 ? 17.880 6.856 9.147 1.00 92.12 198 CYS A C 1
ATOM 1486 O O . CYS A 1 198 ? 19.102 6.821 9.211 1.00 92.12 198 CYS A O 1
ATOM 1488 N N . SER A 1 199 ? 17.115 6.414 10.153 1.00 92.94 199 SER A N 1
ATOM 1489 C CA . SER A 1 199 ? 17.716 5.861 11.383 1.00 92.94 199 SER A CA 1
ATOM 1490 C C . SER A 1 199 ? 18.620 4.663 11.074 1.00 92.94 199 SER A C 1
ATOM 1492 O O . SER A 1 199 ? 18.233 3.765 10.325 1.00 92.94 199 SER A O 1
ATOM 1494 N N . SER A 1 200 ? 19.802 4.598 11.671 1.00 91.38 200 SER A N 1
ATOM 1495 C CA . SER A 1 200 ? 20.698 3.441 11.567 1.00 91.38 200 SER A CA 1
ATOM 1496 C C . SER A 1 200 ? 20.225 2.269 12.434 1.00 91.38 200 SER A C 1
ATOM 1498 O O . SER A 1 200 ? 20.598 1.127 12.187 1.00 91.38 200 SER A O 1
ATOM 1500 N N . SER A 1 201 ? 19.357 2.528 13.418 1.00 90.88 201 SER A N 1
ATOM 1501 C CA . SER A 1 201 ? 18.799 1.526 14.338 1.00 90.88 201 SER A CA 1
ATOM 1502 C C . SER A 1 201 ? 17.345 1.147 14.021 1.00 90.88 201 SER A C 1
ATOM 1504 O O . SER A 1 201 ? 16.605 0.691 14.900 1.00 90.88 201 SER A O 1
ATOM 1506 N N . LYS A 1 202 ? 16.915 1.327 12.758 1.00 94.06 202 LYS A N 1
ATOM 1507 C CA . LYS A 1 202 ? 15.567 0.959 12.285 1.00 94.06 202 LYS A CA 1
ATOM 1508 C C . LYS A 1 202 ? 15.158 -0.435 12.806 1.00 94.06 202 LYS A C 1
ATOM 1510 O O . LYS A 1 202 ? 15.943 -1.378 12.714 1.00 94.06 202 LYS A O 1
ATOM 1515 N N . PRO A 1 203 ? 13.923 -0.590 13.316 1.00 95.88 203 PRO A N 1
ATOM 1516 C CA . PRO A 1 203 ? 12.807 0.356 13.224 1.00 95.88 203 PRO A CA 1
ATOM 1517 C C . PRO A 1 203 ? 12.805 1.466 14.281 1.00 95.88 203 PRO A C 1
ATOM 1519 O O . PRO A 1 203 ? 11.947 2.342 14.236 1.00 95.88 203 PRO A O 1
ATOM 1522 N N . TYR A 1 204 ? 13.745 1.466 15.220 1.00 96.94 204 TYR A N 1
ATOM 1523 C CA . TYR A 1 204 ? 13.789 2.468 16.276 1.00 96.94 204 TYR A CA 1
ATOM 1524 C C . TYR A 1 204 ? 14.379 3.785 15.783 1.00 96.94 204 TYR A C 1
ATOM 1526 O O . TYR A 1 204 ? 15.092 3.843 14.780 1.00 96.94 204 TYR A O 1
ATOM 1534 N N . CYS A 1 205 ? 14.042 4.866 16.475 1.00 95.50 205 CYS A N 1
ATOM 1535 C CA . CYS A 1 205 ? 14.633 6.173 16.244 1.00 95.50 205 CYS A CA 1
ATOM 1536 C C . CYS A 1 205 ? 15.958 6.307 17.005 1.00 95.50 205 CYS A C 1
ATOM 1538 O O . CYS A 1 205 ? 15.995 6.089 18.211 1.00 95.50 205 CYS A O 1
ATOM 1540 N N . ASP A 1 206 ? 17.015 6.730 16.316 1.00 93.19 206 ASP A N 1
ATOM 1541 C CA . ASP A 1 206 ? 18.326 7.069 16.891 1.00 93.19 206 ASP A CA 1
ATOM 1542 C C . ASP A 1 206 ? 18.585 8.585 16.972 1.00 93.19 206 ASP A C 1
ATOM 1544 O O . ASP A 1 206 ? 19.687 9.009 17.304 1.00 93.19 206 ASP A O 1
ATOM 1548 N N . GLY A 1 207 ? 17.583 9.410 16.655 1.00 92.12 207 GLY A N 1
ATOM 1549 C CA . GLY A 1 207 ? 17.715 10.870 16.629 1.00 92.12 207 GLY A CA 1
ATOM 1550 C C . GLY A 1 207 ? 18.155 11.460 15.286 1.00 92.12 207 GLY A C 1
ATOM 1551 O O . GLY A 1 207 ? 18.113 12.678 15.145 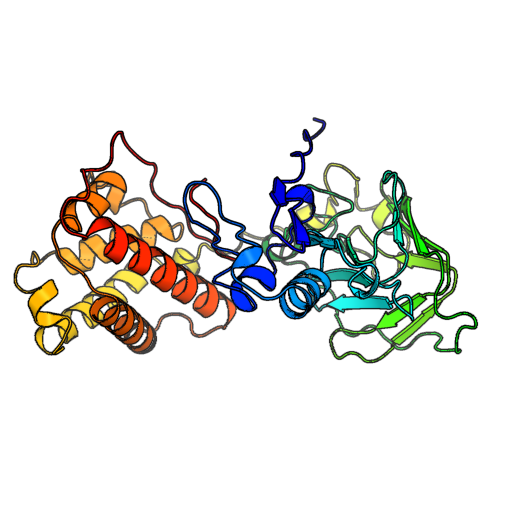1.00 92.12 207 GLY A O 1
ATOM 1552 N N . THR A 1 208 ? 18.463 10.644 14.267 1.00 93.25 208 THR A N 1
ATOM 1553 C CA . THR A 1 208 ? 18.904 11.122 12.934 1.00 93.25 208 THR A CA 1
ATOM 1554 C C . THR A 1 208 ? 17.938 12.131 12.293 1.00 93.25 208 THR A C 1
ATOM 1556 O O . THR A 1 208 ? 18.356 12.989 11.524 1.00 93.25 208 THR A O 1
ATOM 1559 N N . HIS A 1 209 ? 16.645 12.083 12.633 1.00 92.00 209 HIS A N 1
ATOM 1560 C CA . HIS A 1 209 ? 15.644 13.038 12.141 1.00 92.00 209 HIS A CA 1
ATOM 1561 C C . HIS A 1 209 ? 15.980 14.513 12.445 1.00 92.00 209 HIS A C 1
ATOM 1563 O O . HIS A 1 209 ? 15.602 15.391 11.680 1.00 92.00 209 HIS A O 1
ATOM 1569 N N . ALA A 1 210 ? 16.703 14.790 13.536 1.00 91.00 210 ALA A N 1
ATOM 1570 C CA . ALA A 1 210 ? 17.038 16.152 13.945 1.00 91.00 210 ALA A CA 1
ATOM 1571 C C . ALA A 1 210 ? 18.125 16.798 13.066 1.00 91.00 210 ALA A C 1
ATOM 1573 O O . ALA A 1 210 ? 18.244 18.020 13.037 1.00 91.00 210 ALA A O 1
ATOM 1574 N N . SER A 1 211 ? 18.925 15.989 12.366 1.00 89.00 211 SER A N 1
ATOM 1575 C CA . SER A 1 211 ? 20.055 16.448 11.547 1.00 89.00 211 SER A CA 1
ATOM 1576 C C . SER A 1 211 ? 19.911 16.134 10.059 1.00 89.00 211 SER A C 1
ATOM 1578 O O . SER A 1 211 ? 20.688 16.642 9.259 1.00 89.00 211 SER A O 1
ATOM 1580 N N . ASN A 1 212 ? 18.926 15.322 9.669 1.00 85.69 212 ASN A N 1
ATOM 1581 C CA . ASN A 1 212 ? 18.718 14.897 8.284 1.00 85.69 212 ASN A CA 1
ATOM 1582 C C . ASN A 1 212 ? 17.686 15.756 7.519 1.00 85.69 212 ASN A C 1
ATOM 1584 O O . ASN A 1 212 ? 17.233 15.364 6.442 1.00 85.69 212 ASN A O 1
ATOM 1588 N N . GLY A 1 213 ? 17.251 16.877 8.101 1.00 85.81 213 GLY A N 1
ATOM 1589 C CA . GLY A 1 213 ? 16.257 17.776 7.509 1.00 85.81 213 GLY A CA 1
ATOM 1590 C C . GLY A 1 213 ? 14.836 17.204 7.455 1.00 85.81 213 GLY A C 1
ATOM 1591 O O . GLY A 1 213 ? 14.026 17.658 6.651 1.00 85.81 213 GLY A O 1
ATOM 1592 N N . PHE A 1 214 ? 14.515 16.182 8.260 1.00 91.38 214 PHE A N 1
ATOM 1593 C CA . PHE A 1 214 ? 13.173 15.606 8.295 1.00 91.38 214 PHE A CA 1
ATOM 1594 C C . PHE A 1 214 ? 12.132 16.594 8.820 1.00 91.38 214 PHE A C 1
ATOM 1596 O O . PHE A 1 214 ? 12.282 17.145 9.904 1.00 91.38 214 PHE A O 1
ATOM 1603 N N . THR A 1 215 ? 11.032 16.749 8.079 1.00 90.19 215 THR A N 1
ATOM 1604 C CA . THR A 1 215 ? 9.845 17.476 8.541 1.00 90.19 215 THR A CA 1
ATOM 1605 C C . THR A 1 215 ? 8.547 16.731 8.243 1.00 90.19 215 THR A C 1
ATOM 1607 O O . THR A 1 215 ? 8.441 15.954 7.285 1.00 90.19 215 THR A O 1
ATOM 1610 N N . ASP A 1 216 ? 7.503 17.041 9.013 1.00 85.06 216 ASP A N 1
ATOM 1611 C CA . ASP A 1 216 ? 6.138 16.544 8.793 1.00 85.06 216 ASP A CA 1
ATOM 1612 C C . ASP A 1 216 ? 5.566 16.941 7.431 1.00 85.06 216 ASP A C 1
ATOM 1614 O O . ASP A 1 216 ? 4.688 16.266 6.898 1.00 85.06 216 ASP A O 1
ATOM 1618 N N . ARG A 1 217 ? 6.084 18.017 6.837 1.00 78.75 217 ARG A N 1
ATOM 1619 C CA . ARG A 1 217 ? 5.649 18.494 5.527 1.00 78.75 217 ARG A CA 1
ATOM 1620 C C . ARG A 1 217 ? 6.462 17.858 4.406 1.00 78.75 217 ARG A C 1
ATOM 1622 O O . ARG A 1 217 ? 5.905 17.138 3.586 1.00 78.75 217 ARG A O 1
ATOM 1629 N N . ASN A 1 218 ? 7.776 18.058 4.418 1.00 69.19 218 ASN A N 1
ATOM 1630 C CA . ASN A 1 218 ? 8.630 17.853 3.246 1.00 69.19 218 ASN A CA 1
ATOM 1631 C C . ASN A 1 218 ? 9.408 16.526 3.264 1.00 69.19 218 ASN A C 1
ATOM 1633 O O . ASN A 1 218 ? 10.138 16.241 2.323 1.00 69.19 218 ASN A O 1
ATOM 1637 N N . GLY A 1 219 ? 9.259 15.699 4.307 1.00 71.75 219 GLY A N 1
ATOM 1638 C CA . GLY A 1 219 ? 10.096 14.507 4.457 1.00 71.75 219 GLY A CA 1
ATOM 1639 C C . GLY A 1 219 ? 11.537 14.881 4.805 1.00 71.75 219 GLY A C 1
ATOM 1640 O O . GLY A 1 219 ? 11.748 15.935 5.392 1.00 71.75 219 GLY A O 1
ATOM 1641 N N . CYS A 1 220 ? 12.499 13.998 4.527 1.00 68.19 220 CYS A N 1
ATOM 1642 C CA . CYS A 1 220 ? 13.909 14.135 4.915 1.00 68.19 220 CYS A CA 1
ATOM 1643 C C . CYS A 1 220 ? 14.806 14.477 3.715 1.00 68.19 220 CYS A C 1
ATOM 1645 O O . CYS A 1 220 ? 14.701 13.837 2.672 1.00 68.19 220 CYS A O 1
ATOM 1647 N N . GLU A 1 221 ? 15.737 15.421 3.889 1.00 64.50 221 GLU A N 1
ATOM 1648 C CA . GLU A 1 221 ? 16.703 15.836 2.860 1.00 64.50 221 GLU A CA 1
ATOM 1649 C C . GLU A 1 221 ? 17.674 14.715 2.480 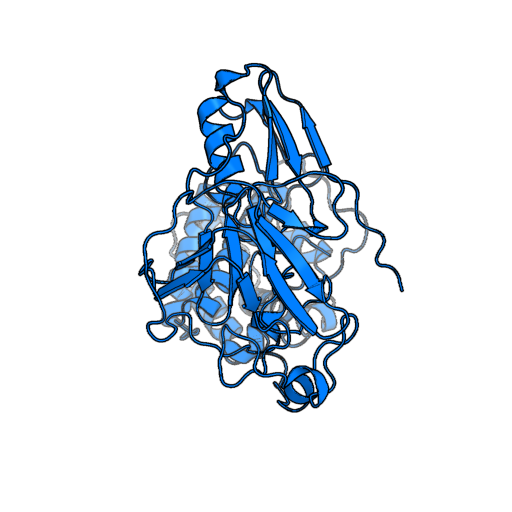1.00 64.50 221 GLU A C 1
ATOM 1651 O O . GLU A 1 221 ? 18.020 14.563 1.316 1.00 64.50 221 GLU A O 1
ATOM 1656 N N . THR A 1 222 ? 18.084 13.872 3.429 1.00 63.22 222 THR A N 1
ATOM 1657 C CA . THR A 1 222 ? 18.960 12.722 3.140 1.00 63.22 222 THR A CA 1
ATOM 1658 C C . THR A 1 222 ? 18.284 11.681 2.244 1.00 63.22 222 THR A C 1
ATOM 1660 O O . THR A 1 222 ? 18.964 11.021 1.466 1.00 63.22 222 THR A O 1
ATOM 1663 N N . LEU A 1 223 ? 16.952 11.567 2.291 1.00 59.44 223 LEU A N 1
ATOM 1664 C CA . LEU A 1 223 ? 16.203 10.765 1.318 1.00 59.44 223 LEU A CA 1
ATOM 1665 C C . LEU A 1 223 ? 16.091 11.454 -0.044 1.00 59.44 223 LEU A C 1
ATOM 1667 O O . LEU A 1 223 ? 15.939 10.766 -1.043 1.00 59.44 223 LEU A O 1
ATOM 1671 N N . ALA A 1 224 ? 16.178 12.786 -0.090 1.00 52.78 224 ALA A N 1
ATOM 1672 C CA . ALA A 1 224 ? 16.241 13.553 -1.334 1.00 52.78 224 ALA A CA 1
ATOM 1673 C C . ALA A 1 224 ? 17.656 13.568 -1.954 1.00 52.78 224 ALA A C 1
ATOM 1675 O O . ALA A 1 224 ? 17.792 13.776 -3.155 1.00 52.78 224 ALA A O 1
ATOM 1676 N N . ALA A 1 225 ? 18.703 13.346 -1.146 1.00 45.41 225 ALA A N 1
ATOM 1677 C CA . ALA A 1 225 ? 20.103 13.259 -1.574 1.00 45.41 225 ALA A CA 1
ATOM 1678 C C . ALA A 1 225 ? 20.496 11.873 -2.114 1.00 45.41 225 ALA A C 1
ATOM 1680 O O . ALA A 1 225 ? 21.498 11.753 -2.818 1.00 45.41 225 ALA A O 1
ATOM 1681 N N . SER A 1 226 ? 19.696 10.835 -1.847 1.00 42.62 226 SER A N 1
ATOM 1682 C CA . SER A 1 226 ? 19.597 9.733 -2.797 1.00 42.62 226 SER A CA 1
ATOM 1683 C C . SER A 1 226 ? 18.828 10.294 -3.986 1.00 42.62 226 SER A C 1
ATOM 1685 O O . SER A 1 226 ? 17.604 10.389 -3.958 1.00 42.62 226 SER A O 1
ATOM 1687 N N . SER A 1 227 ? 19.553 10.762 -5.002 1.00 38.44 227 SER A N 1
ATOM 1688 C CA . SER A 1 227 ? 18.993 10.958 -6.332 1.00 38.44 227 SER A CA 1
ATOM 1689 C C . SER A 1 227 ? 18.516 9.592 -6.814 1.00 38.44 227 SER A C 1
ATOM 1691 O O . SER A 1 227 ? 19.245 8.857 -7.478 1.00 38.44 227 SER A O 1
ATOM 1693 N N . VAL A 1 228 ? 17.313 9.218 -6.395 1.00 39.91 228 VAL A N 1
ATOM 1694 C CA . VAL A 1 228 ? 16.540 8.185 -7.053 1.00 39.91 228 VAL A CA 1
ATOM 1695 C C . VAL A 1 228 ? 16.199 8.838 -8.378 1.00 39.91 228 VAL A C 1
ATOM 1697 O O . VAL A 1 228 ? 15.357 9.739 -8.423 1.00 39.91 228 VAL A O 1
ATOM 1700 N N . ASP A 1 229 ? 16.909 8.453 -9.441 1.00 41.50 229 ASP A N 1
ATOM 1701 C CA . ASP A 1 229 ? 16.324 8.572 -10.770 1.00 41.50 229 ASP A CA 1
ATOM 1702 C C . ASP A 1 229 ? 14.889 8.065 -10.621 1.00 41.50 229 ASP A C 1
ATOM 1704 O O . ASP A 1 229 ? 14.715 6.980 -10.050 1.00 41.50 229 ASP A O 1
ATOM 1708 N N . PRO A 1 230 ? 13.863 8.865 -10.977 1.00 56.22 230 PRO A N 1
ATOM 1709 C CA . PRO A 1 230 ? 12.483 8.435 -10.813 1.00 56.22 230 PRO A CA 1
ATOM 1710 C C . PRO A 1 230 ? 12.391 7.016 -11.358 1.00 56.22 230 PRO A C 1
ATOM 1712 O O . PRO A 1 230 ? 12.911 6.773 -12.446 1.00 56.22 230 PRO A O 1
ATOM 1715 N N . ALA A 1 231 ? 11.840 6.087 -10.559 1.00 62.91 231 ALA A N 1
ATOM 1716 C CA . ALA A 1 231 ? 11.765 4.682 -10.950 1.00 62.91 231 ALA A CA 1
ATOM 1717 C C . ALA A 1 231 ? 11.361 4.622 -12.430 1.00 62.91 231 ALA A C 1
ATOM 1719 O O . ALA A 1 231 ? 10.359 5.266 -12.774 1.00 62.91 231 ALA A O 1
ATOM 1720 N N . PRO A 1 232 ? 12.164 3.958 -13.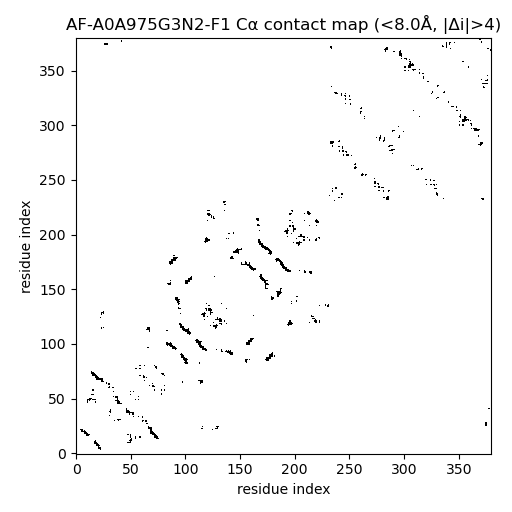284 1.00 79.81 232 PRO A N 1
ATOM 1721 C CA . PRO A 1 232 ? 12.017 4.062 -14.731 1.00 79.81 232 PRO A CA 1
ATOM 1722 C C . PRO A 1 232 ? 10.576 3.752 -15.089 1.00 79.81 232 PRO A C 1
ATOM 1724 O O . PRO A 1 232 ? 9.975 2.883 -14.458 1.00 79.81 232 PRO A O 1
ATOM 1727 N N . SER A 1 233 ? 9.987 4.454 -16.050 1.00 88.50 233 SER A N 1
ATOM 1728 C CA . SER A 1 233 ? 8.617 4.166 -16.465 1.00 88.50 233 SER A CA 1
ATOM 1729 C C . SER A 1 233 ? 8.471 2.685 -16.836 1.00 88.50 233 SER A C 1
ATOM 1731 O O . SER A 1 233 ? 9.451 2.002 -17.147 1.00 88.50 233 SER A O 1
ATOM 1733 N N . LEU A 1 234 ? 7.248 2.147 -16.809 1.00 90.06 234 LEU A N 1
ATOM 1734 C CA . LEU A 1 234 ? 7.037 0.761 -17.243 1.00 90.06 234 LEU A CA 1
ATOM 1735 C C . LEU A 1 234 ? 7.555 0.561 -18.673 1.00 90.06 234 LEU A C 1
ATOM 1737 O O . LEU A 1 234 ? 8.068 -0.508 -18.997 1.00 90.06 234 LEU A O 1
ATOM 1741 N N . ALA A 1 235 ? 7.468 1.601 -19.507 1.00 94.56 235 ALA A N 1
ATOM 1742 C CA . ALA A 1 235 ? 8.025 1.566 -20.842 1.00 94.56 235 ALA A CA 1
ATOM 1743 C C . ALA A 1 235 ? 9.556 1.512 -20.834 1.00 94.56 235 ALA A C 1
ATOM 1745 O O . ALA A 1 235 ? 10.124 0.655 -21.502 1.00 94.56 235 ALA A O 1
ATOM 1746 N N . GLU A 1 236 ? 10.230 2.366 -20.065 1.00 91.69 236 GLU A N 1
ATOM 1747 C CA . GLU A 1 236 ? 11.693 2.352 -19.934 1.00 91.69 236 GLU A CA 1
ATOM 1748 C C . GLU A 1 236 ? 12.199 1.011 -19.390 1.00 91.69 236 GLU A C 1
ATOM 1750 O O . GLU A 1 236 ? 13.109 0.416 -19.969 1.00 91.69 236 GLU A O 1
ATOM 1755 N N . TRP A 1 237 ? 11.550 0.481 -18.350 1.00 91.62 237 TRP A N 1
ATOM 1756 C CA . TRP A 1 237 ? 11.893 -0.813 -17.756 1.00 91.62 237 TRP A CA 1
ATOM 1757 C C . TRP A 1 237 ? 11.695 -1.984 -18.720 1.00 91.62 237 TRP A C 1
ATOM 1759 O O . TRP A 1 237 ? 12.494 -2.918 -18.736 1.00 91.62 237 TRP A O 1
ATOM 1769 N N . ALA A 1 238 ? 10.667 -1.926 -19.571 1.00 93.31 238 ALA A N 1
ATOM 1770 C CA . ALA A 1 238 ? 10.429 -2.937 -20.597 1.00 93.31 238 ALA A CA 1
ATOM 1771 C C . ALA A 1 238 ? 11.487 -2.946 -21.716 1.00 93.31 238 ALA A C 1
ATOM 1773 O O . ALA A 1 238 ? 11.556 -3.918 -22.470 1.00 93.31 238 ALA A O 1
ATOM 1774 N N . GLY A 1 239 ? 12.305 -1.894 -21.841 1.00 94.12 239 GLY A N 1
ATOM 1775 C CA . GLY A 1 239 ? 13.220 -1.686 -22.968 1.00 94.12 239 GLY A CA 1
ATOM 1776 C C . GLY A 1 239 ? 12.702 -0.686 -24.009 1.00 94.12 239 GLY A C 1
ATOM 1777 O O . GLY A 1 239 ? 13.079 -0.754 -25.179 1.00 94.12 239 GLY A O 1
ATOM 1778 N N . GLY A 1 240 ? 11.826 0.228 -23.594 1.00 94.56 240 GLY A N 1
ATOM 1779 C CA . GLY A 1 240 ? 11.249 1.295 -24.404 1.00 94.56 240 GLY A CA 1
ATOM 1780 C C . GLY A 1 240 ? 10.155 0.827 -25.365 1.00 94.56 240 GLY A C 1
ATOM 1781 O O . GLY A 1 240 ? 9.676 -0.307 -25.318 1.00 94.56 240 GLY A O 1
ATOM 1782 N N . ARG A 1 241 ? 9.780 1.721 -26.285 1.00 95.75 241 ARG A N 1
ATOM 1783 C CA . ARG A 1 241 ? 8.796 1.478 -27.354 1.00 95.75 241 ARG A CA 1
ATOM 1784 C C . ARG A 1 241 ? 9.040 0.161 -28.101 1.00 95.75 241 ARG A C 1
ATOM 1786 O O . ARG A 1 241 ? 8.106 -0.602 -28.334 1.00 95.75 241 ARG A O 1
ATOM 1793 N N . GLU A 1 242 ? 10.298 -0.127 -28.424 1.00 97.12 242 GLU A N 1
ATOM 1794 C CA . GLU A 1 242 ? 10.689 -1.308 -29.202 1.00 97.12 242 GLU A CA 1
ATOM 1795 C C . GLU A 1 242 ? 10.314 -2.631 -28.521 1.00 97.12 242 GLU A C 1
ATOM 1797 O O . GLU A 1 242 ? 10.079 -3.630 -29.198 1.00 97.12 242 GLU A O 1
ATOM 1802 N N . ALA A 1 243 ? 10.214 -2.665 -27.189 1.00 97.19 243 ALA A N 1
ATOM 1803 C CA . ALA A 1 243 ? 9.733 -3.845 -26.478 1.00 97.19 243 ALA A CA 1
ATOM 1804 C C . ALA A 1 243 ? 8.259 -4.143 -26.775 1.00 97.19 243 ALA A C 1
ATOM 1806 O O . ALA A 1 243 ? 7.894 -5.297 -27.011 1.00 97.19 243 ALA A O 1
ATOM 1807 N N . PHE A 1 244 ? 7.424 -3.104 -26.831 1.00 97.75 244 PHE A N 1
ATOM 1808 C CA . PHE A 1 244 ? 6.006 -3.251 -27.151 1.00 97.75 244 PHE A CA 1
ATOM 1809 C C . PHE A 1 244 ? 5.778 -3.527 -28.632 1.00 97.75 244 PHE A C 1
ATOM 1811 O O . PHE A 1 244 ? 4.864 -4.278 -28.947 1.00 97.75 244 PHE A O 1
ATOM 1818 N N . VAL A 1 245 ? 6.631 -3.010 -29.524 1.00 97.44 245 VAL A N 1
ATOM 1819 C CA . VAL A 1 245 ? 6.604 -3.380 -30.949 1.00 97.44 245 VAL A CA 1
ATOM 1820 C C . VAL A 1 245 ? 6.841 -4.881 -31.109 1.00 97.44 245 VAL A C 1
ATOM 1822 O O . VAL A 1 245 ? 6.010 -5.562 -31.704 1.00 97.44 245 VAL A O 1
ATOM 1825 N N . ARG A 1 246 ? 7.898 -5.435 -30.491 1.00 97.88 246 ARG A N 1
ATOM 1826 C CA . ARG A 1 246 ? 8.148 -6.889 -30.526 1.00 97.88 246 ARG A CA 1
ATOM 1827 C C . ARG A 1 246 ? 6.968 -7.690 -29.976 1.00 97.88 246 ARG A C 1
ATOM 1829 O O . ARG A 1 246 ? 6.581 -8.697 -30.566 1.00 97.88 246 ARG A O 1
ATOM 1836 N N . LEU A 1 247 ? 6.399 -7.245 -28.854 1.00 98.31 247 LEU A N 1
ATOM 1837 C CA . LEU A 1 247 ? 5.235 -7.877 -28.235 1.00 98.31 247 LEU A CA 1
ATOM 1838 C C . LEU A 1 247 ? 4.027 -7.897 -29.174 1.00 98.31 247 LEU A C 1
ATOM 1840 O O . LEU A 1 247 ? 3.446 -8.960 -29.391 1.00 98.31 247 LEU A O 1
ATOM 1844 N N . THR A 1 248 ? 3.624 -6.747 -29.716 1.00 97.88 248 THR A N 1
ATOM 1845 C CA . THR A 1 248 ? 2.409 -6.669 -30.532 1.00 97.88 248 THR A CA 1
ATOM 1846 C C . THR A 1 248 ? 2.600 -7.339 -31.886 1.00 97.88 248 THR A C 1
ATOM 1848 O O . THR A 1 248 ? 1.681 -8.011 -32.344 1.00 97.88 248 THR A O 1
ATOM 1851 N N . GLU A 1 249 ? 3.777 -7.251 -32.507 1.00 97.06 249 GLU A N 1
ATOM 1852 C CA . GLU A 1 249 ? 4.087 -7.990 -33.736 1.00 97.06 249 GLU A CA 1
ATOM 1853 C C . GLU A 1 249 ? 3.978 -9.503 -33.521 1.00 97.06 249 GLU A C 1
ATOM 1855 O O . GLU A 1 249 ? 3.270 -10.185 -34.267 1.00 97.06 249 GLU A O 1
ATOM 1860 N N . ALA A 1 250 ? 4.606 -10.028 -32.462 1.00 97.69 250 ALA A N 1
ATOM 1861 C CA . ALA A 1 250 ? 4.523 -11.445 -32.122 1.00 97.69 250 ALA A CA 1
ATOM 1862 C C . ALA A 1 250 ? 3.086 -11.872 -31.778 1.00 97.69 250 ALA A C 1
ATOM 1864 O O . ALA A 1 250 ? 2.660 -12.971 -32.137 1.00 97.69 250 ALA A O 1
ATOM 1865 N N . PHE A 1 251 ? 2.318 -11.004 -31.116 1.00 98.06 251 PHE A N 1
ATOM 1866 C CA . PHE A 1 251 ? 0.933 -11.278 -30.743 1.00 98.06 251 PHE A CA 1
ATOM 1867 C C . PHE A 1 251 ? 0.038 -11.347 -31.984 1.00 98.06 251 PHE A C 1
ATOM 1869 O O . PHE A 1 251 ? -0.625 -12.357 -32.226 1.00 98.06 251 PHE A O 1
ATOM 1876 N N . TYR A 1 252 ? 0.059 -10.306 -32.819 1.00 97.06 252 TYR A N 1
ATOM 1877 C CA . TYR A 1 252 ? -0.785 -10.227 -34.009 1.00 97.06 252 TYR A CA 1
ATOM 1878 C C . TYR A 1 252 ? -0.377 -11.224 -35.101 1.00 97.06 252 TYR A C 1
ATOM 1880 O O . TYR A 1 252 ? -1.230 -11.607 -35.898 1.00 97.06 252 TYR A O 1
ATOM 1888 N N . ALA A 1 253 ? 0.861 -11.732 -35.106 1.00 95.75 253 ALA A N 1
ATOM 1889 C CA . ALA A 1 253 ? 1.252 -12.861 -35.954 1.00 95.75 253 ALA A CA 1
ATOM 1890 C C . ALA A 1 253 ? 0.511 -14.168 -35.597 1.00 95.75 253 ALA A C 1
ATOM 1892 O O . ALA A 1 253 ? 0.288 -15.013 -36.466 1.00 95.75 253 ALA A O 1
ATOM 1893 N N . LYS A 1 254 ? 0.100 -14.340 -34.332 1.00 96.25 254 LYS A N 1
ATOM 1894 C CA . LYS A 1 254 ? -0.632 -15.527 -33.852 1.00 96.25 254 LYS A CA 1
ATOM 1895 C C . LYS A 1 254 ? -2.142 -15.408 -34.045 1.00 96.25 254 LYS A C 1
ATOM 1897 O O . LYS A 1 254 ? -2.797 -16.421 -34.280 1.00 96.25 254 LYS A O 1
ATOM 1902 N N . VAL A 1 255 ? -2.685 -14.190 -33.978 1.00 96.75 255 VAL A N 1
ATOM 1903 C CA . VAL A 1 255 ? -4.133 -13.905 -34.008 1.00 96.75 255 VAL A CA 1
ATOM 1904 C C . VAL A 1 255 ? -4.893 -14.578 -35.167 1.00 96.75 255 VAL A C 1
ATOM 1906 O O . VAL A 1 255 ? -5.942 -15.155 -34.890 1.00 96.75 255 VAL A O 1
ATOM 1909 N N . PRO A 1 256 ? -4.413 -14.597 -36.429 1.00 95.75 256 PRO A N 1
ATOM 1910 C CA . PRO A 1 256 ? -5.129 -15.258 -37.528 1.00 95.75 256 PRO A CA 1
ATOM 1911 C C . PRO A 1 256 ? -5.330 -16.768 -37.344 1.00 95.75 256 PRO A C 1
ATOM 1913 O O . PRO A 1 256 ? -6.232 -17.340 -37.949 1.00 95.75 256 PRO A O 1
ATOM 1916 N N . ASN A 1 257 ? -4.492 -17.407 -36.523 1.00 95.88 257 ASN A N 1
ATOM 1917 C CA . ASN A 1 257 ? -4.561 -18.836 -36.223 1.00 95.88 257 ASN A CA 1
ATOM 1918 C C . ASN A 1 257 ? -5.304 -19.125 -34.908 1.00 95.88 257 ASN A C 1
ATOM 1920 O O . ASN A 1 257 ? -5.434 -20.287 -34.523 1.00 95.88 257 ASN A O 1
ATOM 1924 N N . ASP A 1 258 ? -5.772 -18.092 -34.201 1.00 97.56 258 ASP A N 1
ATOM 1925 C CA . ASP A 1 258 ? -6.497 -18.247 -32.947 1.00 97.56 258 ASP A CA 1
ATOM 1926 C C . ASP A 1 258 ? -8.010 -18.419 -33.197 1.00 97.56 258 ASP A C 1
ATOM 1928 O O . ASP A 1 258 ? -8.629 -17.525 -33.780 1.00 97.56 258 ASP A O 1
ATOM 1932 N N . PRO A 1 259 ? -8.643 -19.518 -32.739 1.00 95.38 259 PRO A N 1
ATOM 1933 C CA . PRO A 1 259 ? -10.048 -19.805 -33.039 1.00 95.38 259 PRO A CA 1
ATOM 1934 C C . PRO A 1 259 ? -11.048 -18.742 -32.566 1.00 95.38 259 PRO A C 1
ATOM 1936 O O . PRO A 1 259 ? -12.119 -18.618 -33.156 1.00 95.38 259 PRO A O 1
ATOM 1939 N N . LEU A 1 260 ? -10.724 -18.001 -31.501 1.00 95.38 260 LEU A N 1
ATOM 1940 C CA . LEU A 1 260 ? -11.604 -16.983 -30.925 1.00 95.38 260 LEU A CA 1
ATOM 1941 C C . LEU A 1 260 ? -11.256 -15.582 -31.431 1.00 95.38 260 LEU A C 1
ATOM 1943 O O . LEU A 1 260 ? -12.150 -14.777 -31.684 1.00 95.38 260 LEU A O 1
ATOM 1947 N N . LEU A 1 261 ? -9.968 -15.276 -31.594 1.00 96.25 261 LEU A N 1
ATOM 1948 C CA . LEU A 1 261 ? -9.531 -13.922 -31.941 1.00 96.25 261 LEU A CA 1
ATOM 1949 C C . LEU A 1 261 ? -9.497 -13.665 -33.453 1.00 96.25 261 LEU A C 1
ATOM 1951 O O . LEU A 1 261 ? -9.676 -12.518 -33.863 1.00 96.25 261 LEU A O 1
ATOM 1955 N N . ALA A 1 262 ? -9.330 -14.691 -34.295 1.00 95.19 262 ALA A N 1
ATOM 1956 C CA . ALA A 1 262 ? -9.186 -14.507 -35.742 1.00 95.19 262 ALA A CA 1
ATOM 1957 C C . ALA A 1 262 ? -10.349 -13.714 -36.367 1.00 95.19 262 ALA A C 1
ATOM 1959 O O . ALA A 1 262 ? -10.121 -12.820 -37.181 1.00 95.19 262 ALA A O 1
ATOM 1960 N N . LEU A 1 263 ? -11.593 -13.988 -35.955 1.00 92.38 263 LEU A N 1
ATOM 1961 C CA . LEU A 1 263 ? -12.773 -13.277 -36.461 1.00 92.38 263 LEU A CA 1
ATOM 1962 C C . LEU A 1 263 ? -12.860 -11.833 -35.955 1.00 92.38 263 LEU A C 1
ATOM 1964 O O . LEU A 1 263 ? -13.245 -10.946 -36.716 1.00 92.38 263 LEU A O 1
ATOM 1968 N N . VAL A 1 264 ? -12.462 -11.580 -34.705 1.00 92.75 264 VAL A N 1
ATOM 1969 C CA . VAL A 1 264 ? -12.463 -10.232 -34.109 1.00 92.75 264 VAL A CA 1
ATOM 1970 C C . VAL A 1 264 ? -11.537 -9.294 -34.893 1.00 92.75 264 VAL A C 1
ATOM 1972 O O . VAL A 1 264 ? -11.870 -8.128 -35.113 1.00 92.75 264 VAL A O 1
ATOM 1975 N N . PHE A 1 265 ? -10.408 -9.820 -35.374 1.00 93.25 265 PHE A N 1
ATOM 1976 C CA . PHE A 1 265 ? -9.366 -9.056 -36.063 1.00 93.25 265 PHE A CA 1
ATOM 1977 C C . PHE A 1 265 ? -9.311 -9.279 -37.586 1.00 93.25 265 PHE A C 1
ATOM 1979 O O . PHE A 1 265 ? -8.396 -8.781 -38.238 1.00 93.25 265 PHE A O 1
ATOM 1986 N N . ALA A 1 266 ? -10.293 -9.959 -38.191 1.00 90.38 266 ALA A N 1
ATOM 1987 C CA . ALA A 1 266 ? -10.260 -10.370 -39.604 1.00 90.38 266 ALA A CA 1
ATOM 1988 C C . ALA A 1 266 ? -10.051 -9.221 -40.615 1.00 90.38 266 ALA A C 1
ATOM 1990 O O . ALA A 1 266 ? -9.561 -9.436 -41.723 1.00 90.38 266 ALA A O 1
ATOM 1991 N N . HIS A 1 267 ? -10.421 -7.994 -40.240 1.00 88.25 267 HIS A N 1
ATOM 1992 C CA . HIS A 1 267 ? -10.299 -6.792 -41.072 1.00 88.25 267 HIS A CA 1
ATOM 1993 C C . HIS A 1 267 ? -9.357 -5.742 -40.468 1.00 88.25 267 HIS A C 1
ATOM 1995 O O . HIS A 1 267 ? -9.519 -4.546 -40.724 1.00 88.25 267 HIS A O 1
ATOM 2001 N N . MET A 1 268 ? -8.405 -6.162 -39.629 1.00 88.88 268 MET A N 1
ATOM 2002 C CA . MET A 1 268 ? -7.442 -5.239 -39.034 1.00 88.88 268 MET A CA 1
ATOM 2003 C C . MET A 1 268 ? -6.515 -4.624 -40.105 1.00 88.88 268 MET A C 1
ATOM 2005 O O . MET A 1 268 ? -6.073 -5.328 -41.019 1.00 88.88 268 MET A O 1
ATOM 2009 N N . PRO A 1 269 ? -6.199 -3.319 -40.014 1.00 89.75 269 PRO A N 1
ATOM 2010 C CA . PRO A 1 269 ? -5.174 -2.688 -40.843 1.00 89.75 269 PRO A CA 1
ATOM 2011 C C . PRO A 1 269 ? -3.790 -3.332 -40.666 1.00 89.75 269 PRO A C 1
ATOM 2013 O O . PRO A 1 269 ? -3.490 -3.906 -39.620 1.00 89.75 269 PRO A O 1
ATOM 2016 N N . ARG A 1 270 ? -2.916 -3.206 -41.673 1.00 85.56 270 ARG A N 1
ATOM 2017 C CA . ARG A 1 270 ? -1.561 -3.797 -41.634 1.00 85.56 270 ARG A CA 1
ATOM 2018 C C . ARG A 1 270 ? -0.655 -3.170 -40.572 1.00 85.56 270 ARG A C 1
ATOM 2020 O O . ARG A 1 270 ? 0.218 -3.844 -40.047 1.00 85.56 270 ARG A O 1
ATOM 2027 N N . ASP A 1 271 ? -0.864 -1.897 -40.274 1.00 89.56 271 ASP A N 1
ATOM 2028 C CA . ASP A 1 271 ? -0.133 -1.101 -39.287 1.00 89.56 271 ASP A CA 1
ATOM 2029 C C . ASP A 1 271 ? -0.704 -1.231 -37.864 1.00 89.56 271 ASP A C 1
ATOM 2031 O O . ASP A 1 271 ? -0.184 -0.624 -36.929 1.00 89.56 271 ASP A O 1
ATOM 2035 N N . HIS A 1 272 ? -1.742 -2.055 -37.668 1.00 93.12 272 HIS A N 1
ATOM 2036 C CA . HIS A 1 272 ? -2.444 -2.174 -36.391 1.00 93.12 272 HIS A CA 1
ATOM 2037 C C . HIS A 1 272 ? -1.523 -2.555 -35.223 1.00 93.12 272 HIS A C 1
ATOM 2039 O O . HIS A 1 272 ? -1.641 -1.979 -34.144 1.00 93.12 272 HIS A O 1
ATOM 2045 N N . ALA A 1 273 ? -0.581 -3.479 -35.440 1.00 94.75 273 ALA A N 1
ATOM 2046 C CA . ALA A 1 273 ? 0.344 -3.928 -34.401 1.00 94.75 273 ALA A CA 1
ATOM 2047 C C . ALA A 1 273 ? 1.212 -2.783 -33.859 1.00 94.75 273 ALA A C 1
ATOM 2049 O O . ALA A 1 273 ? 1.326 -2.616 -32.643 1.00 94.75 273 ALA A O 1
ATOM 2050 N N . VAL A 1 274 ? 1.766 -1.963 -34.754 1.00 93.38 274 VAL A N 1
ATOM 2051 C CA . VAL A 1 274 ? 2.602 -0.811 -34.390 1.00 93.38 274 VAL A CA 1
ATOM 2052 C C . VAL A 1 274 ? 1.762 0.252 -33.688 1.00 93.38 274 VAL A C 1
ATOM 2054 O O . VAL A 1 274 ? 2.156 0.751 -32.642 1.00 93.38 274 VAL A O 1
ATOM 2057 N N . HIS A 1 275 ? 0.553 0.511 -34.185 1.00 94.25 275 HIS A N 1
ATOM 2058 C CA . HIS A 1 275 ? -0.354 1.493 -33.590 1.00 94.25 275 HIS A CA 1
ATOM 2059 C C . HIS A 1 275 ? -0.749 1.133 -32.144 1.00 94.25 275 HIS A C 1
ATOM 2061 O O . HIS A 1 275 ? -0.859 2.001 -31.280 1.00 94.25 275 HIS A O 1
ATOM 2067 N N . VAL A 1 276 ? -0.941 -0.162 -31.861 1.00 95.38 276 VAL A N 1
ATOM 2068 C CA . VAL A 1 276 ? -1.190 -0.656 -30.497 1.00 95.38 276 VAL A CA 1
ATOM 2069 C C . VAL A 1 276 ? 0.078 -0.608 -29.641 1.00 95.38 276 VAL A C 1
ATOM 2071 O O . VAL A 1 276 ? -0.021 -0.299 -28.457 1.00 95.38 276 VAL A O 1
ATOM 2074 N N . ALA A 1 277 ? 1.259 -0.868 -30.211 1.00 97.12 277 ALA A N 1
ATOM 2075 C CA . ALA A 1 277 ? 2.520 -0.723 -29.485 1.00 97.12 277 ALA A CA 1
ATOM 2076 C C . ALA A 1 277 ? 2.746 0.722 -29.035 1.00 97.12 277 ALA A C 1
ATOM 2078 O O . ALA A 1 277 ? 3.065 0.941 -27.871 1.00 97.12 277 ALA A O 1
ATOM 2079 N N . ASP A 1 278 ? 2.524 1.688 -29.928 1.00 97.00 278 ASP A N 1
ATOM 2080 C CA . ASP A 1 278 ? 2.661 3.114 -29.631 1.00 97.00 278 ASP A CA 1
ATOM 2081 C C . ASP A 1 278 ? 1.681 3.538 -28.530 1.00 97.00 278 ASP A C 1
ATOM 2083 O O . ASP A 1 278 ? 2.073 4.218 -27.583 1.00 97.00 278 ASP A O 1
ATOM 2087 N N . PHE A 1 279 ? 0.429 3.064 -28.595 1.00 96.12 279 PHE A N 1
ATOM 2088 C CA . PHE A 1 279 ? -0.563 3.311 -27.549 1.00 96.12 279 PHE A CA 1
ATOM 2089 C C . PHE A 1 279 ? -0.116 2.747 -26.193 1.00 96.12 279 PHE A C 1
ATOM 2091 O O . PHE A 1 279 ? -0.103 3.474 -25.205 1.00 96.12 279 PHE A O 1
ATOM 2098 N N . ILE A 1 280 ? 0.270 1.466 -26.125 1.00 96.19 280 ILE A N 1
ATOM 2099 C CA . ILE A 1 280 ? 0.677 0.825 -24.862 1.00 96.19 280 ILE A CA 1
ATOM 2100 C C . ILE A 1 280 ? 1.942 1.484 -24.300 1.00 96.19 280 ILE A C 1
ATOM 2102 O O . ILE A 1 280 ? 2.006 1.746 -23.100 1.00 96.19 280 ILE A O 1
ATOM 2106 N N . ALA A 1 281 ? 2.926 1.773 -25.155 1.00 96.62 281 ALA A N 1
ATOM 2107 C CA . ALA A 1 281 ? 4.165 2.423 -24.753 1.00 96.62 281 ALA A CA 1
ATOM 2108 C 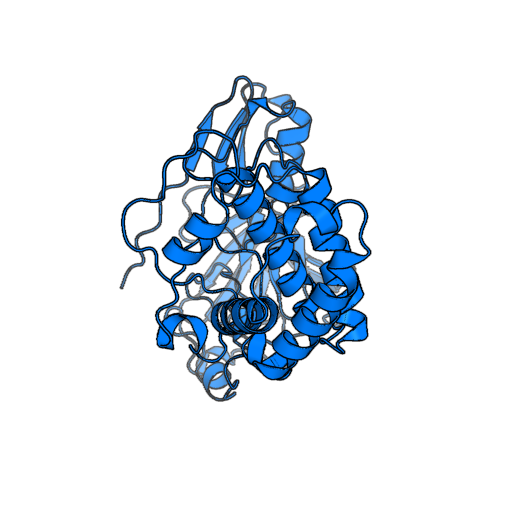C . ALA A 1 281 ? 3.891 3.799 -24.134 1.00 96.62 281 ALA A C 1
ATOM 2110 O O . ALA A 1 281 ? 4.399 4.075 -23.051 1.00 96.62 281 ALA A O 1
ATOM 2111 N N . GLU A 1 282 ? 3.053 4.626 -24.766 1.00 96.19 282 GLU A N 1
ATOM 2112 C CA . GLU A 1 282 ? 2.678 5.943 -24.241 1.00 96.19 282 GLU A CA 1
ATOM 2113 C C . GLU A 1 282 ? 1.935 5.829 -22.902 1.00 96.19 282 GLU A C 1
ATOM 2115 O O . GLU A 1 282 ? 2.285 6.509 -21.936 1.00 96.19 282 GLU A O 1
ATOM 2120 N N . VAL A 1 283 ? 0.977 4.900 -22.795 1.00 94.00 283 VAL A N 1
ATOM 2121 C CA . VAL A 1 283 ? 0.249 4.653 -21.540 1.00 94.00 283 VAL A CA 1
ATOM 2122 C C . VAL A 1 283 ? 1.196 4.256 -20.408 1.00 94.00 283 VAL A C 1
ATOM 2124 O O . VAL A 1 283 ? 0.967 4.616 -19.257 1.00 94.00 283 VAL A O 1
ATOM 2127 N N . PHE A 1 284 ? 2.285 3.557 -20.720 1.00 94.38 284 PHE A N 1
ATOM 2128 C CA . PHE A 1 284 ? 3.282 3.092 -19.754 1.00 94.38 284 PHE A CA 1
ATOM 2129 C C . PHE A 1 284 ? 4.379 4.119 -19.448 1.00 94.38 284 PHE A C 1
ATOM 2131 O O . PHE A 1 284 ? 5.393 3.777 -18.831 1.00 94.38 284 PHE A O 1
ATOM 2138 N N . GLY A 1 285 ? 4.173 5.376 -19.851 1.00 91.88 285 GLY A N 1
ATOM 2139 C CA . GLY A 1 285 ? 5.109 6.478 -19.637 1.00 91.88 285 GLY A CA 1
ATOM 2140 C C . GLY A 1 285 ? 6.270 6.485 -20.631 1.00 91.88 285 GLY A C 1
ATOM 2141 O O . GLY A 1 285 ? 7.365 6.928 -20.292 1.00 91.88 285 GLY A O 1
ATOM 2142 N N . GLY A 1 286 ? 6.059 5.931 -21.823 1.00 92.62 286 GLY A N 1
ATOM 2143 C CA . GLY A 1 286 ? 6.973 5.994 -22.957 1.00 92.62 286 GLY A CA 1
ATOM 2144 C C . GLY A 1 286 ? 6.713 7.201 -23.872 1.00 92.62 286 GLY A C 1
ATOM 2145 O O . GLY A 1 286 ? 5.963 8.109 -23.514 1.00 92.62 286 GLY A O 1
ATOM 2146 N N . PRO A 1 287 ? 7.341 7.228 -25.062 1.00 93.12 287 PRO A N 1
ATOM 2147 C CA . PRO A 1 287 ? 7.194 8.317 -26.029 1.00 93.12 287 PRO A CA 1
ATOM 2148 C C . PRO A 1 287 ? 5.744 8.542 -26.482 1.00 93.12 287 PRO A C 1
ATOM 2150 O O . PRO A 1 287 ? 4.985 7.587 -26.632 1.00 93.12 287 PRO A O 1
ATOM 2153 N N . THR A 1 288 ? 5.388 9.791 -26.791 1.00 95.19 288 THR A N 1
ATOM 2154 C CA . THR A 1 288 ? 4.036 10.198 -27.219 1.00 95.19 288 THR A CA 1
ATOM 2155 C C . THR A 1 288 ? 3.787 9.999 -28.719 1.00 95.19 288 THR A C 1
ATOM 2157 O O . THR A 1 288 ? 3.237 10.875 -29.385 1.00 95.19 288 THR A O 1
ATOM 2160 N N . GLU A 1 289 ? 4.248 8.885 -29.293 1.00 94.38 289 GLU A N 1
ATOM 2161 C CA . GLU A 1 289 ? 4.116 8.621 -30.737 1.00 94.38 289 GLU A CA 1
ATOM 2162 C C . GLU A 1 289 ? 2.656 8.388 -31.157 1.00 94.38 289 GLU A C 1
ATOM 2164 O O . GLU A 1 289 ? 2.233 8.792 -32.246 1.00 94.38 289 GLU A O 1
ATOM 2169 N N . TYR A 1 290 ? 1.846 7.787 -30.278 1.00 95.19 290 TYR A N 1
ATOM 2170 C CA . TYR A 1 290 ? 0.436 7.541 -30.563 1.00 95.19 290 TYR A CA 1
ATOM 2171 C C . TYR A 1 290 ? -0.354 8.852 -30.595 1.00 95.19 290 TYR A C 1
ATOM 2173 O O . TYR A 1 290 ? -1.014 9.152 -31.591 1.00 95.19 290 TYR A O 1
ATOM 2181 N N . SER A 1 291 ? -0.265 9.671 -29.545 1.00 93.81 291 SER A N 1
ATOM 2182 C CA . SER A 1 291 ? -0.960 10.962 -29.527 1.00 93.81 291 SER A CA 1
ATOM 2183 C C . SER A 1 291 ? -0.347 11.979 -30.493 1.00 93.81 291 SER A C 1
ATOM 2185 O O . SER A 1 291 ? -1.074 12.724 -31.153 1.00 93.81 291 SER A O 1
ATOM 2187 N N . GLY A 1 292 ? 0.977 11.962 -30.668 1.00 92.38 292 GLY A N 1
ATOM 2188 C CA . GLY A 1 292 ? 1.704 12.831 -31.597 1.00 92.38 292 GLY A CA 1
ATOM 2189 C C . GLY A 1 292 ? 1.330 12.617 -33.067 1.00 92.38 292 GLY A C 1
ATOM 2190 O O . GLY A 1 292 ? 1.350 13.567 -33.850 1.00 92.38 292 GLY A O 1
ATOM 2191 N N . SER A 1 293 ? 0.913 11.403 -33.438 1.00 91.00 293 SER A N 1
ATOM 2192 C CA . SER A 1 293 ? 0.397 11.082 -34.778 1.00 91.00 293 SER A CA 1
ATOM 2193 C C . SER A 1 293 ? -1.113 11.331 -34.944 1.00 91.00 293 SER A C 1
ATOM 2195 O O . SER A 1 293 ? -1.686 11.013 -35.988 1.00 91.00 293 SER A O 1
ATOM 2197 N N . GLY A 1 294 ? -1.763 11.946 -33.948 1.00 90.00 294 GLY A N 1
ATOM 2198 C CA . GLY A 1 294 ? -3.191 12.278 -33.961 1.00 90.00 294 GLY A CA 1
ATOM 2199 C C . GLY A 1 294 ? -4.100 11.201 -33.360 1.00 90.00 294 GLY A C 1
ATOM 2200 O O . GLY A 1 294 ? -5.324 11.298 -33.485 1.00 90.00 294 GLY A O 1
ATOM 2201 N N . GLY A 1 295 ? -3.533 10.176 -32.716 1.00 91.81 295 GLY A N 1
ATOM 2202 C CA . GLY A 1 295 ? -4.280 9.228 -31.899 1.00 91.81 295 GLY A CA 1
ATOM 2203 C C . GLY A 1 295 ? -4.850 9.887 -30.639 1.00 91.81 295 GLY A C 1
ATOM 2204 O O . GLY A 1 295 ? -4.319 10.862 -30.116 1.00 91.81 295 GLY A O 1
ATOM 2205 N N . SER A 1 296 ? -5.952 9.352 -30.119 1.00 92.50 296 SER A N 1
ATOM 2206 C CA . SER A 1 296 ? -6.457 9.743 -28.797 1.00 92.50 296 SER A CA 1
ATOM 2207 C C . SER A 1 296 ? -7.113 8.569 -28.087 1.00 92.50 296 SER A C 1
ATOM 2209 O O . SER A 1 296 ? -7.474 7.567 -28.721 1.00 92.50 296 SER A O 1
ATOM 2211 N N . HIS A 1 297 ? -7.274 8.677 -26.769 1.00 89.62 297 HIS A N 1
ATOM 2212 C CA . HIS A 1 297 ? -7.970 7.668 -25.975 1.00 89.62 297 HIS A CA 1
ATOM 2213 C C . HIS A 1 297 ? -9.419 7.508 -26.453 1.00 89.62 297 HIS A C 1
ATOM 2215 O O . HIS A 1 297 ? -9.864 6.401 -26.762 1.00 89.62 297 HIS A O 1
ATOM 2221 N N . THR A 1 298 ? -10.122 8.625 -26.641 1.00 88.75 298 THR A N 1
ATOM 2222 C CA . THR A 1 298 ? -11.466 8.665 -27.227 1.00 88.75 298 THR A CA 1
ATOM 2223 C C . THR A 1 298 ? -11.513 7.985 -28.599 1.00 88.75 298 THR A C 1
ATOM 2225 O O . THR A 1 298 ? -12.426 7.210 -28.897 1.00 88.75 298 THR A O 1
ATOM 2228 N N . GLY A 1 299 ? -10.516 8.255 -29.449 1.00 90.44 299 GLY A N 1
ATOM 2229 C CA . GLY A 1 299 ? -10.380 7.649 -30.771 1.00 90.44 299 GLY A CA 1
ATOM 2230 C C . GLY A 1 299 ? -10.219 6.130 -30.711 1.00 90.44 299 GLY A C 1
ATOM 2231 O O . GLY A 1 299 ? -10.891 5.421 -31.462 1.00 90.44 299 GLY A O 1
ATOM 2232 N N . MET A 1 300 ? -9.399 5.628 -29.781 1.00 91.88 300 MET A N 1
ATOM 2233 C CA . MET A 1 300 ? -9.210 4.193 -29.536 1.00 91.88 300 MET A CA 1
ATOM 2234 C C . MET A 1 300 ? -10.522 3.520 -29.113 1.00 91.88 300 MET A C 1
ATOM 2236 O O . MET A 1 300 ? -10.902 2.497 -29.688 1.00 91.88 300 MET A O 1
ATOM 2240 N N . ILE A 1 301 ? -11.267 4.114 -28.174 1.00 90.06 301 ILE A N 1
ATOM 2241 C CA . ILE A 1 301 ? -12.553 3.564 -27.715 1.00 90.06 301 ILE A CA 1
ATOM 2242 C C . ILE A 1 301 ? -13.556 3.470 -28.869 1.00 90.06 301 ILE A C 1
ATOM 2244 O O . ILE A 1 301 ? -14.201 2.435 -29.044 1.00 90.06 301 ILE A O 1
ATOM 2248 N N . ARG A 1 302 ? -13.622 4.488 -29.740 1.00 90.69 302 ARG A N 1
ATOM 2249 C CA . ARG A 1 302 ? -14.488 4.462 -30.934 1.00 90.69 302 ARG A CA 1
ATOM 2250 C C . ARG A 1 302 ? -14.200 3.282 -31.868 1.00 90.69 302 ARG A C 1
ATOM 2252 O O . ARG A 1 302 ? -15.118 2.814 -32.535 1.00 90.69 302 ARG A O 1
ATOM 2259 N N . LYS A 1 303 ? -12.963 2.772 -31.919 1.00 90.19 303 LYS A N 1
ATOM 2260 C CA . LYS A 1 303 ? -12.604 1.599 -32.743 1.00 90.19 303 LYS A CA 1
ATOM 2261 C C . LYS A 1 303 ? -13.155 0.277 -32.194 1.00 90.19 303 LYS A C 1
ATOM 2263 O O . LYS A 1 303 ? -13.280 -0.679 -32.965 1.00 90.19 303 LYS A O 1
ATOM 2268 N N . HIS A 1 304 ? -13.496 0.239 -30.907 1.00 91.38 304 HIS A N 1
ATOM 2269 C CA . HIS A 1 304 ? -14.045 -0.934 -30.229 1.00 91.38 304 HIS A CA 1
ATOM 2270 C C . HIS A 1 304 ? -15.578 -1.000 -30.278 1.00 91.38 304 HIS A C 1
ATOM 2272 O O . HIS A 1 304 ? -16.129 -2.086 -30.108 1.00 91.38 304 HIS A O 1
ATOM 2278 N N . LEU A 1 305 ? -16.265 0.114 -30.558 1.00 92.25 305 LEU A N 1
ATOM 2279 C CA . LEU A 1 305 ? -17.730 0.173 -30.624 1.00 92.25 305 LEU A CA 1
ATOM 2280 C C . LEU A 1 305 ? -18.306 -0.834 -31.629 1.00 92.25 305 LEU A C 1
ATOM 2282 O O . LEU A 1 305 ? -17.809 -0.975 -32.748 1.00 92.25 305 LEU A O 1
ATOM 2286 N N . GLY A 1 306 ? -19.380 -1.521 -31.231 1.00 88.62 306 GLY A N 1
ATOM 2287 C CA . GLY A 1 306 ? -20.123 -2.440 -32.101 1.00 88.62 306 GLY A CA 1
ATOM 2288 C C . GLY A 1 306 ? -19.358 -3.699 -32.522 1.00 88.62 306 GLY A C 1
ATOM 2289 O O . GLY A 1 306 ? -19.786 -4.387 -33.447 1.00 88.62 306 GLY A O 1
ATOM 2290 N N . ARG A 1 307 ? -18.229 -4.013 -31.871 1.00 90.56 307 ARG A N 1
ATOM 2291 C CA . ARG A 1 307 ? -17.424 -5.214 -32.157 1.00 90.56 307 ARG A CA 1
ATOM 2292 C C . ARG A 1 307 ? -17.940 -6.484 -31.477 1.00 90.56 307 ARG A C 1
ATOM 2294 O O . ARG A 1 307 ? -17.446 -7.555 -31.812 1.00 90.56 307 ARG A O 1
ATOM 2301 N N . ALA A 1 308 ? -18.905 -6.374 -30.556 1.00 91.62 308 ALA A N 1
ATOM 2302 C CA . ALA A 1 308 ? -19.477 -7.502 -29.813 1.00 91.62 308 ALA A CA 1
ATOM 2303 C C . ALA A 1 308 ? -18.399 -8.411 -29.178 1.00 91.62 308 ALA A C 1
ATOM 2305 O O . ALA A 1 308 ? -18.426 -9.637 -29.303 1.00 91.62 308 ALA A O 1
ATOM 2306 N N . ILE A 1 309 ? -17.415 -7.799 -28.514 1.00 93.81 309 ILE A N 1
ATOM 2307 C CA . ILE A 1 309 ? -16.344 -8.510 -27.813 1.00 93.81 309 ILE A CA 1
ATOM 2308 C C . ILE A 1 309 ? -16.951 -9.142 -26.557 1.00 93.81 309 ILE A C 1
ATOM 2310 O O . ILE A 1 309 ? -17.543 -8.452 -25.731 1.00 93.81 309 ILE A O 1
ATOM 2314 N N . THR A 1 310 ? -16.816 -10.460 -26.415 1.00 93.56 310 THR A N 1
ATOM 2315 C CA . THR A 1 310 ? -17.335 -11.226 -25.277 1.00 93.56 310 THR A CA 1
ATOM 2316 C C . THR A 1 310 ? -16.255 -11.420 -24.214 1.00 93.56 310 THR A C 1
ATOM 2318 O O . THR A 1 310 ? -15.065 -11.218 -24.470 1.00 93.56 310 THR A O 1
ATOM 2321 N N . ASP A 1 311 ? -16.643 -11.884 -23.025 1.00 92.69 311 ASP A N 1
ATOM 2322 C CA . ASP A 1 311 ? -15.681 -12.282 -21.992 1.00 92.69 311 ASP A CA 1
ATOM 2323 C C . ASP A 1 311 ? -14.771 -13.444 -22.415 1.00 92.69 311 ASP A C 1
ATOM 2325 O O . ASP A 1 311 ? -13.631 -13.514 -21.958 1.00 92.69 311 ASP A O 1
ATOM 2329 N N . ASP A 1 312 ? -15.230 -14.330 -23.305 1.00 95.12 312 ASP A N 1
ATOM 2330 C CA . ASP A 1 312 ? -14.385 -15.383 -23.883 1.00 95.12 312 ASP A CA 1
ATOM 2331 C C . ASP A 1 312 ? -13.296 -14.791 -24.782 1.00 95.12 312 ASP A C 1
ATOM 2333 O O . ASP A 1 312 ? -12.123 -15.139 -24.632 1.00 95.12 312 ASP A O 1
ATOM 2337 N N . HIS A 1 313 ? -13.652 -13.837 -25.655 1.00 96.88 313 HIS A N 1
ATOM 2338 C CA . HIS A 1 313 ? -12.667 -13.101 -26.453 1.00 96.88 313 HIS A CA 1
ATOM 2339 C C . HIS A 1 313 ? -11.674 -12.366 -25.545 1.00 96.88 313 HIS A C 1
ATOM 2341 O O . HIS A 1 313 ? -10.466 -12.431 -25.765 1.00 96.88 313 HIS A O 1
ATOM 2347 N N . ARG A 1 314 ? -12.174 -11.707 -24.492 1.00 96.19 314 ARG A N 1
ATOM 2348 C CA . ARG A 1 314 ? -11.363 -10.967 -23.520 1.00 96.19 314 ARG A CA 1
ATOM 2349 C C . ARG A 1 314 ? -10.347 -11.865 -22.816 1.00 96.19 314 ARG A C 1
ATOM 2351 O O . ARG A 1 314 ? -9.158 -11.558 -22.839 1.00 96.19 314 ARG A O 1
ATOM 2358 N N . ARG A 1 315 ? -10.803 -12.965 -22.203 1.00 95.00 315 ARG A N 1
ATOM 2359 C CA . ARG A 1 315 ? -9.928 -13.926 -21.510 1.00 95.00 315 ARG A CA 1
ATOM 2360 C C . ARG A 1 315 ? -8.859 -14.454 -22.453 1.00 95.00 315 ARG A C 1
ATOM 2362 O O . ARG A 1 315 ? -7.678 -14.390 -22.124 1.00 95.00 315 ARG A O 1
ATOM 2369 N N . ARG A 1 316 ? -9.263 -14.879 -23.655 1.00 97.44 316 ARG A N 1
ATOM 2370 C CA . ARG A 1 316 ? -8.329 -15.426 -24.637 1.00 97.44 316 ARG A CA 1
ATOM 2371 C C . ARG A 1 316 ? -7.291 -14.403 -25.097 1.00 97.44 316 ARG A C 1
ATOM 2373 O O . ARG A 1 316 ? -6.120 -14.747 -25.246 1.00 97.44 316 ARG A O 1
ATOM 2380 N N . TRP A 1 317 ? -7.703 -13.152 -25.294 1.00 97.62 317 TRP A N 1
ATOM 2381 C CA . TRP A 1 317 ? -6.806 -12.053 -25.652 1.00 97.62 317 TRP A CA 1
ATOM 2382 C C . TRP A 1 317 ? -5.760 -11.797 -24.562 1.00 97.62 317 TRP A C 1
ATOM 2384 O O . TRP A 1 317 ? -4.571 -11.721 -24.869 1.00 97.62 317 TRP A O 1
ATOM 2394 N N . VAL A 1 318 ? -6.183 -11.730 -23.292 1.00 96.12 318 VAL A N 1
ATOM 2395 C CA . VAL A 1 318 ? -5.274 -11.522 -22.153 1.00 96.12 318 VAL A CA 1
ATOM 2396 C C . VAL A 1 318 ? -4.295 -12.689 -22.017 1.00 96.12 318 VAL A C 1
ATOM 2398 O O . VAL A 1 318 ? -3.092 -12.460 -21.933 1.00 96.12 318 VAL A O 1
ATOM 2401 N N . GLU A 1 319 ? -4.779 -13.933 -22.062 1.00 96.31 319 GLU A N 1
ATOM 2402 C CA . GLU A 1 319 ? -3.934 -15.134 -21.998 1.00 96.31 319 GLU A CA 1
ATOM 2403 C C . GLU A 1 319 ? -2.861 -15.143 -23.093 1.00 96.31 319 GLU A C 1
ATOM 2405 O O . GLU A 1 319 ? -1.682 -15.373 -22.815 1.00 96.31 319 GLU A O 1
ATOM 2410 N N . LEU A 1 320 ? -3.256 -14.862 -24.339 1.00 97.69 320 LEU A N 1
ATOM 2411 C CA . LEU A 1 320 ? -2.337 -14.858 -25.471 1.00 97.69 320 LEU A CA 1
ATOM 2412 C C . LEU A 1 320 ? -1.332 -13.697 -25.391 1.00 97.69 320 LEU A C 1
ATOM 2414 O O . LEU A 1 320 ? -0.163 -13.898 -25.724 1.00 97.69 320 LEU A O 1
ATOM 2418 N N . MET A 1 321 ? -1.737 -12.514 -24.917 1.00 97.44 321 MET A N 1
ATOM 2419 C CA . MET A 1 321 ? -0.824 -11.388 -24.669 1.00 97.44 321 MET A CA 1
ATOM 2420 C C . MET A 1 321 ? 0.209 -11.714 -23.587 1.00 97.44 321 MET A C 1
ATOM 2422 O O . MET A 1 321 ? 1.392 -11.447 -23.782 1.00 97.44 321 MET A O 1
ATOM 2426 N N . ILE A 1 322 ? -0.212 -12.324 -22.474 1.00 95.62 322 ILE A N 1
ATOM 2427 C CA . ILE A 1 322 ? 0.687 -12.707 -21.375 1.00 95.62 322 ILE A CA 1
ATOM 2428 C C . ILE A 1 322 ? 1.704 -13.746 -21.849 1.00 95.62 322 ILE A C 1
ATOM 2430 O O . ILE A 1 322 ? 2.900 -13.552 -21.648 1.00 95.62 322 ILE A O 1
ATOM 2434 N N . ALA A 1 323 ? 1.251 -14.802 -22.532 1.00 95.06 323 ALA A N 1
ATOM 2435 C CA . ALA A 1 323 ? 2.150 -15.815 -23.085 1.00 95.06 323 ALA A CA 1
ATOM 2436 C C . ALA A 1 323 ? 3.133 -15.211 -24.104 1.00 95.06 323 ALA A C 1
ATOM 2438 O O . ALA A 1 323 ? 4.313 -15.551 -24.132 1.00 95.06 323 ALA A O 1
ATOM 2439 N N . THR A 1 324 ? 2.666 -14.263 -24.921 1.00 97.88 324 THR A N 1
ATOM 2440 C CA . THR A 1 324 ? 3.516 -13.595 -25.915 1.00 97.88 324 THR A CA 1
ATOM 2441 C C . THR A 1 324 ? 4.524 -12.635 -25.281 1.00 97.88 324 THR A C 1
ATOM 2443 O O . THR A 1 324 ? 5.613 -12.472 -25.823 1.00 97.88 324 THR A O 1
ATOM 2446 N N . ALA A 1 325 ? 4.222 -12.035 -24.127 1.00 96.38 325 ALA A N 1
ATOM 2447 C CA . ALA A 1 325 ? 5.167 -11.183 -23.406 1.00 96.38 325 ALA A CA 1
ATOM 2448 C C . ALA A 1 325 ? 6.447 -11.929 -23.001 1.00 96.38 325 ALA A C 1
ATOM 2450 O O . ALA A 1 325 ? 7.531 -11.348 -23.057 1.00 96.38 325 ALA A O 1
ATOM 2451 N N . ASP A 1 326 ? 6.345 -13.216 -22.665 1.00 91.12 326 ASP A N 1
ATOM 2452 C CA . ASP A 1 326 ? 7.516 -14.055 -22.384 1.00 91.12 326 ASP A CA 1
ATOM 2453 C C . ASP A 1 326 ? 8.370 -14.272 -23.637 1.00 91.12 326 ASP A C 1
ATOM 2455 O O . ASP A 1 326 ? 9.584 -14.076 -23.605 1.00 91.12 326 ASP A O 1
ATOM 2459 N N . GLU A 1 327 ? 7.738 -14.599 -24.765 1.00 94.38 327 GLU A N 1
ATOM 2460 C CA . GLU A 1 327 ? 8.427 -14.799 -26.046 1.00 94.38 327 GLU A CA 1
ATOM 2461 C C . GLU A 1 327 ? 9.071 -13.511 -26.584 1.00 94.38 327 GLU A C 1
ATOM 2463 O O . GLU A 1 327 ? 10.153 -13.548 -27.168 1.00 94.38 327 GLU A O 1
ATOM 2468 N N . ALA A 1 328 ? 8.426 -12.361 -26.365 1.00 95.38 328 ALA A N 1
ATOM 2469 C CA . ALA A 1 328 ? 8.912 -11.045 -26.780 1.00 95.38 328 ALA A CA 1
ATOM 2470 C C . ALA A 1 328 ? 10.050 -10.501 -25.890 1.00 95.38 328 ALA A C 1
ATOM 2472 O O . ALA A 1 328 ? 10.626 -9.443 -26.189 1.00 95.38 328 ALA A O 1
ATOM 2473 N N . GLY A 1 329 ? 10.387 -11.225 -24.815 1.00 95.44 329 GLY A N 1
ATOM 2474 C CA . GLY A 1 329 ? 11.466 -10.887 -23.894 1.00 95.44 329 GLY A CA 1
ATOM 2475 C C . GLY A 1 329 ? 11.142 -9.710 -22.978 1.00 95.44 329 GLY A C 1
ATOM 2476 O O . GLY A 1 329 ? 12.052 -8.961 -22.625 1.00 95.44 329 GLY A O 1
ATOM 2477 N N . LEU A 1 330 ? 9.869 -9.505 -22.620 1.00 96.19 330 LEU A N 1
ATOM 2478 C CA . LEU A 1 330 ? 9.510 -8.504 -21.611 1.00 96.19 330 LEU A CA 1
ATOM 2479 C C . LEU A 1 330 ? 10.027 -8.930 -20.221 1.00 96.19 330 LEU A C 1
ATOM 2481 O O . LEU A 1 330 ? 10.079 -10.134 -19.935 1.00 96.19 330 LEU A O 1
ATOM 2485 N N . PRO A 1 331 ? 10.349 -7.975 -19.325 1.00 92.81 331 PRO A N 1
ATOM 2486 C CA . PRO A 1 331 ? 10.846 -8.267 -17.980 1.00 92.81 331 PRO A CA 1
ATOM 2487 C C . PRO A 1 331 ? 9.959 -9.263 -17.236 1.00 92.81 331 PRO A C 1
ATOM 2489 O O . PRO A 1 331 ? 8.740 -9.147 -17.266 1.00 92.81 331 PRO A O 1
ATOM 2492 N N . THR A 1 332 ? 10.552 -10.266 -16.593 1.00 88.25 332 THR A N 1
ATOM 2493 C CA . THR A 1 332 ? 9.833 -11.342 -15.882 1.00 88.25 332 THR A CA 1
ATOM 2494 C C . THR A 1 332 ? 9.760 -11.122 -14.374 1.00 88.25 332 THR A C 1
ATOM 2496 O O . THR A 1 332 ? 9.230 -11.971 -13.658 1.00 88.25 332 THR A O 1
ATOM 2499 N N . ASP A 1 333 ? 10.279 -9.998 -13.874 1.00 85.56 333 ASP A N 1
ATOM 2500 C CA . ASP A 1 333 ? 10.213 -9.680 -12.455 1.00 85.56 333 ASP A CA 1
ATOM 2501 C C . ASP A 1 333 ? 8.751 -9.468 -12.001 1.00 85.56 333 ASP A C 1
ATOM 2503 O O . ASP A 1 333 ? 7.928 -8.952 -12.770 1.00 85.56 333 ASP A O 1
ATOM 2507 N N . PRO A 1 334 ? 8.398 -9.861 -10.760 1.00 67.94 334 PRO A N 1
ATOM 2508 C CA . PRO A 1 334 ? 7.017 -9.782 -10.285 1.00 67.94 334 PRO A CA 1
ATOM 2509 C C . PRO A 1 334 ? 6.422 -8.373 -10.340 1.00 67.94 334 PRO A C 1
ATOM 2511 O O . PRO A 1 334 ? 5.244 -8.225 -10.649 1.00 67.94 334 PRO A O 1
ATOM 2514 N N . ALA A 1 335 ? 7.224 -7.334 -10.088 1.00 69.94 335 ALA A N 1
ATOM 2515 C CA . ALA A 1 335 ? 6.730 -5.962 -10.041 1.00 69.94 335 ALA A CA 1
ATOM 2516 C C . ALA A 1 335 ? 6.255 -5.485 -11.422 1.00 69.94 335 ALA A C 1
ATOM 2518 O O . ALA A 1 335 ? 5.162 -4.925 -11.538 1.00 69.94 335 ALA A O 1
ATOM 2519 N N . PHE A 1 336 ? 7.041 -5.740 -12.472 1.00 83.69 336 PHE A N 1
ATOM 2520 C CA . PHE A 1 336 ? 6.647 -5.414 -13.840 1.00 83.69 336 PHE A CA 1
ATOM 2521 C C . PHE A 1 336 ? 5.462 -6.265 -14.294 1.00 83.69 336 PHE A C 1
ATOM 2523 O O . PHE A 1 336 ? 4.507 -5.744 -14.874 1.00 83.69 336 PHE A O 1
ATOM 2530 N N . ARG A 1 337 ? 5.490 -7.572 -14.004 1.00 87.25 337 ARG A N 1
ATOM 2531 C CA . ARG A 1 337 ? 4.434 -8.498 -14.433 1.00 87.25 337 ARG A CA 1
ATOM 2532 C C . ARG A 1 337 ? 3.090 -8.183 -13.795 1.00 87.25 337 ARG A C 1
ATOM 2534 O O . ARG A 1 337 ? 2.092 -8.164 -14.513 1.00 87.25 337 ARG A O 1
ATOM 2541 N N . ASP A 1 338 ? 3.067 -7.842 -12.513 1.00 79.94 338 ASP A N 1
ATOM 2542 C CA . ASP A 1 338 ? 1.846 -7.421 -11.829 1.00 79.94 338 ASP A CA 1
ATOM 2543 C C . ASP A 1 338 ? 1.261 -6.154 -12.467 1.00 79.94 338 ASP A C 1
ATOM 2545 O O . ASP A 1 338 ? 0.067 -6.107 -12.772 1.00 79.94 338 ASP A O 1
ATOM 2549 N N . ALA A 1 339 ? 2.094 -5.141 -12.728 1.00 81.31 339 ALA A N 1
ATOM 2550 C CA . ALA A 1 339 ? 1.652 -3.886 -13.331 1.00 81.31 339 ALA A CA 1
ATOM 2551 C C . ALA A 1 339 ? 1.150 -4.072 -14.775 1.00 81.31 339 ALA A C 1
ATOM 2553 O O . ALA A 1 339 ? 0.101 -3.530 -15.139 1.00 81.31 339 ALA A O 1
ATOM 2554 N N . PHE A 1 340 ? 1.864 -4.864 -15.579 1.00 91.88 340 PHE A N 1
ATOM 2555 C CA . PHE A 1 340 ? 1.511 -5.174 -16.964 1.00 91.88 340 PHE A CA 1
ATOM 2556 C C . PHE A 1 340 ? 0.204 -5.966 -17.057 1.00 91.88 340 PHE A C 1
ATOM 2558 O O . PHE A 1 340 ? -0.724 -5.549 -17.752 1.00 91.88 340 PHE A O 1
ATOM 2565 N N . VAL A 1 341 ? 0.086 -7.074 -16.317 1.00 90.06 341 VAL A N 1
ATOM 2566 C CA . VAL A 1 341 ? -1.121 -7.917 -16.318 1.00 90.06 341 VAL A CA 1
ATOM 2567 C C . VAL A 1 341 ? -2.328 -7.133 -15.815 1.00 90.06 341 VAL A C 1
ATOM 2569 O O . VAL A 1 341 ? -3.410 -7.227 -16.396 1.00 90.06 341 VAL A O 1
ATOM 2572 N N . ALA A 1 342 ? -2.152 -6.315 -14.776 1.00 82.19 342 ALA A N 1
ATOM 2573 C CA . ALA A 1 342 ? -3.238 -5.510 -14.241 1.00 82.19 342 ALA A CA 1
ATOM 2574 C C . ALA A 1 342 ? -3.766 -4.481 -15.257 1.00 82.19 342 ALA A C 1
ATOM 2576 O O . ALA A 1 342 ? -4.978 -4.252 -15.306 1.00 82.19 342 ALA A O 1
ATOM 2577 N N . TYR A 1 343 ? -2.895 -3.905 -16.094 1.00 88.56 343 TYR A N 1
ATOM 2578 C CA . TYR A 1 343 ? -3.316 -3.038 -17.195 1.00 88.56 343 TYR A CA 1
ATOM 2579 C C . TYR A 1 343 ? -4.081 -3.806 -18.276 1.00 88.56 343 TYR A C 1
ATOM 2581 O O . TYR A 1 343 ? -5.156 -3.367 -18.681 1.00 88.56 343 TYR A O 1
ATOM 2589 N N . LEU A 1 344 ? -3.571 -4.963 -18.718 1.00 91.50 344 LEU A N 1
ATOM 2590 C CA . LEU A 1 344 ? -4.242 -5.787 -19.731 1.00 91.50 344 LEU A CA 1
ATOM 2591 C C . LEU A 1 344 ? -5.645 -6.213 -19.274 1.00 91.50 344 LEU A C 1
ATOM 2593 O O . LEU A 1 344 ? -6.610 -6.133 -20.036 1.00 91.50 344 LEU A O 1
ATOM 2597 N N . GLU A 1 345 ? -5.781 -6.627 -18.015 1.00 87.06 345 GLU A N 1
ATOM 2598 C CA . GLU A 1 345 ? -7.073 -6.966 -17.415 1.00 87.06 345 GLU A CA 1
ATOM 2599 C C . GLU A 1 345 ? -8.020 -5.762 -17.367 1.00 87.06 345 GLU A C 1
ATOM 2601 O O . GLU A 1 345 ? -9.195 -5.890 -17.714 1.00 87.06 345 GLU A O 1
ATOM 2606 N N . TRP A 1 346 ? -7.525 -4.586 -16.978 1.00 84.19 346 TRP A N 1
ATOM 2607 C CA . TRP A 1 346 ? -8.329 -3.366 -16.937 1.00 84.19 346 TRP A CA 1
ATOM 2608 C C . TRP A 1 346 ? -8.773 -2.915 -18.340 1.00 84.19 346 TRP A C 1
ATOM 2610 O O . TRP A 1 346 ? -9.970 -2.748 -18.586 1.00 84.19 346 TRP A O 1
ATOM 2620 N N . GLY A 1 347 ? -7.836 -2.786 -19.282 1.00 83.94 347 GLY A N 1
ATOM 2621 C CA . GLY A 1 347 ? -8.105 -2.314 -20.641 1.00 83.94 347 GLY A CA 1
ATOM 2622 C C . GLY A 1 347 ? -9.000 -3.267 -21.434 1.00 83.94 347 GLY A C 1
ATOM 2623 O O . GLY A 1 347 ? -9.916 -2.832 -22.132 1.00 83.94 347 GLY A O 1
ATOM 2624 N N . SER A 1 348 ? -8.814 -4.579 -21.272 1.00 89.81 348 SER A N 1
ATOM 2625 C CA . SER A 1 348 ? -9.642 -5.578 -21.958 1.00 89.81 348 SER A CA 1
ATOM 2626 C C . SER A 1 348 ? -11.100 -5.578 -21.473 1.00 89.81 348 SER A C 1
ATOM 2628 O O . SER A 1 348 ? -12.012 -5.784 -22.274 1.00 89.81 348 SER A O 1
ATOM 2630 N N . ARG A 1 349 ? -11.366 -5.271 -20.194 1.00 86.25 349 ARG A N 1
ATOM 2631 C CA . ARG A 1 349 ? -12.740 -5.073 -19.683 1.00 86.25 349 ARG A CA 1
ATOM 2632 C C . ARG A 1 349 ? -13.390 -3.835 -20.287 1.00 86.25 349 ARG A C 1
ATOM 2634 O O . ARG A 1 349 ? -14.560 -3.885 -20.663 1.00 86.25 349 ARG A O 1
ATOM 2641 N N . LEU A 1 350 ? -12.626 -2.752 -20.432 1.00 83.56 350 LEU A N 1
ATOM 2642 C CA . LEU A 1 350 ? -13.100 -1.537 -21.088 1.00 83.56 350 LEU A CA 1
ATOM 2643 C C . LEU A 1 350 ? -13.464 -1.805 -22.557 1.00 83.56 350 LEU A C 1
ATOM 2645 O O . LEU A 1 350 ? -14.478 -1.298 -23.036 1.00 83.56 350 LEU A O 1
ATOM 2649 N N . ALA A 1 351 ? -12.698 -2.650 -23.252 1.00 86.00 351 ALA A N 1
ATOM 2650 C CA . ALA A 1 351 ? -13.015 -3.076 -24.613 1.00 86.00 351 ALA A CA 1
ATOM 2651 C C . ALA A 1 351 ? -14.336 -3.865 -24.691 1.00 86.00 351 ALA A C 1
ATOM 2653 O O . ALA A 1 351 ? -15.156 -3.569 -25.558 1.00 86.00 351 ALA A O 1
ATOM 2654 N N . VAL A 1 352 ? -14.588 -4.807 -23.769 1.00 87.19 352 VAL A N 1
ATOM 2655 C CA . VAL A 1 352 ? -15.873 -5.536 -23.693 1.00 87.19 352 VAL A CA 1
ATOM 2656 C C . VAL A 1 352 ? -17.032 -4.559 -23.514 1.00 87.19 352 VAL A C 1
ATOM 2658 O O . VAL A 1 352 ? -17.944 -4.548 -24.341 1.00 87.19 352 VAL A O 1
ATOM 2661 N N . ILE A 1 353 ? -16.951 -3.693 -22.497 1.00 86.31 353 ILE A N 1
ATOM 2662 C CA . ILE A 1 353 ? -17.996 -2.713 -22.164 1.00 86.31 353 ILE A CA 1
ATOM 2663 C C . ILE A 1 353 ? -18.320 -1.834 -23.371 1.00 86.31 353 ILE A C 1
ATOM 2665 O O . ILE A 1 353 ? -19.481 -1.714 -23.748 1.00 86.31 353 ILE A O 1
ATOM 2669 N N . ASN A 1 354 ? -17.301 -1.256 -24.011 1.00 87.62 354 ASN A N 1
ATOM 2670 C CA . ASN A 1 354 ? -17.516 -0.334 -25.124 1.00 87.62 354 ASN A CA 1
ATOM 2671 C C . ASN A 1 354 ? -17.918 -1.039 -26.425 1.00 87.62 354 ASN A C 1
ATOM 2673 O O . ASN A 1 354 ? -18.496 -0.416 -27.308 1.00 87.62 354 ASN A O 1
ATOM 2677 N N . SER A 1 355 ? -17.654 -2.336 -26.568 1.00 91.44 355 SER A N 1
ATOM 2678 C CA . SER A 1 355 ? -18.025 -3.076 -27.777 1.00 91.44 355 SER A CA 1
ATOM 2679 C C . SER A 1 355 ? -19.476 -3.549 -27.823 1.00 91.44 355 SER A C 1
ATOM 2681 O O . SER A 1 355 ? -19.917 -4.028 -28.876 1.00 91.44 355 SER A O 1
ATOM 2683 N N . ALA A 1 356 ? -20.199 -3.446 -26.704 1.00 88.50 356 ALA A N 1
ATOM 2684 C CA . ALA A 1 356 ? -21.556 -3.952 -26.578 1.00 88.50 356 ALA A CA 1
ATOM 2685 C C . ALA A 1 356 ? -22.526 -3.254 -27.560 1.00 88.50 356 ALA A C 1
ATOM 2687 O O . ALA A 1 356 ? -22.348 -2.076 -27.894 1.00 88.50 356 ALA A O 1
ATOM 2688 N N . PRO A 1 357 ? -23.566 -3.959 -28.049 1.00 88.00 357 PRO A N 1
ATOM 2689 C CA . PRO A 1 357 ? -24.550 -3.367 -28.949 1.00 88.00 357 PRO A CA 1
ATOM 2690 C C . PRO A 1 357 ? -25.238 -2.146 -28.326 1.00 88.00 357 PRO A C 1
ATOM 2692 O O . PRO A 1 357 ? -25.717 -2.207 -27.197 1.00 88.00 357 PRO A O 1
ATOM 2695 N N . GLY A 1 358 ? -25.327 -1.051 -29.083 1.00 85.81 358 GLY A N 1
ATOM 2696 C CA . GLY A 1 358 ? -26.060 0.151 -28.671 1.00 85.81 358 GLY A CA 1
ATOM 2697 C C . GLY A 1 358 ? -25.304 1.102 -27.739 1.00 85.81 358 GLY A C 1
ATOM 2698 O O . GLY A 1 358 ? -25.888 2.100 -27.323 1.00 85.81 358 GLY A O 1
ATOM 2699 N N . VAL A 1 359 ? -24.026 0.846 -27.436 1.00 85.38 359 VAL A N 1
ATOM 2700 C CA . VAL A 1 359 ? -23.192 1.795 -26.682 1.00 85.38 359 VAL A CA 1
ATOM 2701 C C . VAL A 1 359 ? -22.970 3.064 -27.520 1.00 85.38 359 VAL A C 1
ATOM 2703 O O . VAL A 1 359 ? -22.464 2.961 -28.645 1.00 85.38 359 VAL A O 1
ATOM 2706 N N . PRO A 1 360 ? -23.354 4.257 -27.023 1.00 85.94 360 PRO A N 1
ATOM 2707 C CA . PRO A 1 360 ? -23.131 5.503 -27.742 1.00 85.94 360 PRO A CA 1
ATOM 2708 C C . PRO A 1 360 ? -21.633 5.835 -27.797 1.00 85.94 360 PRO A C 1
ATOM 2710 O O . PRO A 1 360 ? -20.868 5.429 -26.919 1.00 85.94 360 PRO A O 1
ATOM 2713 N N . PRO A 1 361 ? -21.182 6.584 -28.816 1.00 83.69 361 PRO A N 1
ATOM 2714 C CA . PRO A 1 361 ? -19.799 7.024 -28.869 1.00 83.69 361 PRO A CA 1
ATOM 2715 C C . PRO A 1 361 ? -19.468 7.928 -27.670 1.00 83.69 361 PRO A C 1
ATOM 2717 O O . PRO A 1 361 ? -20.309 8.737 -27.278 1.00 83.69 361 PRO A O 1
ATOM 2720 N N . PRO A 1 362 ? -18.245 7.842 -27.115 1.00 82.62 362 PRO A N 1
ATOM 2721 C CA . PRO A 1 362 ? -17.833 8.697 -26.008 1.00 82.62 362 PRO A CA 1
ATOM 2722 C C . PRO A 1 362 ? -17.871 10.180 -26.403 1.00 82.62 362 PRO A C 1
ATOM 2724 O O . PRO A 1 362 ? -17.415 10.565 -27.494 1.00 82.62 362 PRO A O 1
ATOM 2727 N N . GLU A 1 363 ? -18.421 10.990 -25.495 1.00 82.50 363 GLU A N 1
ATOM 2728 C CA . GLU A 1 363 ? -18.502 12.447 -25.590 1.00 82.50 363 GLU A CA 1
ATOM 2729 C C . GLU A 1 363 ? -17.222 13.110 -25.060 1.00 82.50 363 GLU A C 1
ATOM 2731 O O . GLU A 1 363 ? -16.648 12.685 -24.055 1.00 82.50 363 GLU A O 1
ATOM 2736 N N . GLY A 1 364 ? -16.799 14.186 -25.727 1.00 82.44 364 GLY A N 1
ATOM 2737 C CA . GLY A 1 364 ? -15.604 14.947 -25.361 1.00 82.44 364 GLY A CA 1
ATOM 2738 C C . GLY A 1 364 ? -14.297 14.320 -25.846 1.00 82.44 364 GLY A C 1
ATOM 2739 O O . GLY A 1 364 ? -14.295 13.376 -26.640 1.00 82.44 364 GLY A O 1
ATOM 2740 N N . ASP A 1 365 ? -13.184 14.896 -25.393 1.00 81.19 365 ASP A N 1
ATOM 2741 C CA . ASP A 1 365 ? -11.847 14.363 -25.628 1.00 81.19 365 ASP A CA 1
ATOM 2742 C C . ASP A 1 365 ? -11.210 13.987 -24.292 1.00 81.19 365 ASP A C 1
ATOM 2744 O O . ASP A 1 365 ? -10.949 14.842 -23.445 1.00 81.19 365 ASP A O 1
ATOM 2748 N N . TRP A 1 366 ? -11.060 12.685 -24.067 1.00 80.31 366 TRP A N 1
ATOM 2749 C CA . TRP A 1 366 ? -10.499 12.149 -22.839 1.00 80.31 366 TRP A CA 1
ATOM 2750 C C . TRP A 1 366 ? -8.975 12.143 -22.923 1.00 80.31 366 TRP A C 1
ATOM 2752 O O . TRP A 1 366 ? -8.426 11.768 -23.967 1.00 80.31 366 TRP A O 1
ATOM 2762 N N . PRO A 1 367 ? -8.280 12.494 -21.827 1.00 81.12 367 PRO A N 1
ATOM 2763 C CA . PRO A 1 367 ? -6.830 12.438 -21.803 1.00 81.12 367 PRO A CA 1
ATOM 2764 C C . PRO A 1 367 ? -6.336 11.007 -22.045 1.00 81.12 367 PRO A C 1
ATOM 2766 O O . PRO A 1 367 ? -7.025 10.018 -21.753 1.00 81.12 367 PRO A O 1
ATOM 2769 N N . MET A 1 368 ? -5.116 10.908 -22.574 1.00 86.88 368 MET A N 1
ATOM 2770 C CA . MET A 1 368 ? -4.410 9.634 -22.659 1.00 86.88 368 MET A CA 1
ATOM 2771 C C . MET A 1 368 ? -4.277 9.024 -21.259 1.00 86.88 368 MET A C 1
ATOM 2773 O O . MET A 1 368 ? -3.909 9.736 -20.320 1.00 86.88 368 MET A O 1
ATOM 2777 N N . PRO A 1 369 ? -4.596 7.729 -21.084 1.00 83.75 369 PRO A N 1
ATOM 2778 C CA . PRO A 1 369 ? -4.454 7.101 -19.786 1.00 83.75 369 PRO A CA 1
ATOM 2779 C C . PRO A 1 369 ? -2.971 6.994 -19.435 1.00 83.75 369 PRO A C 1
ATOM 2781 O O . PRO A 1 369 ? -2.148 6.688 -20.291 1.00 83.75 369 PRO A O 1
ATOM 2784 N N . ALA A 1 370 ? -2.646 7.215 -18.165 1.00 83.81 370 ALA A N 1
ATOM 2785 C CA . ALA A 1 370 ? -1.308 7.010 -17.633 1.00 83.81 370 ALA A CA 1
ATOM 2786 C C . ALA A 1 370 ? -1.327 5.825 -16.665 1.00 83.81 370 ALA A C 1
ATOM 2788 O O . ALA A 1 370 ? -2.140 5.774 -15.739 1.00 83.81 370 ALA A O 1
ATOM 2789 N N . TRP A 1 371 ? -0.421 4.877 -16.874 1.00 82.62 371 TRP A N 1
ATOM 2790 C CA . TRP A 1 371 ? -0.269 3.679 -16.067 1.00 82.62 371 TRP A CA 1
ATOM 2791 C C . TRP A 1 371 ? 1.175 3.544 -15.601 1.00 82.62 371 TRP A C 1
ATOM 2793 O O . TRP A 1 371 ? 2.116 3.664 -16.381 1.00 82.62 371 TRP A O 1
ATOM 2803 N N . GLY A 1 372 ? 1.355 3.298 -14.309 1.00 81.69 372 GLY A N 1
ATOM 2804 C CA . GLY A 1 372 ? 2.673 3.225 -13.696 1.00 81.69 372 GLY A CA 1
ATOM 2805 C C . GLY A 1 372 ? 2.762 2.111 -12.669 1.00 81.69 372 GLY A C 1
ATOM 2806 O O . GLY A 1 372 ? 1.858 1.289 -12.526 1.00 81.69 372 GLY A O 1
ATOM 2807 N N . TRP A 1 373 ? 3.866 2.110 -11.931 1.00 74.06 373 TRP A N 1
ATOM 2808 C CA . TRP A 1 373 ? 4.109 1.146 -10.868 1.00 74.06 373 TRP A CA 1
ATOM 2809 C C . TRP A 1 373 ? 3.050 1.216 -9.765 1.00 74.06 373 TRP A C 1
ATOM 2811 O O . TRP A 1 373 ? 2.650 2.296 -9.315 1.00 74.06 373 TRP A O 1
ATOM 2821 N N . GLY A 1 374 ? 2.653 0.042 -9.279 1.00 60.75 374 GLY A N 1
ATOM 2822 C CA . GLY A 1 374 ? 1.706 -0.106 -8.182 1.00 60.75 374 GLY A CA 1
ATOM 2823 C C . GLY A 1 374 ? 0.299 -0.509 -8.637 1.00 60.75 374 GLY A C 1
ATOM 2824 O O . GLY A 1 374 ? 0.092 -0.953 -9.763 1.00 60.75 374 GLY A O 1
ATOM 2825 N N . PRO A 1 375 ? -0.685 -0.437 -7.731 1.00 44.91 375 PRO A N 1
ATOM 2826 C CA . PRO A 1 375 ? -2.030 -0.920 -8.004 1.00 44.91 375 PRO A CA 1
ATOM 2827 C C . PRO A 1 375 ? -2.720 -0.067 -9.085 1.00 44.91 375 PRO A C 1
ATOM 2829 O O . PRO A 1 375 ? -2.518 1.149 -9.094 1.00 44.91 375 PRO A O 1
ATOM 2832 N N . PRO A 1 376 ? -3.581 -0.672 -9.934 1.00 44.88 376 PRO A N 1
ATOM 2833 C CA . PRO A 1 376 ? -4.445 0.026 -10.882 1.00 44.88 376 PRO A CA 1
ATOM 2834 C C . PRO A 1 376 ? -5.026 1.312 -10.317 1.00 44.88 376 PRO A C 1
ATOM 2836 O O . PRO A 1 376 ? -5.791 1.263 -9.348 1.00 44.88 376 PRO A O 1
ATOM 2839 N N . ARG A 1 377 ? -4.675 2.440 -10.929 1.00 44.00 377 ARG A N 1
ATOM 2840 C CA . ARG A 1 377 ? -5.325 3.723 -10.671 1.00 44.00 377 ARG A CA 1
ATOM 2841 C C . ARG A 1 377 ? -6.438 3.889 -11.705 1.00 44.00 377 ARG A C 1
ATOM 2843 O O . ARG A 1 377 ? -6.261 3.504 -12.860 1.00 44.00 377 ARG A O 1
ATOM 2850 N N . GLY A 1 378 ? -7.592 4.400 -11.283 1.00 37.59 378 GLY A N 1
ATOM 2851 C CA . GLY A 1 378 ? -8.608 4.871 -12.225 1.00 37.59 378 GLY A CA 1
ATOM 2852 C C . GLY A 1 378 ? -8.062 6.038 -13.063 1.00 37.59 378 GLY A C 1
ATOM 2853 O O . GLY A 1 378 ? -7.005 6.576 -12.719 1.00 37.59 378 GLY A O 1
ATOM 2854 N N . PRO A 1 379 ? -8.741 6.425 -14.157 1.00 29.84 379 PRO A N 1
ATOM 2855 C CA . PRO A 1 379 ? -8.365 7.626 -14.897 1.00 29.84 379 PRO A CA 1
ATOM 2856 C C . PRO A 1 379 ? -8.339 8.820 -13.932 1.00 29.84 379 PRO A C 1
ATOM 2858 O O . PRO A 1 379 ? -9.274 8.996 -13.148 1.00 29.84 379 PRO A O 1
ATOM 2861 N N . GLY A 1 380 ? -7.217 9.543 -13.937 1.00 30.47 380 GLY A N 1
ATOM 2862 C CA . GLY A 1 380 ? -7.017 10.757 -13.144 1.00 30.47 380 GLY A CA 1
ATOM 2863 C C . GLY A 1 380 ? -7.805 11.946 -13.661 1.00 30.47 380 GLY A C 1
ATOM 2864 O O . GLY A 1 380 ? -8.245 11.901 -14.835 1.00 30.47 380 GLY A O 1
#

Solvent-accessible surface area (backbone atoms only — not comparable to full-atom values): 20448 Å² total; per-residue (Å²): 131,85,77,82,77,70,78,59,49,75,34,80,36,92,52,34,35,40,35,38,29,71,84,41,44,59,66,78,52,54,50,44,74,74,36,50,75,24,32,35,78,84,48,87,76,83,34,64,36,54,71,65,44,60,57,74,62,48,49,52,45,31,70,60,31,64,30,41,19,37,43,72,49,50,75,50,76,88,65,50,84,73,76,43,81,44,15,36,38,37,33,33,60,41,45,43,40,35,34,34,17,39,30,42,44,72,89,58,94,64,71,39,55,32,39,35,29,36,26,47,21,57,24,87,52,57,67,32,31,61,57,38,30,68,68,65,65,34,79,47,80,17,69,57,74,79,57,58,67,68,86,62,84,64,38,36,59,66,27,40,35,36,73,41,86,42,44,35,36,39,37,39,35,37,36,40,33,24,25,58,90,60,54,73,27,30,41,42,54,62,52,47,33,30,23,42,48,70,34,91,55,56,66,32,50,70,61,49,36,79,77,34,61,26,34,69,73,81,12,22,48,61,66,60,68,50,76,66,69,68,67,65,35,55,13,53,66,39,60,30,55,65,33,34,35,45,26,29,48,59,37,58,70,46,33,75,78,33,94,67,49,21,73,80,49,69,82,61,61,94,62,46,38,54,56,50,12,30,43,52,18,29,24,19,61,33,64,59,60,28,53,72,74,71,46,48,44,48,57,55,51,59,72,34,43,68,63,62,47,43,71,68,47,39,53,52,50,46,53,49,48,57,60,29,32,60,77,43,62,42,64,81,50,68,72,58,43,52,35,51,51,53,48,49,57,53,53,42,50,52,44,30,64,42,2,32,82,88,56,74,76,82,82,77,83,54,73,71,62,78,48,58,91,62,69,90,72,61,88,128

pLDDT: mean 88.75, std 12.43, range [29.84, 98.56]

Organism: NCBI:txid2823693

Nearest PDB structures (foldseek):
  2bmm-assembly1_A  TM=8.688E-01  e=1.424E-06  Thermobifida fusca
  5v3v-assembly1_A  TM=9.114E-01  e=1.392E-05  Bacillus anthracis
  4c0n-assembly1_A  TM=7.594E-01  e=5.342E-05  Arabidopsis thaliana
  4xdi-assembly2_B  TM=7.256E-01  e=1.933E-04  Chlamydomonas reinhardtii
  6bme-assembly2_B  TM=6.963E-01  e=1.117E-03  Chlamydomonas reinhardtii

=== Feature glossary ===
Key to the feature types in this record:

pLDDT. pLDDT is the predicted lDDT-Cα score: AlphaFold's confidence that the local environment of each residue (all inter-atomic distances within 15 Å) is correctly placed. It is a per-residue number between 0 and 100, with higher meaning more reliable.

Radius of gyration, Cα contacts, bounding box. The geometric summary reports three shape descriptors. Rg (radius of gyration) measures how spread out the Cα atoms are about their centre of mass; compact globular proteins have small Rg, elongated or unfolded ones large. Cα contacts (<8 Å, |i−j|>4) count long-range residue pairs in spatial proximity — high for tightly packed folds, near zero for rods or random coil. The bounding-box extents give the protein's footprint along x, y, z in Å.

Backbone torsions (φ/ψ). Backbone dihedral angles. Every residue except chain termini has a φ (preceding-C → N → Cα → C) and a ψ (N → Cα → C → next-N). They are reported in degrees following the IUPAC sign convention. Secondary structure is essentially a statement about which (φ, ψ) basin each residue occupies.

Contact-map, Ramachandran, and PAE plots. Plot images: a contact map (which residues are close in 3D, as an N×N binary image), a Ramachandran scatter (backbone torsion angles, revealing secondary-structure composition at a glance), and — for AlphaFold structures — a PAE heatmap (pairwise prediction confidence).

Predicted aligned error. Predicted Aligned Error (PAE) is an AlphaFold confidence matrix: entry (i, j) is the expected error in the position of residue j, in ångströms, when the prediction is superimposed on the true structure at residue i. Low PAE within a block of residues means that block is internally rigid and well-predicted; high PAE between two blocks means their relative placement is uncertain even if each block individually is confident.

Secondary structure (3-state, P-SEA). Three-state secondary structure (P-SEA) collapses the eight DSSP classes into helix (a), strand (b), and coil (c). P-SEA assigns these from Cα geometry alone — distances and angles — without requiring backbone oxygens, so it works on any Cα trace.

Solvent-accessible surface area. Solvent-accessible surface area (SASA) is the area in Å² traced out by the centre of a 1.4 Å probe sphere (a water molecule) rolled over the protein's van der Waals surface (Shrake–Rupley / Lee–Richards construction). Buried residues have near-zero SASA; fully exposed residues can exceed 200 Å². The total SASA scales roughly with the number of surface residues.

Foldseek 3Di. The Foldseek 3Di string encodes local tertiary geometry as a 20-letter alphabet — one character per residue — derived from the relative positions of nearby Cα atoms. Unlike the amino-acid sequence, 3Di is a direct function of the 3D structure, so two proteins with the same fold have similar 3Di strings even at low sequence identity.

B-factor. For experimental (PDB) structures, the B-factor (temperature factor) quantifies the positional spread of each atom in the crystal — a combination of thermal vibration and static disorder — in units of Å². High B-factors mark flexible loops or poorly resolved regions; low B-factors mark the rigid, well-ordered core.

mmCIF coordinates. The mmCIF block holds the 3D Cartesian coordinates of each backbone atom (N, Cα, C, O) in ångströms. mmCIF is the PDB's canonical archive format — a tagged-loop text representation of the atomic model.

InterPro / GO / CATH / organism. Functional annotations link the protein to curated databases. InterPro entries identify conserved domains and families by matching the sequence against member-database signatures (Pfam, PROSITE, CDD, …). Gene Ontology (GO) terms describe molecular function, biological process, and cellular component in a controlled vocabulary. CATH places the structure in a hierarchical fold classification (Class/Architecture/Topology/Homologous-superfamily). The organism is the source species.

Rendered structure images. Structure images are PyMOL renders from six orthogonal camera directions. Cartoon representation draws helices as coils and strands as arrows; sticks shows the backbone as bonds; surface shows the solvent-excluded envelope. Rainbow coloring maps sequence position to hue (blue→red, N→C); chain coloring assigns a distinct color per polypeptide.

Sequence. This is the polypeptide sequence — one letter per residue, N-terminus first. Length ranges from a few dozen residues for small domains to over a thousand for large multi-domain proteins.

Secondary structure (8-state, DSSP). The SS8 string is DSSP's per-residue secondary-structure call. α-helix (H) means an i→i+4 H-bond ladder; β-strand (E) means the residue participates in a β-sheet; 3₁₀ (G) and π (I) are tighter and wider helices; T/S are turns/bends; '-' is loop.

Nearest PDB structures. Structural nearest neighbors (via Foldseek easy-search vs the PDB). Reported per hit: target PDB id, E-value, and alignment TM-score. A TM-score above ~0.5 is the conventional threshold for 'same fold'.